Protein 7E6P (pdb70)

Structure (mmCIF, N/CA/C/O backbone):
data_7E6P
#
_entry.id   7E6P
#
_cell.length_a   185.049
_cell.length_b   40.464
_cell.length_c   69.379
_cell.angle_alpha   90.000
_cell.angle_beta   97.219
_cell.angle_gamma   90.000
#
_symmetry.space_group_name_H-M   'C 1 2 1'
#
loop_
_entity.id
_entity.type
_entity.pdbx_description
1 polymer 'Fab Heavy chain'
2 polymer 'Fab Light chain'
3 polymer 'Amyloid beta fragment with an intramolecular disulfide bond at positions 17 and 28'
4 non-polymer 1,2-ETHANEDIOL
5 non-polymer DI(HYDROXYETHYL)ETHER
6 water water
#
loop_
_atom_site.group_PDB
_atom_site.id
_atom_site.type_symbol
_atom_site.label_atom_id
_atom_site.label_alt_id
_atom_site.label_comp_id
_atom_site.label_asym_id
_atom_site.label_entity_id
_atom_site.label_seq_id
_atom_site.pdbx_PDB_ins_code
_atom_site.Cartn_x
_atom_site.Cartn_y
_atom_site.Cartn_z
_atom_site.occupancy
_atom_site.B_iso_or_equiv
_atom_site.auth_seq_id
_atom_site.auth_comp_id
_atom_site.auth_asym_id
_atom_site.auth_atom_id
_atom_site.pdbx_PDB_model_num
ATOM 1 N N . ASP A 1 1 ? 49.593 -9.010 -10.383 1.000 64.319 1 ASP L N 1
ATOM 2 C CA . ASP A 1 1 ? 48.903 -10.141 -11.061 1.000 60.432 1 ASP L CA 1
ATOM 3 C C . ASP A 1 1 ? 49.862 -10.750 -12.090 1.000 51.959 1 ASP L C 1
ATOM 4 O O . ASP A 1 1 ? 50.432 -9.986 -12.895 1.000 50.824 1 ASP L O 1
ATOM 9 N N . ILE A 1 2 ? 50.082 -12.066 -12.016 1.000 42.699 2 ILE L N 1
ATOM 10 C CA . ILE A 1 2 ? 50.931 -12.818 -12.986 1.000 39.199 2 ILE L CA 1
ATOM 11 C C . ILE A 1 2 ? 50.111 -13.061 -14.253 1.000 37.545 2 ILE L C 1
ATOM 12 O O . ILE A 1 2 ? 48.947 -13.496 -14.138 1.000 39.737 2 ILE L O 1
ATOM 17 N N . VAL A 1 3 ? 50.700 -12.758 -15.409 1.000 32.900 3 VAL L N 1
ATOM 18 C CA . VAL A 1 3 ? 50.015 -12.805 -16.731 1.000 28.608 3 VAL L CA 1
ATOM 19 C C . VAL A 1 3 ? 50.490 -14.054 -17.475 1.000 26.080 3 VAL L C 1
ATOM 20 O O . VAL A 1 3 ? 51.701 -14.354 -17.430 1.000 24.555 3 VAL L O 1
ATOM 24 N N . MET A 1 4 ? 49.538 -14.820 -18.009 1.000 25.181 4 MET L N 1
ATOM 25 C CA . MET A 1 4 ? 49.798 -16.129 -18.661 1.000 26.764 4 MET L CA 1
ATOM 26 C C . MET A 1 4 ? 49.456 -15.991 -20.144 1.000 26.429 4 MET L C 1
ATOM 27 O O . MET A 1 4 ? 48.353 -15.507 -20.457 1.000 26.256 4 MET L O 1
ATOM 32 N N . THR A 1 5 ? 50.413 -16.321 -21.006 1.000 26.307 5 THR L N 1
ATOM 33 C CA . THR A 1 5 ? 50.309 -16.176 -22.477 1.000 28.943 5 THR L CA 1
ATOM 34 C C . THR A 1 5 ? 50.389 -17.570 -23.102 1.000 27.608 5 THR L C 1
ATOM 35 O O . THR A 1 5 ? 51.405 -18.253 -22.877 1.000 27.404 5 THR L O 1
ATOM 39 N N . GLN A 1 6 ? 49.329 -17.998 -23.790 1.000 26.671 6 GLN L N 1
ATOM 40 C CA . GLN A 1 6 ? 49.353 -19.223 -24.630 1.000 28.729 6 GLN L CA 1
ATOM 41 C C . GLN A 1 6 ? 49.242 -18.791 -26.091 1.000 31.485 6 GLN L C 1
ATOM 42 O O . GLN A 1 6 ? 48.217 -18.178 -26.452 1.000 32.837 6 GLN L O 1
ATOM 48 N N . SER A 1 7 ? 50.286 -19.062 -26.875 1.000 33.864 7 SER L N 1
ATOM 49 C CA . SER A 1 7 ? 50.331 -18.834 -28.342 1.000 38.437 7 SER L CA 1
ATOM 50 C C . SER A 1 7 ? 50.892 -20.083 -29.018 1.000 40.775 7 SER L C 1
ATOM 51 O O . SER A 1 7 ? 51.753 -20.757 -28.456 1.000 46.134 7 SER L O 1
ATOM 54 N N . PRO A 1 8 ? 50.364 -20.488 -30.195 1.000 41.567 8 PRO L N 1
ATOM 55 C CA . PRO A 1 8 ? 49.195 -19.849 -30.793 1.000 41.012 8 PRO L CA 1
ATOM 56 C C . PRO A 1 8 ? 47.912 -20.356 -30.124 1.000 37.368 8 PRO L C 1
ATOM 57 O O . PRO A 1 8 ? 47.987 -21.302 -29.360 1.000 42.368 8 PRO L O 1
ATOM 61 N N . SER A 1 9 ? 46.773 -19.772 -30.492 1.000 31.206 9 SER L N 1
ATOM 62 C CA . SER A 1 9 ? 45.458 -20.009 -29.843 1.000 31.709 9 SER L CA 1
ATOM 63 C C . SER A 1 9 ? 44.664 -21.118 -30.552 1.000 29.637 9 SER L C 1
ATOM 64 O O . SER A 1 9 ? 43.600 -21.494 -30.026 1.000 27.537 9 SER L O 1
ATOM 67 N N . SER A 1 10 ? 45.153 -21.633 -31.686 1.000 29.096 10 SER L N 1
ATOM 68 C CA . SER A 1 10 ? 44.614 -22.855 -32.344 1.000 30.437 10 SER L CA 1
ATOM 69 C C . SER A 1 10 ? 45.725 -23.582 -33.098 1.000 30.309 10 SER L C 1
ATOM 70 O O . SER A 1 10 ? 46.665 -22.921 -33.573 1.000 34.367 10 SER L O 1
ATOM 73 N N . LEU A 1 11 ? 45.599 -24.904 -33.174 1.000 30.562 11 LEU L N 1
ATOM 74 C CA . LEU A 1 11 ? 46.484 -25.793 -33.963 1.000 32.388 11 LEU L CA 1
ATOM 75 C C . LEU A 1 11 ? 45.601 -26.778 -34.727 1.000 30.643 11 LEU L C 1
ATOM 76 O O . LEU A 1 11 ? 44.633 -27.292 -34.133 1.000 27.159 11 LEU L O 1
ATOM 81 N N . ALA A 1 12 ? 45.929 -27.019 -35.994 1.000 30.572 12 ALA L N 1
ATOM 82 C CA . ALA A 1 12 ? 45.262 -28.015 -36.859 1.000 31.804 12 ALA L CA 1
ATOM 83 C C . ALA A 1 12 ? 46.125 -29.282 -36.883 1.000 31.915 12 ALA L C 1
ATOM 84 O O . ALA A 1 12 ? 47.347 -29.148 -37.085 1.000 30.432 12 ALA L O 1
ATOM 86 N N . LEU A 1 13 ? 45.528 -30.449 -36.613 1.000 33.137 13 LEU L N 1
ATOM 87 C CA . LEU A 1 13 ? 46.274 -31.710 -36.340 1.000 35.735 13 LEU L CA 1
ATOM 88 C C . LEU A 1 13 ? 45.697 -32.874 -37.144 1.000 35.540 13 LEU L C 1
ATOM 89 O O . LEU A 1 13 ? 44.460 -32.955 -37.264 1.000 32.270 13 LEU L O 1
ATOM 94 N N . SER A 1 14 ? 46.557 -33.815 -37.536 1.000 35.948 14 SER L N 1
ATOM 95 C CA . SER A 1 14 ? 46.151 -35.199 -37.886 1.000 36.667 14 SER L CA 1
ATOM 96 C C . SER A 1 14 ? 46.171 -36.041 -36.610 1.000 37.291 14 SER L C 1
ATOM 97 O O . SER A 1 14 ? 47.071 -35.827 -35.774 1.000 34.832 14 SER L O 1
ATOM 100 N N . VAL A 1 15 ? 45.235 -36.982 -36.485 1.000 37.360 15 VAL L N 1
ATOM 101 C CA . VAL A 1 15 ? 45.223 -37.969 -35.368 1.000 39.919 15 VAL L CA 1
ATOM 102 C C . VAL A 1 15 ? 46.524 -38.773 -35.451 1.000 40.807 15 VAL L C 1
ATOM 103 O O . VAL A 1 15 ? 46.962 -39.064 -36.582 1.000 41.545 15 VAL L O 1
ATOM 107 N N . GLY A 1 16 ? 47.149 -39.058 -34.305 1.000 39.422 16 GLY L N 1
ATOM 108 C CA . GLY A 1 16 ? 48.401 -39.833 -34.232 1.000 37.584 16 GLY L CA 1
ATOM 109 C C . GLY A 1 16 ? 49.610 -38.925 -34.177 1.000 36.018 16 GLY L C 1
ATOM 110 O O . GLY A 1 16 ? 50.698 -39.409 -33.808 1.000 37.140 16 GLY L O 1
ATOM 111 N N . GLN A 1 17 ? 49.427 -37.647 -34.517 1.000 36.442 17 GLN L N 1
ATOM 112 C CA . GLN A 1 17 ? 50.550 -36.682 -34.548 1.000 38.388 17 GLN L CA 1
ATOM 113 C C . GLN A 1 17 ? 50.790 -36.210 -33.102 1.000 41.701 17 GLN L C 1
ATOM 114 O O . GLN A 1 17 ? 49.890 -36.385 -32.250 1.000 42.206 17 GLN L O 1
ATOM 120 N N . LYS A 1 18 ? 52.059 -35.793 -32.747 1.000 39.268 18 LYS L N 1
ATOM 121 C CA . LYS A 1 18 ? 52.534 -35.096 -31.522 1.000 39.408 18 LYS L CA 1
ATOM 122 C C . LYS A 1 18 ? 52.280 -33.616 -31.696 1.000 34.248 18 LYS L C 1
ATOM 123 O O . LYS A 1 18 ? 52.527 -33.065 -32.795 1.000 31.261 18 LYS L O 1
ATOM 129 N N . VAL A 1 19 ? 51.652 -33.080 -30.660 1.000 32.139 19 VAL L N 1
ATOM 130 C CA . VAL A 1 19 ? 51.373 -31.633 -30.598 1.000 29.889 19 VAL L CA 1
ATOM 131 C C . VAL A 1 19 ? 52.037 -31.099 -29.338 1.000 28.586 19 VAL L C 1
ATOM 132 O O . VAL A 1 19 ? 52.094 -31.831 -28.331 1.000 28.633 19 VAL L O 1
ATOM 136 N N . THR A 1 20 ? 52.591 -29.897 -29.433 1.000 29.675 20 THR L N 1
ATOM 137 C CA . THR A 1 20 ? 53.185 -29.193 -28.278 1.000 28.767 20 THR L CA 1
ATOM 138 C C . THR A 1 20 ? 52.534 -27.812 -28.197 1.000 28.233 20 THR L C 1
ATOM 139 O O . THR A 1 20 ? 52.512 -27.098 -29.217 1.000 31.746 20 THR L O 1
ATOM 143 N N . MET A 1 21 ? 51.920 -27.524 -27.049 1.000 28.346 21 MET L N 1
ATOM 144 C CA . MET A 1 21 ? 51.224 -26.249 -26.757 1.000 26.327 21 MET L CA 1
ATOM 145 C C . MET A 1 21 ? 52.049 -25.493 -25.722 1.000 24.451 21 MET L C 1
ATOM 146 O O . MET A 1 21 ? 52.496 -26.115 -24.735 1.000 23.930 21 MET L O 1
ATOM 151 N N . ASN A 1 22 ? 52.234 -24.202 -25.970 1.000 23.661 22 ASN L N 1
ATOM 152 C CA . ASN A 1 22 ? 53.149 -23.323 -25.208 1.000 23.430 22 ASN L CA 1
ATOM 153 C C . ASN A 1 22 ? 52.340 -22.455 -24.243 1.000 23.280 22 ASN L C 1
ATOM 154 O O . ASN A 1 22 ? 51.213 -22.054 -24.589 1.000 21.885 22 ASN L O 1
ATOM 159 N N . CYS A 1 23 ? 52.912 -22.211 -23.066 1.000 24.317 23 CYS L N 1
ATOM 160 C CA . CYS A 1 23 ? 52.398 -21.287 -22.026 1.000 27.584 23 CYS L CA 1
ATOM 161 C C . CYS A 1 23 ? 53.577 -20.497 -21.451 1.000 28.431 23 CYS L C 1
ATOM 162 O O . CYS A 1 23 ? 54.511 -21.138 -20.928 1.000 30.642 23 CYS L O 1
ATOM 165 N N . LYS A 1 24 ? 53.566 -19.172 -21.591 1.000 28.676 24 LYS L N 1
ATOM 166 C CA . LYS A 1 24 ? 54.573 -18.291 -20.946 1.000 33.411 24 LYS L CA 1
ATOM 167 C C . LYS A 1 24 ? 53.901 -17.525 -19.806 1.000 33.354 24 LYS L C 1
ATOM 168 O O . LYS A 1 24 ? 52.688 -17.257 -19.907 1.000 35.921 24 LYS L O 1
ATOM 174 N N . SER A 1 25 ? 54.660 -17.201 -18.757 1.000 32.593 25 SER L N 1
ATOM 175 C CA . SER A 1 25 ? 54.205 -16.310 -17.659 1.000 32.062 25 SER L CA 1
ATOM 176 C C . SER A 1 25 ? 55.155 -15.120 -17.510 1.000 30.772 25 SER L C 1
ATOM 177 O O . SER A 1 25 ? 56.358 -15.263 -17.809 1.000 29.469 25 SER L O 1
ATOM 180 N N . SER A 1 26 ? 54.610 -14.009 -17.011 1.000 30.480 26 SER L N 1
ATOM 181 C CA . SER A 1 26 ? 55.284 -12.695 -16.851 1.000 31.260 26 SER L CA 1
ATOM 182 C C . SER A 1 26 ? 56.319 -12.741 -15.718 1.000 32.131 26 SER L C 1
ATOM 183 O O . SER A 1 26 ? 57.231 -11.890 -15.728 1.000 35.149 26 SER L O 1
ATOM 186 N N . GLN A 1 27 ? 56.179 -13.681 -14.777 1.000 30.042 27 GLN L N 1
ATOM 187 C CA . GLN A 1 27 ? 57.137 -13.897 -13.654 1.000 31.999 27 GLN L CA 1
ATOM 188 C C . GLN A 1 27 ? 57.494 -15.388 -13.574 1.000 33.148 27 GLN L C 1
ATOM 189 O O . GLN A 1 27 ? 56.599 -16.222 -13.830 1.000 33.059 27 GLN L O 1
ATOM 195 N N . SER A 1 28 ? 58.746 -15.716 -13.232 1.000 31.487 28 SER L N 1
ATOM 196 C CA . SER A 1 28 ? 59.212 -17.114 -13.022 1.000 30.900 28 SER L CA 1
ATOM 197 C C . SER A 1 28 ? 58.303 -17.812 -12.002 1.000 32.463 28 SER L C 1
ATOM 198 O O . SER A 1 28 ? 58.014 -17.204 -10.951 1.000 34.750 28 SER L O 1
ATOM 201 N N . LEU A 1 29 ? 57.881 -19.044 -12.302 1.000 31.708 29 LEU L N 1
ATOM 202 C CA . LEU A 1 29 ? 57.036 -19.881 -11.406 1.000 29.907 29 LEU L CA 1
ATOM 203 C C . LEU A 1 29 ? 57.897 -20.911 -10.665 1.000 28.759 29 LEU L C 1
ATOM 204 O O . LEU A 1 29 ? 57.316 -21.775 -9.984 1.000 26.117 29 LEU L O 1
ATOM 209 N N . LEU A 1 30 ? 59.224 -20.821 -10.794 1.000 30.378 30 LEU L N 1
ATOM 210 C CA . LEU A 1 30 ? 60.189 -21.713 -10.095 1.000 30.993 30 LEU L CA 1
ATOM 211 C C . LEU A 1 30 ? 60.352 -21.259 -8.639 1.000 31.993 30 LEU L C 1
ATOM 212 O O . LEU A 1 30 ? 60.627 -20.064 -8.421 1.000 30.474 30 LEU L O 1
ATOM 217 N N . ASN A 1 31 ? 60.183 -22.182 -7.688 1.000 33.463 31 ASN L N 1
ATOM 218 C CA . ASN A 1 31 ? 60.537 -21.986 -6.256 1.000 33.969 31 ASN L CA 1
ATOM 219 C C . ASN A 1 31 ? 61.944 -22.551 -6.013 1.000 34.612 31 ASN L C 1
ATOM 220 O O . ASN A 1 31 ? 62.107 -23.780 -6.122 1.000 32.505 31 ASN L O 1
ATOM 225 N N . SER A 1 32 ? 62.905 -21.687 -5.666 1.000 38.324 32 SER L N 1
ATOM 226 C CA . SER A 1 32 ? 64.351 -22.012 -5.508 1.000 39.733 32 SER L CA 1
ATOM 227 C C . SER A 1 32 ? 64.561 -23.103 -4.448 1.000 40.741 32 SER L C 1
ATOM 228 O O . SER A 1 32 ? 65.447 -23.956 -4.657 1.000 41.878 32 SER L O 1
ATOM 231 N N . ASP A 1 33 ? 63.789 -23.082 -3.354 1.000 38.912 33 ASP L N 1
ATOM 232 C CA . ASP A 1 33 ? 64.003 -23.973 -2.179 1.000 42.162 33 ASP L CA 1
ATOM 233 C C . ASP A 1 33 ? 63.656 -25.429 -2.532 1.000 43.246 33 ASP L C 1
ATOM 234 O O . ASP A 1 33 ? 64.443 -26.313 -2.142 1.000 46.060 33 ASP L O 1
ATOM 239 N N . ASN A 1 34 ? 62.535 -25.691 -3.216 1.000 38.863 34 ASN L N 1
ATOM 240 C CA . ASN A 1 34 ? 62.118 -27.085 -3.549 1.000 38.638 34 ASN L CA 1
ATOM 241 C C . ASN A 1 34 ? 62.390 -27.403 -5.026 1.000 34.044 34 ASN L C 1
ATOM 242 O O . ASN A 1 34 ? 62.222 -28.576 -5.406 1.000 29.823 34 ASN L O 1
ATOM 247 N N . GLN A 1 35 ? 62.787 -26.407 -5.823 1.000 35.055 35 GLN L N 1
ATOM 248 C CA . GLN A 1 35 ? 63.134 -26.572 -7.263 1.000 39.338 35 GLN L CA 1
ATOM 249 C C . GLN A 1 35 ? 61.920 -27.099 -8.042 1.000 38.435 35 GLN L C 1
ATOM 250 O O . GLN A 1 35 ? 62.124 -27.892 -8.984 1.000 38.045 35 GLN L O 1
ATOM 256 N N . LYS A 1 36 ? 60.716 -26.624 -7.708 1.000 35.668 36 LYS L N 1
ATOM 257 C CA . LYS A 1 36 ? 59.447 -27.040 -8.367 1.000 35.708 36 LYS L CA 1
ATOM 258 C C . LYS A 1 36 ? 58.769 -25.825 -9.014 1.000 32.758 36 LYS L C 1
ATOM 259 O O . LYS A 1 36 ? 58.883 -24.706 -8.465 1.000 30.431 36 LYS L O 1
ATOM 265 N N . ASN A 1 37 ? 58.130 -26.049 -10.167 1.000 27.813 37 ASN L N 1
ATOM 266 C CA . ASN A 1 37 ? 57.444 -25.011 -10.982 1.000 25.965 37 ASN L CA 1
ATOM 267 C C . ASN A 1 37 ? 55.934 -25.133 -10.768 1.000 25.357 37 ASN L C 1
ATOM 268 O O . ASN A 1 37 ? 55.403 -26.258 -10.860 1.000 25.228 37 ASN L O 1
ATOM 273 N N . TYR A 1 38 ? 55.286 -24.006 -10.478 1.000 25.166 38 TYR L N 1
ATOM 274 C CA . TYR A 1 38 ? 53.896 -23.938 -9.961 1.000 24.952 38 TYR L CA 1
ATOM 275 C C . TYR A 1 38 ? 52.939 -23.621 -11.114 1.000 23.364 38 TYR L C 1
ATOM 276 O O . TYR A 1 38 ? 52.304 -22.548 -11.104 1.000 20.647 38 TYR L O 1
ATOM 285 N N . LEU A 1 39 ? 52.855 -24.530 -12.088 1.000 22.821 39 LEU L N 1
ATOM 286 C CA . LEU A 1 39 ? 51.917 -24.407 -13.232 1.000 23.179 39 LEU L CA 1
ATOM 287 C C . LEU A 1 39 ? 51.048 -25.660 -13.343 1.000 21.928 39 LEU L C 1
ATOM 288 O O . LEU A 1 39 ? 51.584 -26.780 -13.225 1.000 22.803 39 LEU L O 1
ATOM 293 N N . ALA A 1 40 ? 49.760 -25.442 -13.617 1.000 20.901 40 ALA L N 1
ATOM 294 C CA . ALA A 1 40 ? 48.747 -26.485 -13.894 1.000 21.124 40 ALA L CA 1
ATOM 295 C C . ALA A 1 40 ? 48.288 -26.374 -15.350 1.000 20.960 40 ALA L C 1
ATOM 296 O O . ALA A 1 40 ? 48.278 -25.247 -15.887 1.000 19.140 40 ALA L O 1
ATOM 298 N N . TRP A 1 41 ? 47.886 -27.505 -15.938 1.000 21.129 41 TRP L N 1
ATOM 299 C CA . TRP A 1 41 ? 47.216 -27.584 -17.264 1.000 21.414 41 TRP L CA 1
ATOM 300 C C . TRP A 1 41 ? 45.802 -28.151 -17.108 1.000 21.247 41 TRP L C 1
ATOM 301 O O . TRP A 1 41 ? 45.600 -29.045 -16.261 1.000 22.034 41 TRP L O 1
ATOM 312 N N . TYR A 1 42 ? 44.883 -27.682 -17.952 1.000 21.138 42 TYR L N 1
ATOM 313 C CA . TYR A 1 42 ? 43.462 -28.110 -17.972 1.000 21.311 42 TYR L CA 1
ATOM 314 C C . TYR A 1 42 ? 43.022 -28.424 -19.401 1.000 21.616 42 TYR L C 1
ATOM 315 O O . TYR A 1 42 ? 43.497 -27.770 -20.352 1.000 23.015 42 TYR L O 1
ATOM 324 N N . GLN A 1 43 ? 42.105 -29.383 -19.518 1.000 20.108 43 GLN L N 1
ATOM 325 C CA . GLN A 1 43 ? 41.345 -29.681 -20.756 1.000 21.173 43 GLN L CA 1
ATOM 326 C C . GLN A 1 43 ? 39.897 -29.233 -20.564 1.000 20.922 43 GLN L C 1
ATOM 327 O O . GLN A 1 43 ? 39.281 -29.636 -19.559 1.000 21.607 43 GLN L O 1
ATOM 333 N N . GLN A 1 44 ? 39.359 -28.491 -21.530 1.000 22.049 44 GLN L N 1
ATOM 334 C CA . GLN A 1 44 ? 37.919 -28.135 -21.568 1.000 23.410 44 GLN L CA 1
ATOM 335 C C . GLN A 1 44 ? 37.337 -28.444 -22.949 1.000 24.339 44 GLN L C 1
ATOM 336 O O . GLN A 1 44 ? 37.979 -28.096 -23.957 1.000 26.088 44 GLN L O 1
ATOM 342 N N . LYS A 1 45 ? 36.139 -29.031 -22.978 1.000 28.286 45 LYS L N 1
ATOM 343 C CA . LYS A 1 45 ? 35.344 -29.246 -24.217 1.000 30.562 45 LYS L CA 1
ATOM 344 C C . LYS A 1 45 ? 34.070 -28.410 -24.124 1.000 31.888 45 LYS L C 1
ATOM 345 O O . LYS A 1 45 ? 33.534 -28.229 -23.033 1.000 35.605 45 LYS L O 1
ATOM 351 N N . PRO A 1 46 ? 33.563 -27.841 -25.243 1.000 32.875 46 PRO L N 1
ATOM 352 C CA . PRO A 1 46 ? 32.409 -26.940 -25.187 1.000 33.566 46 PRO L CA 1
ATOM 353 C C . PRO A 1 46 ? 31.228 -27.512 -24.388 1.000 34.139 46 PRO L C 1
ATOM 354 O O . PRO A 1 46 ? 30.946 -28.690 -24.519 1.000 29.168 46 PRO L O 1
ATOM 358 N N . GLY A 1 47 ? 30.581 -26.659 -23.584 1.000 36.887 47 GLY L N 1
ATOM 359 C CA . GLY A 1 47 ? 29.421 -27.003 -22.737 1.000 35.833 47 GLY L CA 1
ATOM 360 C C . GLY A 1 47 ? 29.797 -27.920 -21.584 1.000 36.791 47 GLY L C 1
ATOM 361 O O . GLY A 1 47 ? 28.888 -28.574 -21.037 1.000 38.689 47 GLY L O 1
ATOM 362 N N . GLN A 1 48 ? 31.085 -27.986 -21.237 1.000 35.846 48 GLN L N 1
ATOM 363 C CA . GLN A 1 48 ? 31.607 -28.849 -20.142 1.000 32.549 48 GLN L CA 1
ATOM 364 C C . GLN A 1 48 ? 32.546 -28.045 -19.245 1.000 28.906 48 GLN L C 1
ATOM 365 O O . GLN A 1 48 ? 33.123 -27.053 -19.726 1.000 26.290 48 GLN L O 1
ATOM 371 N N . SER A 1 49 ? 32.717 -28.488 -18.000 1.000 29.567 49 SER L N 1
ATOM 372 C CA . SER A 1 49 ? 33.605 -27.831 -17.010 1.000 30.867 49 SER L CA 1
ATOM 373 C C . SER A 1 49 ? 35.031 -28.324 -17.221 1.000 28.146 49 SER L C 1
ATOM 374 O O . SER A 1 49 ? 35.246 -29.411 -17.754 1.000 27.111 49 SER L O 1
ATOM 377 N N . PRO A 1 50 ? 36.049 -27.516 -16.860 1.000 26.774 50 PRO L N 1
ATOM 378 C CA . PRO A 1 50 ? 37.445 -27.889 -17.080 1.000 26.410 50 PRO L CA 1
ATOM 379 C C . PRO A 1 50 ? 37.866 -29.138 -16.296 1.000 27.740 50 PRO L C 1
ATOM 380 O O . PRO A 1 50 ? 37.300 -29.409 -15.250 1.000 29.050 50 PRO L O 1
ATOM 384 N N . LYS A 1 51 ? 38.878 -29.838 -16.810 1.000 28.270 51 LYS L N 1
ATOM 385 C CA . LYS A 1 51 ? 39.410 -31.087 -16.212 1.000 28.712 51 LYS L CA 1
ATOM 386 C C . LYS A 1 51 ? 40.917 -30.944 -15.982 1.000 25.744 51 LYS L C 1
ATOM 387 O O . LYS A 1 51 ? 41.638 -30.612 -16.943 1.000 23.541 51 LYS L O 1
ATOM 393 N N . LEU A 1 52 ? 41.367 -31.215 -14.756 1.000 23.095 52 LEU L N 1
ATOM 394 C CA . LEU A 1 52 ? 42.800 -31.140 -14.366 1.000 22.117 52 LEU L CA 1
ATOM 395 C C . LEU A 1 52 ? 43.593 -32.220 -15.109 1.000 21.089 52 LEU L C 1
ATOM 396 O O . LEU A 1 52 ? 43.229 -33.403 -14.990 1.000 21.632 52 LEU L O 1
ATOM 401 N N . LEU A 1 53 ? 44.669 -31.824 -15.794 1.000 19.420 53 LEU L N 1
ATOM 402 C CA . LEU A 1 53 ? 45.602 -32.751 -16.490 1.000 19.274 53 LEU L CA 1
ATOM 403 C C . LEU A 1 53 ? 46.896 -32.878 -15.690 1.000 19.003 53 LEU L C 1
ATOM 404 O O . LEU A 1 53 ? 47.319 -34.017 -15.421 1.000 19.014 53 LEU L O 1
ATOM 409 N N . ILE A 1 54 ? 47.512 -31.734 -15.389 1.000 19.897 54 ILE L N 1
ATOM 410 C CA . ILE A 1 54 ? 48.911 -31.622 -14.885 1.000 20.605 54 ILE L CA 1
ATOM 411 C C . ILE A 1 54 ? 48.930 -30.583 -13.764 1.000 19.990 54 ILE L C 1
ATOM 412 O O . ILE A 1 54 ? 48.218 -29.572 -13.890 1.000 19.153 54 ILE L O 1
ATOM 417 N N . TYR A 1 55 ? 49.722 -30.831 -12.720 1.000 19.413 55 TYR L N 1
ATOM 418 C CA . TYR A 1 55 ? 50.063 -29.840 -11.668 1.000 20.127 55 TYR L CA 1
ATOM 419 C C . TYR A 1 55 ? 51.574 -29.902 -11.420 1.000 20.260 55 TYR L C 1
ATOM 420 O O . TYR A 1 55 ? 52.208 -30.875 -11.866 1.000 20.905 55 TYR L O 1
ATOM 429 N N . PHE A 1 56 ? 52.131 -28.876 -10.772 1.000 20.174 56 PHE L N 1
ATOM 430 C CA . PHE A 1 56 ? 53.592 -28.692 -10.549 1.000 21.386 56 PHE L CA 1
ATOM 431 C C . PHE A 1 56 ? 54.333 -28.924 -11.872 1.000 21.235 56 PHE L C 1
ATOM 432 O O . PHE A 1 56 ? 55.387 -29.593 -11.886 1.000 21.806 56 PHE L O 1
ATOM 440 N N . ALA A 1 57 ? 53.752 -28.396 -12.953 1.000 20.684 57 ALA L N 1
ATOM 441 C CA . ALA A 1 57 ? 54.316 -28.311 -14.323 1.000 20.931 57 ALA L CA 1
ATOM 442 C C . ALA A 1 57 ? 54.349 -29.675 -15.035 1.000 21.154 57 ALA L C 1
ATOM 443 O O . ALA A 1 57 ? 54.198 -29.666 -16.276 1.000 20.795 57 ALA L O 1
ATOM 445 N N . SER A 1 58 ? 54.596 -30.793 -14.336 1.000 20.746 58 SER L N 1
ATOM 446 C CA . SER A 1 58 ? 54.915 -32.089 -15.003 1.000 20.971 58 SER L CA 1
ATOM 447 C C . SER A 1 58 ? 54.296 -33.307 -14.307 1.000 19.284 58 SER L C 1
ATOM 448 O O . SER A 1 58 ? 54.513 -34.429 -14.806 1.000 19.407 58 SER L O 1
ATOM 451 N N . THR A 1 59 ? 53.524 -33.122 -13.238 1.000 19.275 59 THR L N 1
ATOM 452 C CA . THR A 1 59 ? 52.844 -34.251 -12.554 1.000 19.826 59 THR L CA 1
ATOM 453 C C . THR A 1 59 ? 51.454 -34.447 -13.164 1.000 20.846 59 THR L C 1
ATOM 454 O O . THR A 1 59 ? 50.629 -33.516 -13.071 1.000 21.757 59 THR L O 1
ATOM 458 N N . ARG A 1 60 ? 51.230 -35.593 -13.813 1.000 22.382 60 ARG L N 1
ATOM 459 C CA . ARG A 1 60 ? 49.905 -35.976 -14.364 1.000 23.506 60 ARG L CA 1
ATOM 460 C C . ARG A 1 60 ? 48.951 -36.257 -13.205 1.000 23.467 60 ARG L C 1
ATOM 461 O O . ARG A 1 60 ? 49.351 -36.983 -12.276 1.000 24.413 60 ARG L O 1
ATOM 469 N N . GLU A 1 61 ? 47.739 -35.708 -13.270 1.000 23.876 61 GLU L N 1
ATOM 470 C CA . GLU A 1 61 ? 46.614 -36.120 -12.393 1.000 27.354 61 GLU L CA 1
ATOM 471 C C . GLU A 1 61 ? 46.309 -37.591 -12.686 1.000 28.232 61 GLU L C 1
ATOM 472 O O . GLU A 1 61 ? 46.251 -37.946 -13.879 1.000 29.710 61 GLU L O 1
ATOM 478 N N . SER A 1 62 ? 46.141 -38.418 -11.651 1.000 29.113 62 SER L N 1
ATOM 479 C CA . SER A 1 62 ? 45.802 -39.858 -11.804 1.000 32.598 62 SER L CA 1
ATOM 480 C C . SER A 1 62 ? 44.574 -39.975 -12.713 1.000 30.621 62 SER L C 1
ATOM 481 O O . SER A 1 62 ? 43.678 -39.120 -12.593 1.000 30.146 62 SER L O 1
ATOM 484 N N . GLY A 1 63 ? 44.552 -40.972 -13.602 1.000 28.937 63 GLY L N 1
ATOM 485 C CA . GLY A 1 63 ? 43.467 -41.177 -14.581 1.000 27.914 63 GLY L CA 1
ATOM 486 C C . GLY A 1 63 ? 43.791 -40.534 -15.920 1.000 29.159 63 GLY L C 1
ATOM 487 O O . GLY A 1 63 ? 43.095 -40.844 -16.905 1.000 31.526 63 GLY L O 1
ATOM 488 N N . VAL A 1 64 ? 44.798 -39.658 -15.955 1.000 26.066 64 VAL L N 1
ATOM 489 C CA . VAL A 1 64 ? 45.212 -38.916 -17.183 1.000 24.752 64 VAL L CA 1
ATOM 490 C C . VAL A 1 64 ? 46.192 -39.791 -17.961 1.000 24.621 64 VAL L C 1
ATOM 491 O O . VAL A 1 64 ? 47.180 -40.260 -17.401 1.000 24.332 64 VAL L O 1
ATOM 495 N N . PRO A 1 65 ? 45.922 -40.102 -19.250 1.000 26.158 65 PRO L N 1
ATOM 496 C CA . PRO A 1 65 ? 46.797 -40.996 -20.009 1.000 26.256 65 PRO L CA 1
ATOM 497 C C . PRO A 1 65 ? 48.215 -40.429 -20.178 1.000 26.074 65 PRO L C 1
ATOM 498 O O . PRO A 1 65 ? 48.356 -39.226 -20.290 1.000 25.545 65 PRO L O 1
ATOM 502 N N . ASP A 1 66 ? 49.215 -41.316 -20.237 1.000 27.912 66 ASP L N 1
ATOM 503 C CA . ASP A 1 66 ? 50.660 -40.964 -20.163 1.000 29.279 66 ASP L CA 1
ATOM 504 C C . ASP A 1 66 ? 51.132 -40.361 -21.494 1.000 27.806 66 ASP L C 1
ATOM 505 O O . ASP A 1 66 ? 52.309 -39.946 -21.554 1.000 28.995 66 ASP L O 1
ATOM 510 N N . ARG A 1 67 ? 50.254 -40.272 -22.502 1.000 25.296 67 ARG L N 1
ATOM 511 C CA . ARG A 1 67 ? 50.547 -39.546 -23.771 1.000 24.270 67 ARG L CA 1
ATOM 512 C C . ARG A 1 67 ? 50.521 -38.038 -23.498 1.000 24.332 67 ARG L C 1
ATOM 513 O O . ARG A 1 67 ? 51.146 -37.295 -24.275 1.000 24.681 67 ARG L O 1
ATOM 521 N N . PHE A 1 68 ? 49.833 -37.605 -22.438 1.000 24.124 68 PHE L N 1
ATOM 522 C CA . PHE A 1 68 ? 49.871 -36.202 -21.945 1.000 25.797 68 PHE L CA 1
ATOM 523 C C . PHE A 1 68 ? 51.140 -36.002 -21.116 1.000 26.874 68 PHE L C 1
ATOM 524 O O . PHE A 1 68 ? 51.374 -36.793 -20.182 1.000 29.362 68 PHE L O 1
ATOM 532 N N . MET A 1 69 ? 51.924 -34.973 -21.439 1.000 26.866 69 MET L N 1
ATOM 533 C CA . MET A 1 69 ? 53.210 -34.704 -20.749 1.000 28.748 69 MET L CA 1
ATOM 534 C C . MET A 1 69 ? 53.451 -33.195 -20.637 1.000 26.734 69 MET L C 1
ATOM 535 O O . MET A 1 69 ? 53.397 -32.494 -21.669 1.000 24.989 69 MET L O 1
ATOM 540 N N . GLY A 1 70 ? 53.660 -32.732 -19.402 1.000 24.833 70 GLY L N 1
ATOM 541 C CA . GLY A 1 70 ? 54.026 -31.343 -19.072 1.000 24.378 70 GLY L CA 1
ATOM 542 C C . GLY A 1 70 ? 55.522 -31.207 -18.864 1.000 23.774 70 GLY L C 1
ATOM 543 O O . GLY A 1 70 ? 56.128 -32.136 -18.289 1.000 22.986 70 GLY L O 1
ATOM 544 N N . SER A 1 71 ? 56.093 -30.085 -19.307 1.000 23.880 71 SER L N 1
ATOM 545 C CA . SER A 1 71 ? 57.546 -29.787 -19.220 1.000 23.869 71 SER L CA 1
ATOM 546 C C . SER A 1 71 ? 57.795 -28.278 -19.133 1.000 23.849 71 SER L C 1
ATOM 547 O O . SER A 1 71 ? 56.835 -27.494 -19.273 1.000 22.389 71 SER L O 1
ATOM 550 N N . GLY A 1 72 ? 59.063 -27.910 -18.941 1.000 25.618 72 GLY L N 1
ATOM 551 C CA . GLY A 1 72 ? 59.531 -26.513 -18.901 1.000 27.110 72 GLY L CA 1
ATOM 552 C C . GLY A 1 72 ? 59.871 -26.081 -17.488 1.000 27.775 72 GLY L C 1
ATOM 553 O O . GLY A 1 72 ? 59.773 -26.920 -16.569 1.000 27.743 72 GLY L O 1
ATOM 554 N N . SER A 1 73 ? 60.206 -24.799 -17.327 1.000 30.307 73 SER L N 1
ATOM 555 C CA . SER A 1 73 ? 60.810 -24.205 -16.106 1.000 33.181 73 SER L CA 1
ATOM 556 C C . SER A 1 73 ? 60.781 -22.677 -16.226 1.000 32.955 73 SER L C 1
ATOM 557 O O . SER A 1 73 ? 60.774 -22.174 -17.369 1.000 32.259 73 SER L O 1
ATOM 560 N N . GLY A 1 74 ? 60.741 -21.978 -15.088 1.000 32.898 74 GLY L N 1
ATOM 561 C CA . GLY A 1 74 ? 60.786 -20.503 -15.018 1.000 31.938 74 GLY L CA 1
ATOM 562 C C . GLY A 1 74 ? 59.553 -19.851 -15.628 1.000 30.654 74 GLY L C 1
ATOM 563 O O . GLY A 1 74 ? 58.548 -19.721 -14.906 1.000 31.828 74 GLY L O 1
ATOM 564 N N . THR A 1 75 ? 59.630 -19.412 -16.891 1.000 28.619 75 THR L N 1
ATOM 565 C CA . THR A 1 75 ? 58.555 -18.628 -17.562 1.000 28.326 75 THR L CA 1
ATOM 566 C C . THR A 1 75 ? 58.046 -19.340 -18.819 1.000 27.244 75 THR L C 1
ATOM 567 O O . THR A 1 75 ? 57.148 -18.781 -19.480 1.000 24.903 75 THR L O 1
ATOM 571 N N . ASP A 1 76 ? 58.564 -20.530 -19.124 1.000 28.733 76 ASP L N 1
ATOM 572 C CA . ASP A 1 76 ? 58.303 -21.199 -20.425 1.000 29.607 76 ASP L CA 1
ATOM 573 C C . ASP A 1 76 ? 57.893 -22.654 -20.188 1.000 27.123 76 ASP L C 1
ATOM 574 O O . ASP A 1 76 ? 58.708 -23.424 -19.648 1.000 28.232 76 ASP L O 1
ATOM 579 N N . PHE A 1 77 ? 56.679 -23.017 -20.603 1.000 26.548 77 PHE L N 1
ATOM 580 C CA . PHE A 1 77 ? 56.084 -24.347 -20.322 1.000 26.511 77 PHE L CA 1
ATOM 581 C C . PHE A 1 77 ? 55.395 -24.899 -21.564 1.000 24.384 77 PHE L C 1
ATOM 582 O O . PHE A 1 77 ? 54.898 -24.126 -22.405 1.000 22.163 77 PHE L O 1
ATOM 590 N N . ASN A 1 78 ? 55.374 -26.225 -21.653 1.000 24.059 78 ASN L N 1
ATOM 591 C CA . ASN A 1 78 ? 54.779 -26.951 -22.798 1.000 25.226 78 ASN L CA 1
ATOM 592 C C . ASN A 1 78 ? 53.953 -28.115 -22.264 1.000 24.677 78 ASN L C 1
ATOM 593 O O . ASN A 1 78 ? 54.360 -28.744 -21.264 1.000 23.150 78 ASN L O 1
ATOM 598 N N . LEU A 1 79 ? 52.766 -28.267 -22.844 1.000 24.923 79 LEU L N 1
ATOM 599 C CA . LEU A 1 79 ? 51.947 -29.496 -22.772 1.000 24.907 79 LEU L CA 1
ATOM 600 C C . LEU A 1 79 ? 52.054 -30.193 -24.126 1.000 24.935 79 LEU L C 1
ATOM 601 O O . LEU A 1 79 ? 51.727 -29.555 -25.145 1.000 23.666 79 LEU L O 1
ATOM 606 N N . SER A 1 80 ? 52.555 -31.427 -24.127 1.000 24.798 80 SER L N 1
ATOM 607 C CA . SER A 1 80 ? 52.657 -32.287 -25.330 1.000 25.779 80 SER L CA 1
ATOM 608 C C . SER A 1 80 ? 51.629 -33.408 -25.233 1.000 25.397 80 SER L C 1
ATOM 609 O O . SER A 1 80 ? 51.262 -33.787 -24.106 1.000 24.173 80 SER L O 1
ATOM 612 N N . ILE A 1 81 ? 51.189 -33.895 -26.389 1.000 26.622 81 ILE L N 1
ATOM 613 C CA . ILE A 1 81 ? 50.484 -35.197 -26.538 1.000 27.480 81 ILE L CA 1
ATOM 614 C C . ILE A 1 81 ? 51.245 -35.978 -27.608 1.000 29.570 81 ILE L C 1
ATOM 615 O O . ILE A 1 81 ? 51.495 -35.402 -28.687 1.000 31.921 81 ILE L O 1
ATOM 620 N N . SER A 1 82 ? 51.663 -37.203 -27.295 1.000 28.168 82 SER L N 1
ATOM 621 C CA . SER A 1 82 ? 52.602 -37.986 -28.138 1.000 30.516 82 SER L CA 1
ATOM 622 C C . SER A 1 82 ? 51.874 -38.556 -29.369 1.000 34.441 82 SER L C 1
ATOM 623 O O . SER A 1 82 ? 52.457 -38.481 -30.470 1.000 37.371 82 SER L O 1
ATOM 626 N N . SER A 1 83 ? 50.637 -39.052 -29.207 1.000 36.209 83 SER L N 1
ATOM 627 C CA . SER A 1 83 ? 49.698 -39.429 -30.305 1.000 36.784 83 SER L CA 1
ATOM 628 C C . SER A 1 83 ? 48.328 -38.797 -30.051 1.000 35.649 83 SER L C 1
ATOM 629 O O . SER A 1 83 ? 47.541 -39.398 -29.296 1.000 39.680 83 SER L O 1
ATOM 632 N N . VAL A 1 84 ? 48.021 -37.673 -30.700 1.000 35.051 84 VAL L N 1
ATOM 633 C CA . VAL A 1 84 ? 46.723 -36.965 -30.495 1.000 37.543 84 VAL L CA 1
ATOM 634 C C . VAL A 1 84 ? 45.586 -37.906 -30.914 1.000 36.225 84 VAL L C 1
ATOM 635 O O . VAL A 1 84 ? 45.629 -38.412 -32.054 1.000 35.654 84 VAL L O 1
ATOM 639 N N . GLN A 1 85 ? 44.635 -38.160 -30.008 1.000 34.147 85 GLN L N 1
ATOM 640 C CA . GLN A 1 85 ? 43.435 -39.007 -30.260 1.000 35.629 85 GLN L CA 1
ATOM 641 C C . GLN A 1 85 ? 42.240 -38.101 -30.548 1.000 37.566 85 GLN L C 1
ATOM 642 O O . GLN A 1 85 ? 42.279 -36.909 -30.246 1.000 35.523 85 GLN L O 1
ATOM 648 N N . PRO A 1 86 ? 41.156 -38.625 -31.170 1.000 39.173 86 PRO L N 1
ATOM 649 C CA . PRO A 1 86 ? 39.936 -37.845 -31.393 1.000 36.724 86 PRO L CA 1
ATOM 650 C C . PRO A 1 86 ? 39.398 -37.176 -30.120 1.000 34.369 86 PRO L C 1
ATOM 651 O O . PRO A 1 86 ? 38.986 -36.031 -30.194 1.000 28.961 86 PRO L O 1
ATOM 655 N N . GLU A 1 87 ? 39.410 -37.899 -28.995 1.000 35.938 87 GLU L N 1
ATOM 656 C CA . GLU A 1 87 ? 38.887 -37.400 -27.693 1.000 35.779 87 GLU L CA 1
ATOM 657 C C . GLU A 1 87 ? 39.775 -36.258 -27.175 1.000 31.647 87 GLU L C 1
ATOM 658 O O . GLU A 1 87 ? 39.290 -35.497 -26.320 1.000 36.575 87 GLU L O 1
ATOM 664 N N . ASP A 1 88 ? 40.991 -36.091 -27.710 1.000 28.720 88 ASP L N 1
ATOM 665 C CA . ASP A 1 88 ? 41.938 -35.033 -27.259 1.000 27.943 88 ASP L CA 1
ATOM 666 C C . ASP A 1 88 ? 41.597 -33.695 -27.935 1.000 28.115 88 ASP L C 1
ATOM 667 O O . ASP A 1 88 ? 42.177 -32.668 -27.523 1.000 27.592 88 ASP L O 1
ATOM 672 N N . LEU A 1 89 ? 40.702 -33.695 -28.929 1.000 29.525 89 LEU L N 1
ATOM 673 C CA . LEU A 1 89 ? 40.256 -32.451 -29.618 1.000 31.972 89 LEU L CA 1
ATOM 674 C C . LEU A 1 89 ? 39.413 -31.634 -28.637 1.000 28.478 89 LEU L C 1
ATOM 675 O O . LEU A 1 89 ? 38.263 -32.024 -28.362 1.000 28.886 89 LEU L O 1
ATOM 680 N N . ALA A 1 90 ? 40.014 -30.585 -28.079 1.000 25.121 90 ALA L N 1
ATOM 681 C CA . ALA A 1 90 ? 39.516 -29.857 -26.893 1.000 24.519 90 ALA L CA 1
ATOM 682 C C . ALA A 1 90 ? 40.260 -28.529 -26.798 1.000 24.869 90 ALA L C 1
ATOM 683 O O . ALA A 1 90 ? 41.183 -28.297 -27.607 1.000 23.598 90 ALA L O 1
ATOM 685 N N . ASP A 1 91 ? 39.871 -27.704 -25.833 1.000 25.061 91 ASP L N 1
ATOM 686 C CA . ASP A 1 91 ? 40.649 -26.508 -25.436 1.000 27.399 91 ASP L CA 1
ATOM 687 C C . ASP A 1 91 ? 41.583 -26.950 -24.306 1.000 25.819 91 ASP L C 1
ATOM 688 O O . ASP A 1 91 ? 41.207 -27.878 -23.565 1.000 25.011 91 ASP L O 1
ATOM 693 N N . TYR A 1 92 ? 42.780 -26.371 -24.227 1.000 23.310 92 TYR L N 1
ATOM 694 C CA . TYR A 1 92 ? 43.744 -26.619 -23.125 1.000 23.926 92 TYR L CA 1
ATOM 695 C C . TYR A 1 92 ? 44.247 -25.269 -22.625 1.000 24.079 92 TYR L C 1
ATOM 696 O O . TYR A 1 92 ? 44.681 -24.462 -23.463 1.000 24.850 92 TYR L O 1
ATOM 705 N N . PHE A 1 93 ? 44.185 -25.008 -21.321 1.000 24.575 93 PHE L N 1
ATOM 706 C CA . PHE A 1 93 ? 44.758 -23.756 -20.772 1.000 25.732 93 PHE L CA 1
ATOM 707 C C . PHE A 1 93 ? 45.595 -24.053 -19.535 1.000 23.933 93 PHE L C 1
ATOM 708 O O . PHE A 1 93 ? 45.316 -25.015 -18.789 1.000 23.500 93 PHE L O 1
ATOM 716 N N . CYS A 1 94 ? 46.624 -23.228 -19.370 1.000 24.018 94 CYS L N 1
ATOM 717 C CA . CYS A 1 94 ? 47.535 -23.243 -18.207 1.000 24.173 94 CYS L CA 1
ATOM 718 C C . CYS A 1 94 ? 46.996 -22.292 -17.139 1.000 24.102 94 CYS L C 1
ATOM 719 O O . CYS A 1 94 ? 46.116 -21.458 -17.449 1.000 23.606 94 CYS L O 1
ATOM 722 N N . GLN A 1 95 ? 47.457 -22.508 -15.911 1.000 23.367 95 GLN L N 1
ATOM 723 C CA . GLN A 1 95 ? 47.127 -21.723 -14.698 1.000 23.473 95 GLN L CA 1
ATOM 724 C C . GLN A 1 95 ? 48.381 -21.706 -13.828 1.000 24.100 95 GLN L C 1
ATOM 725 O O . GLN A 1 95 ? 48.883 -22.807 -13.508 1.000 22.821 95 GLN L O 1
ATOM 731 N N . GLN A 1 96 ? 48.900 -20.524 -13.499 1.000 24.009 96 GLN L N 1
ATOM 732 C CA . GLN A 1 96 ? 49.951 -20.413 -12.459 1.000 22.365 96 GLN L CA 1
ATOM 733 C C . GLN A 1 96 ? 49.266 -20.662 -11.113 1.000 20.845 96 GLN L C 1
ATOM 734 O O . GLN A 1 96 ? 48.193 -20.071 -10.877 1.000 19.296 96 GLN L O 1
ATOM 740 N N . HIS A 1 97 ? 49.806 -21.600 -10.331 1.000 21.595 97 HIS L N 1
ATOM 741 C CA . HIS A 1 97 ? 49.392 -21.887 -8.931 1.000 21.688 97 HIS L CA 1
ATOM 742 C C . HIS A 1 97 ? 50.530 -21.459 -7.999 1.000 21.146 97 HIS L C 1
ATOM 743 O O . HIS A 1 97 ? 50.696 -22.073 -6.927 1.000 20.947 97 HIS L O 1
ATOM 750 N N . TYR A 1 98 ? 51.235 -20.392 -8.384 1.000 22.572 98 TYR L N 1
ATOM 751 C CA . TYR A 1 98 ? 52.414 -19.849 -7.663 1.000 25.041 98 TYR L CA 1
ATOM 752 C C . TYR A 1 98 ? 51.956 -18.905 -6.545 1.000 25.570 98 TYR L C 1
ATOM 753 O O . TYR A 1 98 ? 52.243 -19.193 -5.369 1.000 29.680 98 TYR L O 1
ATOM 762 N N . SER A 1 99 ? 51.287 -17.807 -6.902 1.000 26.991 99 SER L N 1
ATOM 763 C CA . SER A 1 99 ? 50.806 -16.773 -5.946 1.000 27.806 99 SER L CA 1
ATOM 764 C C . SER A 1 99 ? 49.420 -16.292 -6.359 1.000 27.285 99 SER L C 1
ATOM 765 O O . SER A 1 99 ? 49.081 -16.311 -7.542 1.000 23.489 99 SER L O 1
ATOM 768 N N . PRO A 1 100 ? 48.575 -15.882 -5.383 1.000 27.031 100 PRO L N 1
ATOM 769 C CA . PRO A 1 100 ? 47.291 -15.242 -5.676 1.000 24.701 100 PRO L CA 1
ATOM 770 C C . PRO A 1 100 ? 47.478 -13.822 -6.202 1.000 23.438 100 PRO L C 1
ATOM 771 O O . PRO A 1 100 ? 48.436 -13.148 -5.832 1.000 24.318 100 PRO L O 1
ATOM 775 N N . PRO A 1 101 ? 46.578 -13.305 -7.067 1.000 23.213 101 PRO L N 1
ATOM 776 C CA . PRO A 1 101 ? 45.392 -14.038 -7.503 1.000 23.843 101 PRO L CA 1
ATOM 777 C C . PRO A 1 101 ? 45.758 -15.094 -8.554 1.000 24.394 101 PRO L C 1
ATOM 778 O O . PRO A 1 101 ? 46.620 -14.831 -9.373 1.000 23.479 101 PRO L O 1
ATOM 782 N N . LEU A 1 102 ? 45.134 -16.270 -8.485 1.000 24.666 102 LEU L N 1
ATOM 783 C CA . LEU A 1 102 ? 45.310 -17.333 -9.508 1.000 26.135 102 LEU L CA 1
ATOM 784 C C . LEU A 1 102 ? 44.956 -16.756 -10.878 1.000 24.636 102 LEU L C 1
ATOM 785 O O . LEU A 1 102 ? 44.026 -15.926 -10.952 1.000 21.559 102 LEU L O 1
ATOM 790 N N . SER A 1 103 ? 45.685 -17.167 -11.914 1.000 22.468 103 SER L N 1
ATOM 791 C CA . SER A 1 103 ? 45.527 -16.628 -13.287 1.000 21.917 103 SER L CA 1
ATOM 792 C C . SER A 1 103 ? 45.718 -17.739 -14.318 1.000 21.506 103 SER L C 1
ATOM 793 O O . SER A 1 103 ? 46.527 -18.656 -14.080 1.000 20.788 103 SER L O 1
ATOM 796 N N . PHE A 1 104 ? 44.977 -17.628 -15.418 1.000 22.783 104 PHE L N 1
ATOM 797 C CA . PHE A 1 104 ? 44.871 -18.642 -16.495 1.000 24.268 104 PHE L CA 1
ATOM 798 C C . PHE A 1 104 ? 45.367 -18.037 -17.811 1.000 24.361 104 PHE L C 1
ATOM 799 O O . PHE A 1 104 ? 45.289 -16.803 -17.978 1.000 25.391 104 PHE L O 1
ATOM 807 N N . GLY A 1 105 ? 45.867 -18.884 -18.713 1.000 24.715 105 GLY L N 1
ATOM 808 C CA . GLY A 1 105 ? 46.061 -18.526 -20.131 1.000 26.057 105 GLY L CA 1
ATOM 809 C C . GLY A 1 105 ? 44.728 -18.517 -20.863 1.000 25.501 105 GLY L C 1
ATOM 810 O O . GLY A 1 105 ? 43.749 -19.049 -20.305 1.000 21.802 105 GLY L O 1
ATOM 811 N N . ALA A 1 106 ? 44.682 -17.938 -22.066 1.000 25.232 106 ALA L N 1
ATOM 812 C CA . ALA A 1 106 ? 43.446 -17.781 -22.870 1.000 25.345 106 ALA L CA 1
ATOM 813 C C . ALA A 1 106 ? 43.132 -19.095 -23.590 1.000 24.345 106 ALA L C 1
ATOM 814 O O . ALA A 1 106 ? 42.066 -19.183 -24.227 1.000 24.412 106 ALA L O 1
ATOM 816 N N . GLY A 1 107 ? 44.042 -20.067 -23.506 1.000 24.895 107 GLY L N 1
ATOM 817 C CA . GLY A 1 107 ? 43.831 -21.428 -24.029 1.000 24.692 107 GLY L CA 1
ATOM 818 C C . GLY A 1 107 ? 44.361 -21.577 -25.442 1.000 25.532 107 GLY L C 1
ATOM 819 O O . GLY A 1 107 ? 44.585 -20.548 -26.111 1.000 27.008 107 GLY L O 1
ATOM 820 N N . THR A 1 108 ? 44.594 -22.823 -25.852 1.000 26.385 108 THR L N 1
ATOM 821 C CA . THR A 1 108 ? 44.927 -23.228 -27.242 1.000 27.921 108 THR L CA 1
ATOM 822 C C . THR A 1 108 ? 43.896 -24.278 -27.669 1.000 28.391 108 THR L C 1
ATOM 823 O O . THR A 1 108 ? 43.769 -25.289 -26.953 1.000 29.058 108 THR L O 1
ATOM 827 N N . ARG A 1 109 ? 43.128 -24.015 -28.730 1.000 31.942 109 ARG L N 1
ATOM 828 C CA . ARG A 1 109 ? 42.123 -24.985 -29.240 1.000 34.005 109 ARG L CA 1
ATOM 829 C C . ARG A 1 109 ? 42.806 -25.917 -30.243 1.000 33.776 109 ARG L C 1
ATOM 830 O O . ARG A 1 109 ? 43.474 -25.415 -31.168 1.000 35.589 109 ARG L O 1
ATOM 838 N N . LEU A 1 110 ? 42.679 -27.225 -30.018 1.000 31.942 110 LEU L N 1
ATOM 839 C CA . LEU A 1 110 ? 43.191 -28.295 -30.913 1.000 31.773 110 LEU L CA 1
ATOM 840 C C . LEU A 1 110 ? 42.073 -28.706 -31.877 1.000 31.897 110 LEU L C 1
ATOM 841 O O . LEU A 1 110 ? 41.012 -29.157 -31.399 1.000 28.417 110 LEU L O 1
ATOM 846 N N . GLU A 1 111 ? 42.332 -28.582 -33.182 1.000 34.436 111 GLU L N 1
ATOM 847 C CA . GLU A 1 111 ? 41.355 -28.843 -34.272 1.000 35.204 111 GLU L CA 1
ATOM 848 C C . GLU A 1 111 ? 41.944 -29.860 -35.253 1.000 32.397 111 GLU L C 1
ATOM 849 O O . GLU A 1 111 ? 43.172 -30.059 -35.242 1.000 33.169 111 GLU L O 1
ATOM 855 N N . LEU A 1 112 ? 41.075 -30.498 -36.037 1.000 31.416 112 LEU L N 1
ATOM 856 C CA . LEU A 1 112 ? 41.428 -31.562 -37.012 1.000 31.792 112 LEU L CA 1
ATOM 857 C C . LEU A 1 112 ? 41.810 -30.885 -38.332 1.000 31.499 112 LEU L C 1
ATOM 858 O O . LEU A 1 112 ? 41.124 -29.920 -38.720 1.000 29.326 112 LEU L O 1
ATOM 863 N N . LYS A 1 113 ? 42.913 -31.314 -38.946 1.000 33.930 113 LYS L N 1
ATOM 864 C CA . LYS A 1 113 ? 43.334 -30.836 -40.288 1.000 37.661 113 LYS L CA 1
ATOM 865 C C . LYS A 1 113 ? 42.457 -31.545 -41.322 1.000 34.327 113 LYS L C 1
ATOM 866 O O . LYS A 1 113 ? 42.029 -32.680 -41.043 1.000 33.788 113 LYS L O 1
ATOM 872 N N . ARG A 1 114 ? 42.164 -30.885 -42.443 1.000 32.230 114 ARG L N 1
ATOM 873 C CA . ARG A 1 114 ? 41.514 -31.507 -43.626 1.000 29.382 114 ARG L CA 1
ATOM 874 C C . ARG A 1 114 ? 41.877 -30.675 -44.857 1.000 29.199 114 ARG L C 1
ATOM 875 O O . ARG A 1 114 ? 42.381 -29.552 -44.672 1.000 33.441 114 ARG L O 1
ATOM 883 N N . ALA A 1 115 ? 41.641 -31.207 -46.059 1.000 30.083 115 ALA L N 1
ATOM 884 C CA . ALA A 1 115 ? 41.842 -30.485 -47.337 1.000 27.175 115 ALA L CA 1
ATOM 885 C C . ALA A 1 115 ? 41.102 -29.145 -47.281 1.000 28.098 115 ALA L C 1
ATOM 886 O O . ALA A 1 115 ? 39.960 -29.109 -46.782 1.000 29.348 115 ALA L O 1
ATOM 888 N N . ASP A 1 116 ? 41.736 -28.088 -47.784 1.000 28.503 116 ASP L N 1
ATOM 889 C CA . ASP A 1 116 ? 41.078 -26.781 -48.029 1.000 29.452 116 ASP L CA 1
ATOM 890 C C . ASP A 1 116 ? 39.767 -27.035 -48.781 1.000 30.874 116 ASP L C 1
ATOM 891 O O . ASP A 1 116 ? 39.776 -27.852 -49.723 1.000 34.925 116 ASP L O 1
ATOM 896 N N . ALA A 1 117 ? 38.681 -26.389 -48.351 1.000 31.412 117 ALA L N 1
ATOM 897 C CA . ALA A 1 117 ? 37.355 -26.441 -49.008 1.000 29.458 117 ALA L CA 1
ATOM 898 C C . ALA A 1 117 ? 36.772 -25.026 -49.113 1.000 29.189 117 ALA L C 1
ATOM 899 O O . ALA A 1 117 ? 36.809 -24.286 -48.111 1.000 31.709 117 ALA L O 1
ATOM 901 N N . ALA A 1 118 ? 36.272 -24.674 -50.301 1.000 28.361 118 ALA L N 1
ATOM 902 C CA . ALA A 1 118 ? 35.637 -23.374 -50.622 1.000 26.036 118 ALA L CA 1
ATOM 903 C C . ALA A 1 118 ? 34.241 -23.318 -50.009 1.000 24.416 118 ALA L C 1
ATOM 904 O O . ALA A 1 118 ? 33.467 -24.266 -50.132 1.000 24.432 118 ALA L O 1
ATOM 906 N N . PRO A 1 119 ? 33.850 -22.183 -49.388 1.000 21.979 119 PRO L N 1
ATOM 907 C CA . PRO A 1 119 ? 32.528 -22.067 -48.776 1.000 20.448 119 PRO L CA 1
ATOM 908 C C . PRO A 1 119 ? 31.426 -22.143 -49.840 1.000 18.901 119 PRO L C 1
ATOM 909 O O . PRO A 1 119 ? 31.632 -21.637 -50.920 1.000 17.504 119 PRO L O 1
ATOM 913 N N . THR A 1 120 ? 30.296 -22.771 -49.522 1.000 18.565 120 THR L N 1
ATOM 914 C CA . THR A 1 120 ? 29.070 -22.680 -50.353 1.000 19.217 120 THR L CA 1
ATOM 915 C C . THR A 1 120 ? 28.287 -21.446 -49.881 1.000 18.928 120 THR L C 1
ATOM 916 O O . THR A 1 120 ? 27.819 -21.446 -48.727 1.000 17.629 120 THR L O 1
ATOM 920 N N . VAL A 1 121 ? 28.195 -20.425 -50.737 1.000 19.761 121 VAL L N 1
ATOM 921 C CA . VAL A 1 121 ? 27.585 -19.101 -50.411 1.000 19.894 121 VAL L CA 1
ATOM 922 C C . VAL A 1 121 ? 26.159 -19.041 -50.967 1.000 18.977 121 VAL L C 1
ATOM 923 O O . VAL A 1 121 ? 25.985 -19.214 -52.189 1.000 17.665 121 VAL L O 1
ATOM 927 N N . SER A 1 122 ? 25.194 -18.773 -50.084 1.000 19.373 122 SER L N 1
ATOM 928 C CA . SER A 1 122 ? 23.774 -18.479 -50.411 1.000 20.111 122 SER L CA 1
ATOM 929 C C . SER A 1 122 ? 23.355 -17.165 -49.743 1.000 19.737 122 SER L C 1
ATOM 930 O O . SER A 1 122 ? 23.614 -16.993 -48.537 1.000 19.054 122 SER L O 1
ATOM 933 N N . ILE A 1 123 ? 22.746 -16.277 -50.529 1.000 20.650 123 ILE L N 1
ATOM 934 C CA . ILE A 1 123 ? 22.169 -14.975 -50.086 1.000 21.700 123 ILE L CA 1
ATOM 935 C C . ILE A 1 123 ? 20.652 -15.085 -50.237 1.000 21.129 123 ILE L C 1
ATOM 936 O O . ILE A 1 123 ? 20.205 -15.678 -51.233 1.000 22.226 123 ILE L O 1
ATOM 941 N N . PHE A 1 124 ? 19.907 -14.579 -49.256 1.000 22.469 124 PHE L N 1
ATOM 942 C CA . PHE A 1 124 ? 18.423 -14.603 -49.215 1.000 23.927 124 PHE L CA 1
ATOM 943 C C . PHE A 1 124 ? 17.907 -13.198 -48.932 1.000 24.226 124 PHE L C 1
ATOM 944 O O . PHE A 1 124 ? 18.297 -12.583 -47.941 1.000 25.305 124 PHE L O 1
ATOM 952 N N . PRO A 1 125 ? 17.035 -12.638 -49.798 1.000 24.872 125 PRO L N 1
ATOM 953 C CA . PRO A 1 125 ? 16.400 -11.354 -49.515 1.000 24.787 125 PRO L CA 1
ATOM 954 C C . PRO A 1 125 ? 15.489 -11.461 -48.298 1.000 25.582 125 PRO L C 1
ATOM 955 O O . PRO A 1 125 ? 15.175 -12.563 -47.853 1.000 23.927 125 PRO L O 1
ATOM 959 N N . PRO A 1 126 ? 15.019 -10.325 -47.735 1.000 28.684 126 PRO L N 1
ATOM 960 C CA . PRO A 1 126 ? 13.991 -10.356 -46.702 1.000 28.533 126 PRO L CA 1
ATOM 961 C C . PRO A 1 126 ? 12.756 -11.091 -47.229 1.000 27.901 126 PRO L C 1
ATOM 962 O O . PRO A 1 126 ? 12.459 -10.966 -48.402 1.000 27.055 126 PRO L O 1
ATOM 966 N N . SER A 1 127 ? 12.086 -11.840 -46.356 1.000 29.956 127 SER L N 1
ATOM 967 C CA . SER A 1 127 ? 10.730 -12.390 -46.598 1.000 30.018 127 SER L CA 1
ATOM 968 C C . SER A 1 127 ? 9.723 -11.237 -46.543 1.000 30.378 127 SER L C 1
ATOM 969 O O . SER A 1 127 ? 9.972 -10.271 -45.795 1.000 29.963 127 SER L O 1
ATOM 972 N N . SER A 1 128 ? 8.638 -11.332 -47.312 1.000 31.309 128 SER L N 1
ATOM 973 C CA . SER A 1 128 ? 7.500 -10.375 -47.286 1.000 35.373 128 SER L CA 1
ATOM 974 C C . SER A 1 128 ? 6.997 -10.183 -45.848 1.000 34.511 128 SER L C 1
ATOM 975 O O . SER A 1 128 ? 6.617 -9.047 -45.509 1.000 38.477 128 SER L O 1
ATOM 978 N N . GLU A 1 129 ? 6.992 -11.249 -45.039 1.000 34.702 129 GLU L N 1
ATOM 979 C CA . GLU A 1 129 ? 6.426 -11.238 -43.662 1.000 35.990 129 GLU L CA 1
ATOM 980 C C . GLU A 1 129 ? 7.226 -10.276 -42.776 1.000 34.917 129 GLU L C 1
ATOM 981 O O . GLU A 1 129 ? 6.592 -9.560 -41.978 1.000 36.177 129 GLU L O 1
ATOM 987 N N . GLN A 1 130 ? 8.559 -10.282 -42.885 1.000 33.142 130 GLN L N 1
ATOM 988 C CA . GLN A 1 130 ? 9.440 -9.372 -42.102 1.000 30.769 130 GLN L CA 1
ATOM 989 C C . GLN A 1 130 ? 9.195 -7.934 -42.567 1.000 29.580 130 GLN L C 1
ATOM 990 O O . GLN A 1 130 ? 9.138 -7.028 -41.711 1.000 28.997 130 GLN L O 1
ATOM 996 N N . LEU A 1 131 ? 9.057 -7.754 -43.883 1.000 31.195 131 LEU L N 1
ATOM 997 C CA . LEU A 1 131 ? 8.957 -6.430 -44.552 1.000 34.185 131 LEU L CA 1
ATOM 998 C C . LEU A 1 131 ? 7.744 -5.671 -44.008 1.000 35.465 131 LEU L C 1
ATOM 999 O O . LEU A 1 131 ? 7.928 -4.525 -43.547 1.000 41.997 131 LEU L O 1
ATOM 1004 N N . THR A 1 132 ? 6.573 -6.313 -43.980 1.000 34.758 132 THR L N 1
ATOM 1005 C CA . THR A 1 132 ? 5.305 -5.695 -43.505 1.000 40.424 132 THR L CA 1
ATOM 1006 C C . THR A 1 132 ? 5.471 -5.222 -42.051 1.000 37.159 132 THR L C 1
ATOM 1007 O O . THR A 1 132 ? 4.648 -4.395 -41.619 1.000 40.693 132 THR L O 1
ATOM 1011 N N . SER A 1 133 ? 6.488 -5.698 -41.322 1.000 35.888 133 SER L N 1
ATOM 1012 C CA . SER A 1 133 ? 6.739 -5.295 -39.910 1.000 34.634 133 SER L CA 1
ATOM 1013 C C . SER A 1 133 ? 7.873 -4.263 -39.814 1.000 35.543 133 SER L C 1
ATOM 1014 O O . SER A 1 133 ? 8.295 -3.972 -38.678 1.000 33.299 133 SER L O 1
ATOM 1017 N N . GLY A 1 134 ? 8.366 -3.747 -40.947 1.000 32.403 134 GLY L N 1
ATOM 1018 C CA . GLY A 1 134 ? 9.310 -2.609 -40.988 1.000 31.329 134 GLY L CA 1
ATOM 1019 C C . GLY A 1 134 ? 10.761 -3.041 -40.854 1.000 31.619 134 GLY L C 1
ATOM 1020 O O . GLY A 1 134 ? 11.622 -2.160 -40.644 1.000 27.811 134 GLY L O 1
ATOM 1021 N N . GLY A 1 135 ? 11.025 -4.346 -40.956 1.000 29.415 135 GLY L N 1
ATOM 1022 C CA . GLY A 1 135 ? 12.386 -4.912 -40.898 1.000 26.503 135 GLY L CA 1
ATOM 1023 C C . GLY A 1 135 ? 12.755 -5.591 -42.202 1.000 24.991 135 GLY L C 1
ATOM 1024 O O . GLY A 1 135 ? 11.852 -6.135 -42.865 1.000 24.050 135 GLY L O 1
ATOM 1025 N N . ALA A 1 136 ? 14.035 -5.533 -42.570 1.000 24.924 136 ALA L N 1
ATOM 1026 C CA . ALA A 1 136 ? 14.587 -6.146 -43.799 1.000 24.230 136 ALA L CA 1
ATOM 1027 C C . ALA A 1 136 ? 15.955 -6.746 -43.480 1.000 23.042 136 ALA L C 1
ATOM 1028 O O . ALA A 1 136 ? 16.958 -6.010 -43.544 1.000 23.949 136 ALA L O 1
ATOM 1030 N N . SER A 1 137 ? 15.980 -8.031 -43.131 1.000 22.665 137 SER L N 1
ATOM 1031 C CA . SER A 1 137 ? 17.225 -8.806 -42.904 1.000 21.895 137 SER L CA 1
ATOM 1032 C C . SER A 1 137 ? 17.603 -9.539 -44.192 1.000 21.797 137 SER L C 1
ATOM 1033 O O . SER A 1 137 ? 16.728 -10.216 -44.769 1.000 23.372 137 SER L O 1
ATOM 1036 N N . VAL A 1 138 ? 18.827 -9.303 -44.669 1.000 21.058 138 VAL L N 1
ATOM 1037 C CA . VAL A 1 138 ? 19.445 -10.030 -45.815 1.000 22.440 138 VAL L CA 1
ATOM 1038 C C . VAL A 1 138 ? 20.388 -11.064 -45.201 1.000 23.645 138 VAL L C 1
ATOM 1039 O O . VAL A 1 138 ? 21.287 -10.652 -44.444 1.000 24.860 138 VAL L O 1
ATOM 1043 N N . VAL A 1 139 ? 20.160 -12.351 -45.466 1.000 23.248 139 VAL L N 1
ATOM 1044 C CA . VAL A 1 139 ? 20.954 -13.452 -44.846 1.000 22.210 139 VAL L CA 1
ATOM 1045 C C . VAL A 1 139 ? 21.921 -14.033 -45.873 1.000 21.690 139 VAL L C 1
ATOM 1046 O O . VAL A 1 139 ? 21.503 -14.340 -47.004 1.000 18.795 139 VAL L O 1
ATOM 1050 N N . CYS A 1 140 ? 23.149 -14.267 -45.425 1.000 24.116 140 CYS L N 1
ATOM 1051 C CA . CYS A 1 140 ? 24.206 -14.940 -46.207 1.000 25.103 140 CYS L CA 1
ATOM 1052 C C . CYS A 1 140 ? 24.775 -16.112 -45.407 1.000 23.022 140 CYS L C 1
ATOM 1053 O O . CYS A 1 140 ? 25.336 -15.870 -44.322 1.000 23.283 140 CYS L O 1
ATOM 1056 N N . PHE A 1 141 ? 24.611 -17.335 -45.911 1.000 21.528 141 PHE L N 1
ATOM 1057 C CA . PHE A 1 141 ? 25.296 -18.535 -45.370 1.000 21.151 141 PHE L CA 1
ATOM 1058 C C . PHE A 1 141 ? 26.552 -18.795 -46.197 1.000 19.288 141 PHE L C 1
ATOM 1059 O O . PHE A 1 141 ? 26.469 -18.826 -47.439 1.000 20.609 141 PHE L O 1
ATOM 1067 N N . LEU A 1 142 ? 27.675 -18.970 -45.505 1.000 17.844 142 LEU L N 1
ATOM 1068 C CA . LEU A 1 142 ? 28.959 -19.442 -46.079 1.000 18.360 142 LEU L CA 1
ATOM 1069 C C . LEU A 1 142 ? 29.302 -20.768 -45.389 1.000 18.628 142 LEU L C 1
ATOM 1070 O O . LEU A 1 142 ? 29.729 -20.732 -44.217 1.000 20.047 142 LEU L O 1
ATOM 1075 N N . ASN A 1 143 ? 28.998 -21.890 -46.048 1.000 18.834 143 ASN L N 1
ATOM 1076 C CA . ASN A 1 143 ? 28.876 -23.225 -45.398 1.000 20.203 143 ASN L CA 1
ATOM 1077 C C . ASN A 1 143 ? 30.022 -24.151 -45.825 1.000 19.966 143 ASN L C 1
ATOM 1078 O O . ASN A 1 143 ? 30.494 -24.025 -46.968 1.000 19.897 143 ASN L O 1
ATOM 1083 N N . ASN A 1 144 ? 30.481 -25.003 -44.903 1.000 20.129 144 ASN L N 1
ATOM 1084 C CA . ASN A 1 144 ? 31.320 -26.195 -45.203 1.000 20.135 144 ASN L CA 1
ATOM 1085 C C . ASN A 1 144 ? 32.643 -25.753 -45.843 1.000 19.145 144 ASN L C 1
ATOM 1086 O O . ASN A 1 144 ? 33.053 -26.366 -46.848 1.000 17.212 144 ASN L O 1
ATOM 1091 N N . PHE A 1 145 ? 33.318 -24.771 -45.240 1.000 20.360 145 PHE L N 1
ATOM 1092 C CA . PHE A 1 145 ? 34.624 -24.250 -45.721 1.000 22.218 145 PHE L CA 1
ATOM 1093 C C . PHE A 1 145 ? 35.743 -24.664 -44.763 1.000 23.276 145 PHE L C 1
ATOM 1094 O O . PHE A 1 145 ? 35.460 -25.089 -43.622 1.000 23.297 145 PHE L O 1
ATOM 1102 N N . TYR A 1 146 ? 36.984 -24.563 -45.243 1.000 24.935 146 TYR L N 1
ATOM 1103 C CA . TYR A 1 146 ? 38.223 -24.814 -44.463 1.000 25.506 146 TYR L CA 1
ATOM 1104 C C . TYR A 1 146 ? 39.405 -24.178 -45.188 1.000 26.090 146 TYR L C 1
ATOM 1105 O O . TYR A 1 146 ? 39.579 -24.378 -46.387 1.000 24.520 146 TYR L O 1
ATOM 1114 N N . PRO A 1 147 ? 40.284 -23.433 -44.481 1.000 26.683 147 PRO L N 1
ATOM 1115 C CA . PRO A 1 147 ? 40.255 -23.348 -43.018 1.000 25.852 147 PRO L CA 1
ATOM 1116 C C . PRO A 1 147 ? 39.256 -22.321 -42.453 1.000 25.616 147 PRO L C 1
ATOM 1117 O O . PRO A 1 147 ? 38.532 -21.724 -43.231 1.000 24.512 147 PRO L O 1
ATOM 1121 N N . LYS A 1 148 ? 39.231 -22.167 -41.121 1.000 26.135 148 LYS L N 1
ATOM 1122 C CA . LYS A 1 148 ? 38.183 -21.437 -40.348 1.000 32.045 148 LYS L CA 1
ATOM 1123 C C . LYS A 1 148 ? 38.219 -19.938 -40.674 1.000 32.596 148 LYS L C 1
ATOM 1124 O O . LYS A 1 148 ? 37.145 -19.305 -40.652 1.000 31.838 148 LYS L O 1
ATOM 1130 N N . ASP A 1 149 ? 39.409 -19.397 -40.946 1.000 34.631 149 ASP L N 1
ATOM 1131 C CA . ASP A 1 149 ? 39.624 -17.962 -41.271 1.000 35.847 149 ASP L CA 1
ATOM 1132 C C . ASP A 1 149 ? 38.807 -17.583 -42.506 1.000 32.837 149 ASP L C 1
ATOM 1133 O O . ASP A 1 149 ? 39.087 -18.118 -43.597 1.000 35.038 149 ASP L O 1
ATOM 1138 N N . ILE A 1 150 ? 37.867 -16.658 -42.331 1.000 26.989 150 ILE L N 1
ATOM 1139 C CA . ILE A 1 150 ? 37.045 -16.088 -43.434 1.000 26.580 150 ILE L CA 1
ATOM 1140 C C . ILE A 1 150 ? 36.684 -14.649 -43.066 1.000 26.601 150 ILE L C 1
ATOM 1141 O O . ILE A 1 150 ? 36.543 -14.354 -41.863 1.000 24.092 150 ILE L O 1
ATOM 1146 N N . ASN A 1 151 ? 36.632 -13.776 -44.067 1.000 29.528 151 ASN L N 1
ATOM 1147 C CA . ASN A 1 151 ? 36.194 -12.369 -43.904 1.000 31.777 151 ASN L CA 1
ATOM 1148 C C . ASN A 1 151 ? 35.016 -12.149 -44.856 1.000 31.880 151 ASN L C 1
ATOM 1149 O O . ASN A 1 151 ? 35.151 -12.498 -46.045 1.000 34.167 151 ASN L O 1
ATOM 1154 N N . VAL A 1 152 ? 33.878 -11.687 -44.334 1.000 33.069 152 VAL L N 1
ATOM 1155 C CA . VAL A 1 152 ? 32.670 -11.396 -45.162 1.000 33.021 152 VAL L CA 1
ATOM 1156 C C . VAL A 1 152 ? 32.419 -9.886 -45.142 1.000 30.513 152 VAL L C 1
ATOM 1157 O O . VAL A 1 152 ? 32.526 -9.276 -44.062 1.000 28.208 152 VAL L O 1
ATOM 1161 N N . LYS A 1 153 ? 32.126 -9.319 -46.314 1.000 34.435 153 LYS L N 1
ATOM 1162 C CA . LYS A 1 153 ? 31.814 -7.878 -46.501 1.000 39.101 153 LYS L CA 1
ATOM 1163 C C . LYS A 1 153 ? 30.491 -7.766 -47.260 1.000 34.273 153 LYS L C 1
ATOM 1164 O O . LYS A 1 153 ? 30.250 -8.598 -48.153 1.000 33.180 153 LYS L O 1
ATOM 1170 N N . TRP A 1 154 ? 29.673 -6.779 -46.899 1.000 30.912 154 TRP L N 1
ATOM 1171 C CA . TRP A 1 154 ? 28.373 -6.479 -47.550 1.000 29.925 154 TRP L CA 1
ATOM 1172 C C . TRP A 1 154 ? 28.523 -5.245 -48.440 1.000 31.918 154 TRP L C 1
ATOM 1173 O O . TRP A 1 154 ? 29.231 -4.303 -48.030 1.000 30.827 154 TRP L O 1
ATOM 1184 N N . LYS A 1 155 ? 27.876 -5.249 -49.605 1.000 31.647 155 LYS L N 1
ATOM 1185 C CA . LYS A 1 155 ? 27.780 -4.050 -50.475 1.000 32.503 155 LYS L CA 1
ATOM 1186 C C . LYS A 1 155 ? 26.310 -3.743 -50.746 1.000 28.564 155 LYS L C 1
ATOM 1187 O O . LYS A 1 155 ? 25.540 -4.685 -51.011 1.000 24.766 155 LYS L O 1
ATOM 1193 N N . ILE A 1 156 ? 25.958 -2.461 -50.666 1.000 26.733 156 ILE L N 1
ATOM 1194 C CA . ILE A 1 156 ? 24.638 -1.917 -51.090 1.000 28.337 156 ILE L CA 1
ATOM 1195 C C . ILE A 1 156 ? 24.896 -0.909 -52.212 1.000 28.741 156 ILE L C 1
ATOM 1196 O O . ILE A 1 156 ? 25.551 0.114 -51.941 1.000 32.022 156 ILE L O 1
ATOM 1201 N N . ASP A 1 157 ? 24.475 -1.240 -53.434 1.000 30.416 157 ASP L N 1
ATOM 1202 C CA . ASP A 1 157 ? 24.607 -0.369 -54.633 1.000 34.517 157 ASP L CA 1
ATOM 1203 C C . ASP A 1 157 ? 26.049 0.134 -54.766 1.000 36.830 157 ASP L C 1
ATOM 1204 O O . ASP A 1 157 ? 26.226 1.320 -55.106 1.000 37.949 157 ASP L O 1
ATOM 1209 N N . GLY A 1 158 ? 27.036 -0.729 -54.506 1.000 39.195 158 GLY L N 1
ATOM 1210 C CA . GLY A 1 158 ? 28.461 -0.434 -54.755 1.000 40.624 158 GLY L CA 1
ATOM 1211 C C . GLY A 1 158 ? 29.239 -0.101 -53.491 1.000 42.437 158 GLY L C 1
ATOM 1212 O O . GLY A 1 158 ? 30.472 -0.285 -53.512 1.000 47.101 158 GLY L O 1
ATOM 1213 N N . SER A 1 159 ? 28.576 0.398 -52.439 1.000 38.117 159 SER L N 1
ATOM 1214 C CA . SER A 1 159 ? 29.241 0.881 -51.196 1.000 38.913 159 SER L CA 1
ATOM 1215 C C . SER A 1 159 ? 29.290 -0.233 -50.149 1.000 38.965 159 SER L C 1
ATOM 1216 O O . SER A 1 159 ? 28.232 -0.827 -49.867 1.000 38.063 159 SER L O 1
ATOM 1219 N N . GLU A 1 160 ? 30.461 -0.450 -49.546 1.000 41.202 160 GLU L N 1
ATOM 1220 C CA . GLU A 1 160 ? 30.593 -1.302 -48.339 1.000 40.917 160 GLU L CA 1
ATOM 1221 C C . GLU A 1 160 ? 29.636 -0.755 -47.279 1.000 38.909 160 GLU L C 1
ATOM 1222 O O . GLU A 1 160 ? 29.409 0.469 -47.246 1.000 41.661 160 GLU L O 1
ATOM 1228 N N . ARG A 1 161 ? 29.073 -1.662 -46.485 1.000 38.355 161 ARG L N 1
ATOM 1229 C CA . ARG A 1 161 ? 28.097 -1.387 -45.403 1.000 38.948 161 ARG L CA 1
ATOM 1230 C C . ARG A 1 161 ? 28.536 -2.192 -44.177 1.000 41.122 161 ARG L C 1
ATOM 1231 O O . ARG A 1 161 ? 28.812 -3.395 -44.351 1.000 39.323 161 ARG L O 1
ATOM 1239 N N . GLN A 1 162 ? 28.652 -1.560 -43.004 1.000 44.727 162 GLN L N 1
ATOM 1240 C CA . GLN A 1 162 ? 29.122 -2.244 -41.766 1.000 50.046 162 GLN L CA 1
ATOM 1241 C C . GLN A 1 162 ? 28.030 -2.245 -40.693 1.000 49.130 162 GLN L C 1
ATOM 1242 O O . GLN A 1 162 ? 27.928 -3.256 -39.973 1.000 51.780 162 GLN L O 1
ATOM 1248 N N . ASN A 1 163 ? 27.268 -1.157 -40.559 1.000 47.323 163 ASN L N 1
ATOM 1249 C CA . ASN A 1 163 ? 26.209 -1.052 -39.521 1.000 50.494 163 ASN L CA 1
ATOM 1250 C C . ASN A 1 163 ? 25.105 -2.069 -39.832 1.000 43.637 163 ASN L C 1
ATOM 1251 O O . ASN A 1 163 ? 24.703 -2.168 -41.009 1.000 40.080 163 ASN L O 1
ATOM 1256 N N . GLY A 1 164 ? 24.696 -2.833 -38.813 1.000 35.538 164 GLY L N 1
ATOM 1257 C CA . GLY A 1 164 ? 23.577 -3.794 -38.864 1.000 33.795 164 GLY L CA 1
ATOM 1258 C C . GLY A 1 164 ? 23.996 -5.151 -39.407 1.000 31.218 164 GLY L C 1
ATOM 1259 O O . GLY A 1 164 ? 23.101 -5.917 -39.821 1.000 27.888 164 GLY L O 1
ATOM 1260 N N . VAL A 1 165 ? 25.305 -5.423 -39.446 1.000 29.505 165 VAL L N 1
ATOM 1261 C CA . VAL A 1 165 ? 25.877 -6.758 -39.799 1.000 28.608 165 VAL L CA 1
ATOM 1262 C C . VAL A 1 165 ? 26.114 -7.530 -38.503 1.000 28.245 165 VAL L C 1
ATOM 1263 O O . VAL A 1 165 ? 26.808 -7.008 -37.610 1.000 30.802 165 VAL L O 1
ATOM 1267 N N . LEU A 1 166 ? 25.538 -8.724 -38.415 1.000 28.342 166 LEU L N 1
ATOM 1268 C CA . LEU A 1 166 ? 25.707 -9.635 -37.261 1.000 27.518 166 LEU L CA 1
ATOM 1269 C C . LEU A 1 166 ? 26.166 -10.989 -37.793 1.000 25.638 166 LEU L C 1
ATOM 1270 O O . LEU A 1 166 ? 25.543 -11.491 -38.750 1.000 23.407 166 LEU L O 1
ATOM 1275 N N . ASN A 1 167 ? 27.273 -11.497 -37.252 1.000 26.056 167 ASN L N 1
ATOM 1276 C CA . ASN A 1 167 ? 27.912 -12.752 -37.722 1.000 26.830 167 ASN L CA 1
ATOM 1277 C C . ASN A 1 167 ? 27.914 -13.789 -36.600 1.000 24.886 167 ASN L C 1
ATOM 1278 O O . ASN A 1 167 ? 28.012 -13.412 -35.416 1.000 24.833 167 ASN L O 1
ATOM 1283 N N . SER A 1 168 ? 27.859 -15.054 -37.012 1.000 24.247 168 SER L N 1
ATOM 1284 C CA . SER A 1 168 ? 27.778 -16.266 -36.163 1.000 24.090 168 SER L CA 1
ATOM 1285 C C . SER A 1 168 ? 28.549 -17.391 -36.863 1.000 22.844 168 SER L C 1
ATOM 1286 O O . SER A 1 168 ? 28.404 -17.523 -38.093 1.000 21.830 168 SER L O 1
ATOM 1289 N N . TRP A 1 169 ? 29.377 -18.133 -36.122 1.000 24.603 169 TRP L N 1
ATOM 1290 C CA . TRP A 1 169 ? 30.244 -19.217 -36.661 1.000 24.977 169 TRP L CA 1
ATOM 1291 C C . TRP A 1 169 ? 29.898 -20.509 -35.933 1.000 23.240 169 TRP L C 1
ATOM 1292 O O . TRP A 1 169 ? 29.645 -20.442 -34.716 1.000 24.527 169 TRP L O 1
ATOM 1303 N N . THR A 1 170 ? 29.955 -21.640 -36.631 1.000 22.754 170 THR L N 1
ATOM 1304 C CA . THR A 1 170 ? 29.879 -22.980 -35.999 1.000 25.992 170 THR L CA 1
ATOM 1305 C C . THR A 1 170 ? 31.285 -23.409 -35.563 1.000 27.938 170 THR L C 1
ATOM 1306 O O . THR A 1 170 ? 32.268 -22.913 -36.154 1.000 29.425 170 THR L O 1
ATOM 1310 N N . ASP A 1 171 ? 31.364 -24.266 -34.542 1.000 27.733 171 ASP L N 1
ATOM 1311 C CA . ASP A 1 171 ? 32.586 -25.042 -34.199 1.000 31.051 171 ASP L CA 1
ATOM 1312 C C . ASP A 1 171 ? 32.832 -26.025 -35.351 1.000 27.910 171 ASP L C 1
ATOM 1313 O O . ASP A 1 171 ? 31.895 -26.247 -36.137 1.000 27.392 171 ASP L O 1
ATOM 1318 N N . GLN A 1 172 ? 34.024 -26.611 -35.448 1.000 28.339 172 GLN L N 1
ATOM 1319 C CA . GLN A 1 172 ? 34.366 -27.559 -36.543 1.000 30.233 172 GLN L CA 1
ATOM 1320 C C . GLN A 1 172 ? 33.317 -28.677 -36.598 1.000 30.921 172 GLN L C 1
ATOM 1321 O O . GLN A 1 172 ? 32.888 -29.136 -35.523 1.000 31.263 172 GLN L O 1
ATOM 1327 N N . ASP A 1 173 ? 32.930 -29.099 -37.806 1.000 30.219 173 ASP L N 1
ATOM 1328 C CA . ASP A 1 173 ? 31.993 -30.231 -38.044 1.000 33.242 173 ASP L CA 1
ATOM 1329 C C . ASP A 1 173 ? 32.662 -31.552 -37.640 1.000 36.392 173 ASP L C 1
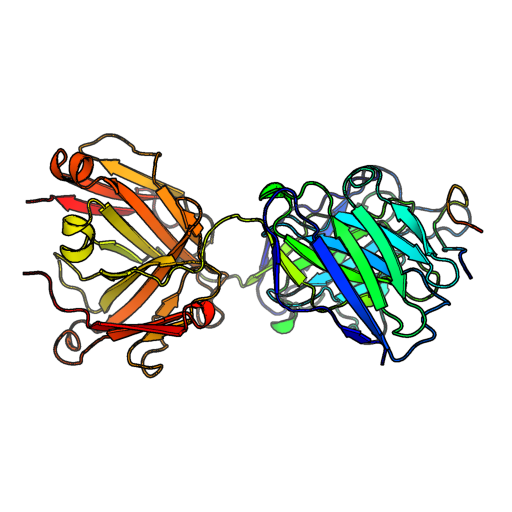ATOM 1330 O O . ASP A 1 173 ? 33.784 -31.827 -38.115 1.000 33.002 173 ASP L O 1
ATOM 1335 N N . SER A 1 174 ? 31.985 -32.333 -36.792 1.000 40.983 174 SER L N 1
ATOM 1336 C CA . SER A 1 174 ? 32.399 -33.691 -36.348 1.000 41.065 174 SER L CA 1
ATOM 1337 C C . SER A 1 174 ? 32.324 -34.692 -37.512 1.000 42.269 174 SER L C 1
ATOM 1338 O O . SER A 1 174 ? 33.044 -35.705 -37.446 1.000 45.628 174 SER L O 1
ATOM 1341 N N . LYS A 1 175 ? 31.505 -34.427 -38.540 1.000 41.960 175 LYS L N 1
ATOM 1342 C CA . LYS A 1 175 ? 31.373 -35.295 -39.740 1.000 44.011 175 LYS L CA 1
ATOM 1343 C C . LYS A 1 175 ? 32.466 -34.966 -40.769 1.000 41.648 175 LYS L C 1
ATOM 1344 O O . LYS A 1 175 ? 33.256 -35.878 -41.078 1.000 43.168 175 LYS L O 1
ATOM 1346 N N . ASP A 1 176 ? 32.522 -33.734 -41.291 1.000 35.107 176 ASP L N 1
ATOM 1347 C CA . ASP A 1 176 ? 33.404 -33.396 -42.445 1.000 32.425 176 ASP L CA 1
ATOM 1348 C C . ASP A 1 176 ? 34.480 -32.377 -42.038 1.000 29.270 176 ASP L C 1
ATOM 1349 O O . ASP A 1 176 ? 35.266 -31.978 -42.924 1.000 25.584 176 ASP L O 1
ATOM 1354 N N . SER A 1 177 ? 34.531 -31.987 -40.760 1.000 27.109 177 SER L N 1
ATOM 1355 C CA . SER A 1 177 ? 35.599 -31.132 -40.169 1.000 28.065 177 SER L CA 1
ATOM 1356 C C . SER A 1 177 ? 35.650 -29.761 -40.853 1.000 26.500 177 SER L C 1
ATOM 1357 O O . SER A 1 177 ? 36.724 -29.125 -40.804 1.000 24.312 177 SER L O 1
ATOM 1360 N N . THR A 1 178 ? 34.554 -29.312 -41.467 1.000 23.683 178 THR L N 1
ATOM 1361 C CA . THR A 1 178 ? 34.477 -27.953 -42.064 1.000 22.607 178 THR L CA 1
ATOM 1362 C C . THR A 1 178 ? 33.946 -26.972 -41.016 1.000 20.897 178 THR L C 1
ATOM 1363 O O . THR A 1 178 ? 33.615 -27.405 -39.889 1.000 19.048 178 THR L O 1
ATOM 1367 N N . TYR A 1 179 ? 33.981 -25.688 -41.368 1.000 19.735 179 TYR L N 1
ATOM 1368 C CA . TYR A 1 179 ? 33.409 -24.564 -40.589 1.000 18.719 179 TYR L CA 1
ATOM 1369 C C . TYR A 1 179 ? 32.290 -23.955 -41.422 1.000 18.361 179 TYR L C 1
ATOM 1370 O O . TYR A 1 179 ? 32.315 -24.067 -42.664 1.000 21.401 179 TYR L O 1
ATOM 1379 N N . SER A 1 180 ? 31.316 -23.362 -40.746 1.000 17.625 180 SER L N 1
ATOM 1380 C CA . SER A 1 180 ? 30.182 -22.678 -41.403 1.000 18.727 180 SER L CA 1
ATOM 1381 C C . SER A 1 180 ? 29.952 -21.343 -40.713 1.000 19.120 180 SER L C 1
ATOM 1382 O O . SER A 1 180 ? 30.225 -21.232 -39.503 1.000 18.466 180 SER L O 1
ATOM 1385 N N . MET A 1 181 ? 29.479 -20.374 -41.483 1.000 21.283 181 MET L N 1
ATOM 1386 C CA . MET A 1 181 ? 29.278 -18.994 -41.001 1.000 22.882 181 MET L CA 1
ATOM 1387 C C . MET A 1 181 ? 27.946 -18.469 -41.526 1.000 22.435 181 MET L C 1
ATOM 1388 O O . MET A 1 181 ? 27.605 -18.752 -42.692 1.000 21.814 181 MET L O 1
ATOM 1393 N N . SER A 1 182 ? 27.244 -17.717 -40.685 1.000 21.274 182 SER L N 1
ATOM 1394 C CA . SER A 1 182 ? 26.012 -16.981 -41.051 1.000 22.093 182 SER L CA 1
ATOM 1395 C C . SER A 1 182 ? 26.269 -15.481 -40.907 1.000 20.988 182 SER L C 1
ATOM 1396 O O . SER A 1 182 ? 26.699 -15.058 -39.819 1.000 20.739 182 SER L O 1
ATOM 1399 N N . SER A 1 183 ? 26.045 -14.716 -41.975 1.000 20.508 183 SER L N 1
ATOM 1400 C CA . SER A 1 183 ? 26.128 -13.234 -41.955 1.000 22.158 183 SER L CA 1
ATOM 1401 C C . SER A 1 183 ? 24.767 -12.635 -42.304 1.000 24.371 183 SER L C 1
ATOM 1402 O O . SER A 1 183 ? 24.224 -12.970 -43.378 1.000 28.663 183 SER L O 1
ATOM 1405 N N . THR A 1 184 ? 24.261 -11.753 -41.441 1.000 23.510 184 THR L N 1
ATOM 1406 C CA . THR A 1 184 ? 22.955 -11.075 -41.627 1.000 24.039 184 THR L CA 1
ATOM 1407 C C . THR A 1 184 ? 23.141 -9.556 -41.592 1.000 24.189 184 THR L C 1
ATOM 1408 O O . THR A 1 184 ? 23.626 -9.026 -40.569 1.000 24.798 184 THR L O 1
ATOM 1412 N N . LEU A 1 185 ? 22.751 -8.899 -42.682 1.000 23.256 185 LEU L N 1
ATOM 1413 C CA . LEU A 1 185 ? 22.612 -7.426 -42.770 1.000 25.802 185 LEU L CA 1
ATOM 1414 C C . LEU A 1 185 ? 21.158 -7.072 -42.454 1.000 25.797 185 LEU L C 1
ATOM 1415 O O . LEU A 1 185 ? 20.278 -7.485 -43.230 1.000 28.747 185 LEU L O 1
ATOM 1420 N N . THR A 1 186 ? 20.905 -6.403 -41.329 1.000 26.851 186 THR L N 1
ATOM 1421 C CA . THR A 1 186 ? 19.541 -5.942 -40.961 1.000 27.616 186 THR L CA 1
ATOM 1422 C C . THR A 1 186 ? 19.435 -4.439 -41.218 1.000 26.791 186 THR L C 1
ATOM 1423 O O . THR A 1 186 ? 20.275 -3.682 -40.701 1.000 28.466 186 THR L O 1
ATOM 1427 N N . LEU A 1 187 ? 18.486 -4.065 -42.073 1.000 27.310 187 LEU L N 1
ATOM 1428 C CA . LEU A 1 187 ? 18.096 -2.664 -42.353 1.000 28.733 187 LEU L CA 1
ATOM 1429 C C . LEU A 1 187 ? 16.645 -2.483 -41.922 1.000 27.146 187 LEU L C 1
ATOM 1430 O O . LEU A 1 187 ? 15.944 -3.494 -41.732 1.000 26.238 187 LEU L O 1
ATOM 1435 N N . THR A 1 188 ? 16.204 -1.234 -41.859 1.000 26.956 188 THR L N 1
ATOM 1436 C CA . THR A 1 188 ? 14.769 -0.877 -41.862 1.000 26.720 188 THR L CA 1
ATOM 1437 C C . THR A 1 188 ? 14.238 -1.149 -43.275 1.000 28.050 188 THR L C 1
ATOM 1438 O O . THR A 1 188 ? 15.056 -1.139 -44.217 1.000 25.729 188 THR L O 1
ATOM 1442 N N . LYS A 1 189 ? 12.948 -1.464 -43.412 1.000 29.637 189 LYS L N 1
ATOM 1443 C CA . LYS A 1 189 ? 12.297 -1.600 -44.742 1.000 32.332 189 LYS L CA 1
ATOM 1444 C C . LYS A 1 189 ? 12.548 -0.307 -45.523 1.000 29.111 189 LYS L C 1
ATOM 1445 O O . LYS A 1 189 ? 12.851 -0.388 -46.729 1.000 24.525 189 LYS L O 1
ATOM 1451 N N . ASP A 1 190 ? 12.474 0.835 -44.834 1.000 30.451 190 ASP L N 1
ATOM 1452 C CA . ASP A 1 190 ? 12.602 2.181 -45.451 1.000 29.852 190 ASP L CA 1
ATOM 1453 C C . ASP A 1 190 ? 13.960 2.272 -46.163 1.000 28.057 190 ASP L C 1
ATOM 1454 O O . ASP A 1 190 ? 13.962 2.628 -47.356 1.000 26.860 190 ASP L O 1
ATOM 1459 N N . GLU A 1 191 ? 15.060 1.874 -45.515 1.000 28.440 191 GLU L N 1
ATOM 1460 C CA . GLU A 1 191 ? 16.403 1.898 -46.158 1.000 28.469 191 GLU L CA 1
ATOM 1461 C C . GLU A 1 191 ? 16.488 0.787 -47.218 1.000 27.183 191 GLU L C 1
ATOM 1462 O O . GLU A 1 191 ? 17.019 1.079 -48.308 1.000 29.774 191 GLU L O 1
ATOM 1468 N N . TYR A 1 192 ? 15.932 -0.407 -46.956 1.000 26.005 192 TYR L N 1
ATOM 1469 C CA . TYR A 1 192 ? 15.957 -1.564 -47.899 1.000 24.814 192 TYR L CA 1
ATOM 1470 C C . TYR A 1 192 ? 15.310 -1.177 -49.238 1.000 25.056 192 TYR L C 1
ATOM 1471 O O . TYR A 1 192 ? 15.870 -1.562 -50.284 1.000 24.209 192 TYR L O 1
ATOM 1480 N N . GLU A 1 193 ? 14.189 -0.445 -49.217 1.000 24.494 193 GLU L N 1
ATOM 1481 C CA . GLU A 1 193 ? 13.395 -0.112 -50.436 1.000 25.807 193 GLU L CA 1
ATOM 1482 C C . GLU A 1 193 ? 14.069 1.007 -51.249 1.000 28.477 193 GLU L C 1
ATOM 1483 O O . GLU A 1 193 ? 13.654 1.203 -52.411 1.000 28.094 193 GLU L O 1
ATOM 1489 N N . ARG A 1 194 ? 15.082 1.690 -50.695 1.000 28.861 194 ARG L N 1
ATOM 1490 C CA . ARG A 1 194 ? 15.744 2.861 -51.344 1.000 31.212 194 ARG L CA 1
ATOM 1491 C C . ARG A 1 194 ? 16.977 2.406 -52.134 1.000 29.737 194 ARG L C 1
ATOM 1492 O O . ARG A 1 194 ? 17.552 3.245 -52.851 1.000 31.490 194 ARG L O 1
ATOM 1500 N N . HIS A 1 195 ? 17.337 1.123 -52.049 1.000 30.779 195 HIS L N 1
ATOM 1501 C CA . HIS A 1 195 ? 18.534 0.543 -52.719 1.000 30.303 195 HIS L CA 1
ATOM 1502 C C . HIS A 1 195 ? 18.119 -0.670 -53.554 1.000 31.342 195 HIS L C 1
ATOM 1503 O O . HIS A 1 195 ? 17.039 -1.235 -53.286 1.000 27.028 195 HIS L O 1
ATOM 1510 N N . ASN A 1 196 ? 18.924 -1.017 -54.560 1.000 36.508 196 ASN L N 1
ATOM 1511 C CA . ASN A 1 196 ? 18.589 -2.081 -55.542 1.000 38.212 196 ASN L CA 1
ATOM 1512 C C . ASN A 1 196 ? 19.447 -3.320 -55.273 1.000 32.107 196 ASN L C 1
ATOM 1513 O O . ASN A 1 196 ? 18.877 -4.415 -55.120 1.000 33.204 196 ASN L O 1
ATOM 1518 N N . SER A 1 197 ? 20.762 -3.132 -55.187 1.000 28.824 197 SER L N 1
ATOM 1519 C CA . SER A 1 197 ? 21.776 -4.203 -55.356 1.000 27.797 197 SER L CA 1
ATOM 1520 C C . SER A 1 197 ? 22.389 -4.589 -54.008 1.000 26.219 197 SER L C 1
ATOM 1521 O O . SER A 1 197 ? 23.035 -3.731 -53.378 1.000 25.035 197 SER L O 1
ATOM 1524 N N . TYR A 1 198 ? 22.224 -5.854 -53.616 1.000 25.435 198 TYR L N 1
ATOM 1525 C CA . TYR A 1 198 ? 22.708 -6.412 -52.329 1.000 24.691 198 TYR L CA 1
ATOM 1526 C C . TYR A 1 198 ? 23.652 -7.581 -52.599 1.000 25.300 198 TYR L C 1
ATOM 1527 O O . TYR A 1 198 ? 23.245 -8.593 -53.204 1.000 24.645 198 TYR L O 1
ATOM 1536 N N . THR A 1 199 ? 24.875 -7.429 -52.098 1.000 24.270 199 THR L N 1
ATOM 1537 C CA . THR A 1 199 ? 26.010 -8.354 -52.309 1.000 26.503 199 THR L CA 1
ATOM 1538 C C . THR A 1 199 ? 26.595 -8.785 -50.966 1.000 27.331 199 THR L C 1
ATOM 1539 O O . THR A 1 199 ? 26.804 -7.926 -50.085 1.000 29.883 199 THR L O 1
ATOM 1543 N N . CYS A 1 200 ? 26.886 -10.079 -50.877 1.000 28.305 200 CYS L N 1
ATOM 1544 C CA . CYS A 1 200 ? 27.604 -10.764 -49.777 1.000 29.914 200 CYS L CA 1
ATOM 1545 C C . CYS A 1 200 ? 28.954 -11.236 -50.330 1.000 29.902 200 CYS L C 1
ATOM 1546 O O . CYS A 1 200 ? 28.942 -11.943 -51.357 1.000 32.056 200 CYS L O 1
ATOM 1549 N N . GLU A 1 201 ? 30.068 -10.828 -49.714 1.000 29.169 201 GLU L N 1
ATOM 1550 C CA . GLU A 1 201 ? 31.432 -11.020 -50.281 1.000 32.909 201 GLU L CA 1
ATOM 1551 C C . GLU A 1 201 ? 32.332 -11.760 -49.287 1.000 31.300 201 GLU L C 1
ATOM 1552 O O . GLU A 1 201 ? 32.574 -11.222 -48.191 1.000 28.992 201 GLU L O 1
ATOM 1558 N N . ALA A 1 202 ? 32.873 -12.909 -49.700 1.000 32.059 202 ALA L N 1
ATOM 1559 C CA . ALA A 1 202 ? 33.727 -13.792 -48.870 1.000 34.289 202 ALA L CA 1
ATOM 1560 C C . ALA A 1 202 ? 35.182 -13.722 -49.343 1.000 31.326 202 ALA L C 1
ATOM 1561 O O . ALA A 1 202 ? 35.438 -14.043 -50.520 1.000 30.708 202 ALA L O 1
ATOM 1563 N N . THR A 1 203 ? 36.099 -13.349 -48.446 1.000 29.424 203 THR L N 1
ATOM 1564 C CA . THR A 1 203 ? 37.561 -13.542 -48.631 1.000 28.256 203 THR L CA 1
ATOM 1565 C C . THR A 1 203 ? 37.985 -14.793 -47.860 1.000 25.444 203 THR L C 1
ATOM 1566 O O . THR A 1 203 ? 37.848 -14.805 -46.619 1.000 22.673 203 THR L O 1
ATOM 1570 N N . HIS A 1 204 ? 38.456 -15.804 -48.593 1.000 25.565 204 HIS L N 1
ATOM 1571 C CA . HIS A 1 204 ? 38.892 -17.124 -48.067 1.000 26.169 204 HIS L CA 1
ATOM 1572 C C . HIS A 1 204 ? 40.130 -17.593 -48.838 1.000 26.107 204 HIS L C 1
ATOM 1573 O O . HIS A 1 204 ? 40.220 -17.305 -50.047 1.000 25.255 204 HIS L O 1
ATOM 1580 N N . LYS A 1 205 ? 41.020 -18.314 -48.152 1.000 27.396 205 LYS L N 1
ATOM 1581 C CA . LYS A 1 205 ? 42.317 -18.817 -48.679 1.000 30.884 205 LYS L CA 1
ATOM 1582 C C . LYS A 1 205 ? 42.092 -19.543 -50.009 1.000 28.463 205 LYS L C 1
ATOM 1583 O O . LYS A 1 205 ? 42.982 -19.469 -50.873 1.000 25.790 205 LYS L O 1
ATOM 1589 N N . THR A 1 206 ? 40.938 -20.196 -50.169 1.000 28.376 206 THR L N 1
ATOM 1590 C CA . THR A 1 206 ? 40.626 -21.055 -51.343 1.000 29.234 206 THR L CA 1
ATOM 1591 C C . THR A 1 206 ? 40.433 -20.219 -52.612 1.000 28.118 206 THR L C 1
ATOM 1592 O O . THR A 1 206 ? 40.397 -20.841 -53.690 1.000 27.488 206 THR L O 1
ATOM 1596 N N . SER A 1 207 ? 40.310 -18.889 -52.523 1.000 26.587 207 SER L N 1
ATOM 1597 C CA . SER A 1 207 ? 40.120 -18.044 -53.734 1.000 26.471 207 SER L CA 1
ATOM 1598 C C . SER A 1 207 ? 40.898 -16.725 -53.680 1.000 27.252 207 SER L C 1
ATOM 1599 O O . SER A 1 207 ? 40.880 -16.021 -52.651 1.000 28.061 207 SER L O 1
ATOM 1602 N N . THR A 1 208 ? 41.481 -16.411 -54.834 1.000 28.591 208 THR L N 1
ATOM 1603 C CA . THR A 1 208 ? 42.244 -15.191 -55.193 1.000 32.368 208 THR L CA 1
ATOM 1604 C C . THR A 1 208 ? 41.273 -14.010 -55.319 1.000 32.072 208 THR L C 1
ATOM 1605 O O . THR A 1 208 ? 41.708 -12.849 -55.153 1.000 29.304 208 THR L O 1
ATOM 1609 N N . SER A 1 209 ? 40.007 -14.315 -55.611 1.000 35.041 209 SER L N 1
ATOM 1610 C CA . SER A 1 209 ? 38.914 -13.330 -55.809 1.000 38.529 209 SER L CA 1
ATOM 1611 C C . SER A 1 209 ? 37.902 -13.441 -54.678 1.000 34.373 209 SER L C 1
ATOM 1612 O O . SER A 1 209 ? 37.737 -14.500 -54.077 1.000 30.799 209 SER L O 1
ATOM 1615 N N . PRO A 1 210 ? 37.183 -12.344 -54.365 1.000 34.571 210 PRO L N 1
ATOM 1616 C CA . PRO A 1 210 ? 35.992 -12.442 -53.530 1.000 33.270 210 PRO L CA 1
ATOM 1617 C C . PRO A 1 210 ? 35.085 -13.563 -54.058 1.000 32.103 210 PRO L C 1
ATOM 1618 O O . PRO A 1 210 ? 34.917 -13.657 -55.265 1.000 29.600 210 PRO L O 1
ATOM 1622 N N . ILE A 1 211 ? 34.582 -14.416 -53.161 1.000 32.777 211 ILE L N 1
ATOM 1623 C CA . ILE A 1 211 ? 33.392 -15.269 -53.449 1.000 32.109 211 ILE L CA 1
ATOM 1624 C C . ILE A 1 211 ? 32.151 -14.442 -53.116 1.000 30.024 211 ILE L C 1
ATOM 1625 O O . ILE A 1 211 ? 32.032 -13.955 -51.972 1.000 27.551 211 ILE L O 1
ATOM 1630 N N . VAL A 1 212 ? 31.283 -14.281 -54.111 1.000 29.746 212 VAL L N 1
ATOM 1631 C CA . VAL A 1 212 ? 30.276 -13.187 -54.175 1.000 32.632 212 VAL L CA 1
ATOM 1632 C C . VAL A 1 212 ? 28.918 -13.780 -54.560 1.000 31.685 212 VAL L C 1
ATOM 1633 O O . VAL A 1 212 ? 28.860 -14.596 -55.503 1.000 28.392 212 VAL L O 1
ATOM 1637 N N . LYS A 1 213 ? 27.888 -13.423 -53.795 1.000 30.391 213 LYS L N 1
ATOM 1638 C CA . LYS A 1 213 ? 26.466 -13.683 -54.124 1.000 28.044 213 LYS L CA 1
ATOM 1639 C C . LYS A 1 213 ? 25.707 -12.375 -53.924 1.000 28.738 213 LYS L C 1
ATOM 1640 O O . LYS A 1 213 ? 25.878 -11.746 -52.859 1.000 26.837 213 LYS L O 1
ATOM 1646 N N . SER A 1 214 ? 24.950 -11.952 -54.932 1.000 28.377 214 SER L N 1
ATOM 1647 C CA . SER A 1 214 ? 24.134 -10.718 -54.856 1.000 29.822 214 SER L CA 1
ATOM 1648 C C . SER A 1 214 ? 22.766 -10.957 -55.501 1.000 28.539 214 SER L C 1
ATOM 1649 O O . SER A 1 214 ? 22.601 -11.978 -56.192 1.000 25.007 214 SER L O 1
ATOM 1652 N N . PHE A 1 215 ? 21.800 -10.095 -55.188 1.000 28.223 215 PHE L N 1
ATOM 1653 C CA . PHE A 1 215 ? 20.495 -10.014 -55.886 1.000 29.879 215 PHE L CA 1
ATOM 1654 C C . PHE A 1 215 ? 20.154 -8.538 -56.074 1.000 30.529 215 PHE L C 1
ATOM 1655 O O . PHE A 1 215 ? 20.697 -7.690 -55.339 1.000 27.502 215 PHE L O 1
ATOM 1663 N N . ASN A 1 216 ? 19.319 -8.248 -57.068 1.000 34.952 216 ASN L N 1
ATOM 1664 C CA . ASN A 1 216 ? 18.685 -6.917 -57.236 1.000 38.627 216 ASN L CA 1
ATOM 1665 C C . ASN A 1 216 ? 17.241 -7.045 -56.755 1.000 38.188 216 ASN L C 1
ATOM 1666 O O . ASN A 1 216 ? 16.640 -8.116 -56.965 1.000 35.141 216 ASN L O 1
ATOM 1671 N N . ARG A 1 217 ? 16.730 -6.001 -56.106 1.000 39.537 217 ARG L N 1
ATOM 1672 C CA . ARG A 1 217 ? 15.377 -5.978 -55.494 1.000 40.668 217 ARG L CA 1
ATOM 1673 C C . ARG A 1 217 ? 14.306 -6.113 -56.581 1.000 43.031 217 ARG L C 1
ATOM 1674 O O . ARG A 1 217 ? 13.178 -6.523 -56.249 1.000 43.136 217 ARG L O 1
ATOM 1682 N N . ASN A 1 218 ? 14.646 -5.772 -57.824 1.000 54.109 218 ASN L N 1
ATOM 1683 C CA . ASN A 1 218 ? 13.738 -5.905 -58.993 1.000 60.449 218 ASN L CA 1
ATOM 1684 C C . ASN A 1 218 ? 13.896 -7.313 -59.576 1.000 64.619 218 ASN L C 1
ATOM 1685 O O . ASN A 1 218 ? 13.089 -8.208 -59.317 1.000 68.500 218 ASN L O 1
ATOM 1690 N N . GLN B 2 1 ? 32.245 -39.517 -4.205 1.000 30.540 1 GLN H N 1
ATOM 1691 C CA . GLN B 2 1 ? 32.734 -38.483 -5.161 1.000 30.457 1 GLN H CA 1
ATOM 1692 C C . GLN B 2 1 ? 32.356 -37.078 -4.666 1.000 29.940 1 GLN H C 1
ATOM 1693 O O . GLN B 2 1 ? 31.224 -36.904 -4.171 1.000 35.377 1 GLN H O 1
ATOM 1695 N N . VAL B 2 2 ? 33.273 -36.113 -4.790 1.000 29.067 2 VAL H N 1
ATOM 1696 C CA . VAL B 2 2 ? 32.992 -34.664 -4.549 1.000 29.538 2 VAL H CA 1
ATOM 1697 C C . VAL B 2 2 ? 31.960 -34.197 -5.579 1.000 30.018 2 VAL H C 1
ATOM 1698 O O . VAL B 2 2 ? 32.167 -34.466 -6.780 1.000 24.134 2 VAL H O 1
ATOM 1702 N N . GLN B 2 3 ? 30.941 -33.458 -5.136 1.000 30.963 3 GLN H N 1
ATOM 1703 C CA . GLN B 2 3 ? 29.916 -32.857 -6.030 1.000 33.146 3 GLN H CA 1
ATOM 1704 C C . GLN B 2 3 ? 29.788 -31.365 -5.714 1.000 30.838 3 GLN H C 1
ATOM 1705 O O . GLN B 2 3 ? 29.688 -31.012 -4.522 1.000 28.285 3 GLN H O 1
ATOM 1711 N N . LEU B 2 4 ? 29.797 -30.530 -6.752 1.000 30.071 4 LEU H N 1
ATOM 1712 C CA . LEU B 2 4 ? 29.480 -29.084 -6.649 1.000 28.992 4 LEU H CA 1
ATOM 1713 C C . LEU B 2 4 ? 28.315 -28.780 -7.593 1.000 28.428 4 LEU H C 1
ATOM 1714 O O . LEU B 2 4 ? 28.527 -28.768 -8.818 1.000 25.289 4 LEU H O 1
ATOM 1719 N N . GLN B 2 5 ? 27.118 -28.622 -7.029 1.000 30.889 5 GLN H N 1
ATOM 1720 C CA . GLN B 2 5 ? 25.850 -28.516 -7.794 1.000 34.533 5 GLN H CA 1
ATOM 1721 C C . GLN B 2 5 ? 25.494 -27.035 -7.973 1.000 32.149 5 GLN H C 1
ATOM 1722 O O . GLN B 2 5 ? 25.223 -26.361 -6.958 1.000 30.505 5 GLN H O 1
ATOM 1728 N N . GLN B 2 6 ? 25.552 -26.550 -9.217 1.000 31.084 6 GLN H N 1
ATOM 1729 C CA . GLN B 2 6 ? 25.206 -25.155 -9.610 1.000 32.728 6 GLN H CA 1
ATOM 1730 C C . GLN B 2 6 ? 24.003 -25.192 -10.552 1.000 31.222 6 GLN H C 1
ATOM 1731 O O . GLN B 2 6 ? 23.904 -26.099 -11.374 1.000 27.677 6 GLN H O 1
ATOM 1737 N N . PRO B 2 7 ? 23.074 -24.207 -10.517 1.000 30.912 7 PRO H N 1
ATOM 1738 C CA . PRO B 2 7 ? 22.025 -24.130 -11.537 1.000 31.258 7 PRO H CA 1
ATOM 1739 C C . PRO B 2 7 ? 22.590 -23.897 -12.949 1.000 31.769 7 PRO H C 1
ATOM 1740 O O . PRO B 2 7 ? 23.642 -23.294 -13.067 1.000 33.356 7 PRO H O 1
ATOM 1744 N N . GLY B 2 8 ? 21.886 -24.389 -13.973 1.000 30.951 8 GLY H N 1
ATOM 1745 C CA . GLY B 2 8 ? 22.265 -24.242 -15.393 1.000 29.920 8 GLY H CA 1
ATOM 1746 C C . GLY B 2 8 ? 22.343 -22.785 -15.820 1.000 32.329 8 GLY H C 1
ATOM 1747 O O . GLY B 2 8 ? 23.349 -22.413 -16.461 1.000 31.048 8 GLY H O 1
ATOM 1748 N N . ALA B 2 9 ? 21.319 -21.987 -15.500 1.000 31.508 9 ALA H N 1
ATOM 1749 C CA . ALA B 2 9 ? 21.165 -20.605 -16.013 1.000 32.633 9 ALA H CA 1
ATOM 1750 C C . ALA B 2 9 ? 20.409 -19.723 -15.011 1.000 33.419 9 ALA H C 1
ATOM 1751 O O . ALA B 2 9 ? 19.410 -20.194 -14.432 1.000 32.925 9 ALA H O 1
ATOM 1753 N N . GLU B 2 10 ? 20.908 -18.501 -14.793 1.000 35.260 10 GLU H N 1
ATOM 1754 C CA . GLU B 2 10 ? 20.203 -17.426 -14.045 1.000 39.515 10 GLU H CA 1
ATOM 1755 C C . GLU B 2 10 ? 20.143 -16.177 -14.924 1.000 36.353 10 GLU H C 1
ATOM 1756 O O . GLU B 2 10 ? 21.173 -15.806 -15.523 1.000 33.980 10 GLU H O 1
ATOM 1762 N N . LEU B 2 11 ? 18.956 -15.587 -15.009 1.000 34.981 11 LEU H N 1
ATOM 1763 C CA . LEU B 2 11 ? 18.707 -14.264 -15.625 1.000 33.404 11 LEU H CA 1
ATOM 1764 C C . LEU B 2 11 ? 18.633 -13.240 -14.490 1.000 34.290 11 LEU H C 1
ATOM 1765 O O . LEU B 2 11 ? 17.835 -13.466 -13.561 1.000 36.382 11 LEU H O 1
ATOM 1770 N N . VAL B 2 12 ? 19.470 -12.200 -14.518 1.000 34.461 12 VAL H N 1
ATOM 1771 C CA . VAL B 2 12 ? 19.515 -11.172 -13.435 1.000 38.064 12 VAL H CA 1
ATOM 1772 C C . VAL B 2 12 ? 19.310 -9.785 -14.053 1.000 37.681 12 VAL H C 1
ATOM 1773 O O . VAL B 2 12 ? 20.024 -9.457 -15.017 1.000 37.172 12 VAL H O 1
ATOM 1777 N N . ARG B 2 13 ? 18.363 -9.012 -13.509 1.000 43.348 13 ARG H N 1
ATOM 1778 C CA . ARG B 2 13 ? 17.982 -7.657 -14.000 1.000 46.065 13 ARG H CA 1
ATOM 1779 C C . ARG B 2 13 ? 19.046 -6.654 -13.559 1.000 46.716 13 ARG H C 1
ATOM 1780 O O . ARG B 2 13 ? 19.568 -6.760 -12.452 1.000 48.626 13 ARG H O 1
ATOM 1788 N N . PRO B 2 14 ? 19.432 -5.672 -14.409 1.000 47.146 14 PRO H N 1
ATOM 1789 C CA . PRO B 2 14 ? 20.444 -4.684 -14.033 1.000 49.973 14 PRO H CA 1
ATOM 1790 C C . PRO B 2 14 ? 20.183 -4.028 -12.671 1.000 54.377 14 PRO H C 1
ATOM 1791 O O . PRO B 2 14 ? 19.032 -3.830 -12.325 1.000 51.686 14 PRO H O 1
ATOM 1795 N N . GLY B 2 15 ? 21.255 -3.752 -11.917 1.000 61.673 15 GLY H N 1
ATOM 1796 C CA . GLY B 2 15 ? 21.169 -3.124 -10.584 1.000 62.151 15 GLY H CA 1
ATOM 1797 C C . GLY B 2 15 ? 20.323 -3.954 -9.650 1.000 63.038 15 GLY H C 1
ATOM 1798 O O . GLY B 2 15 ? 19.545 -3.382 -8.858 1.000 68.237 15 GLY H O 1
ATOM 1799 N N . SER B 2 16 ? 20.564 -5.254 -9.655 1.000 61.422 16 SER H N 1
ATOM 1800 C CA . SER B 2 16 ? 19.736 -6.180 -8.858 1.000 59.826 16 SER H CA 1
ATOM 1801 C C . SER B 2 16 ? 20.682 -7.231 -8.289 1.000 58.284 16 SER H C 1
ATOM 1802 O O . SER B 2 16 ? 21.907 -7.101 -8.551 1.000 54.458 16 SER H O 1
ATOM 1805 N N . SER B 2 17 ? 20.209 -8.171 -7.478 1.000 66.400 17 SER H N 1
ATOM 1806 C CA . SER B 2 17 ? 21.151 -9.031 -6.716 1.000 71.071 17 SER H CA 1
ATOM 1807 C C . SER B 2 17 ? 21.322 -10.410 -7.361 1.000 69.812 17 SER H C 1
ATOM 1808 O O . SER B 2 17 ? 20.444 -11.274 -7.174 1.000 70.333 17 SER H O 1
ATOM 1811 N N . VAL B 2 18 ? 22.456 -10.614 -8.038 1.000 67.463 18 VAL H N 1
ATOM 1812 C CA . VAL B 2 18 ? 22.883 -11.946 -8.562 1.000 67.496 18 VAL H CA 1
ATOM 1813 C C . VAL B 2 18 ? 23.345 -12.789 -7.376 1.000 61.074 18 VAL H C 1
ATOM 1814 O O . VAL B 2 18 ? 24.519 -12.627 -6.995 1.000 64.925 18 VAL H O 1
ATOM 1818 N N . LYS B 2 19 ? 22.501 -13.639 -6.791 1.000 50.229 19 LYS H N 1
ATOM 1819 C CA . LYS B 2 19 ? 23.020 -14.564 -5.752 1.000 47.996 19 LYS H CA 1
ATOM 1820 C C . LYS B 2 19 ? 23.114 -15.977 -6.336 1.000 44.006 19 LYS H C 1
ATOM 1821 O O . LYS B 2 19 ? 22.074 -16.655 -6.457 1.000 39.659 19 LYS H O 1
ATOM 1827 N N . LEU B 2 20 ? 24.333 -16.376 -6.708 1.000 37.176 20 LEU H N 1
ATOM 1828 C CA . LEU B 2 20 ? 24.624 -17.691 -7.330 1.000 35.741 20 LEU H CA 1
ATOM 1829 C C . LEU B 2 20 ? 24.940 -18.715 -6.238 1.000 34.649 20 LEU H C 1
ATOM 1830 O O . LEU B 2 20 ? 25.738 -18.397 -5.334 1.000 33.658 20 LEU H O 1
ATOM 1835 N N . SER B 2 21 ? 24.342 -19.902 -6.341 1.000 30.782 21 SER H N 1
ATOM 1836 C CA . SER B 2 21 ? 24.470 -20.996 -5.348 1.000 29.280 21 SER H CA 1
ATOM 1837 C C . SER B 2 21 ? 25.365 -22.107 -5.907 1.000 28.984 21 SER H C 1
ATOM 1838 O O . SER B 2 21 ? 25.319 -22.364 -7.128 1.000 27.741 21 SER H O 1
ATOM 1841 N N . CYS B 2 22 ? 26.166 -22.701 -5.020 1.000 28.579 22 CYS H N 1
ATOM 1842 C CA . CYS B 2 22 ? 27.065 -23.860 -5.257 1.000 27.919 22 CYS H CA 1
ATOM 1843 C C . CYS B 2 22 ? 26.891 -24.844 -4.093 1.000 29.188 22 CYS H C 1
ATOM 1844 O O . CYS B 2 22 ? 27.451 -24.570 -3.010 1.000 25.997 22 CYS H O 1
ATOM 1847 N N . ARG B 2 23 ? 26.066 -25.883 -4.271 1.000 30.252 23 ARG H N 1
ATOM 1848 C CA . ARG B 2 23 ? 25.771 -26.893 -3.215 1.000 33.122 23 ARG H CA 1
ATOM 1849 C C . ARG B 2 23 ? 26.877 -27.955 -3.248 1.000 30.330 23 ARG H C 1
ATOM 1850 O O . ARG B 2 23 ? 27.031 -28.610 -4.297 1.000 30.191 23 ARG H O 1
ATOM 1858 N N . ALA B 2 24 ? 27.633 -28.081 -2.152 1.000 26.990 24 ALA H N 1
ATOM 1859 C CA . ALA B 2 24 ? 28.736 -29.058 -1.979 1.000 28.841 24 ALA H CA 1
ATOM 1860 C C . ALA B 2 24 ? 28.204 -30.337 -1.319 1.000 30.382 24 ALA H C 1
ATOM 1861 O O . ALA B 2 24 ? 27.353 -30.226 -0.410 1.000 27.608 24 ALA H O 1
ATOM 186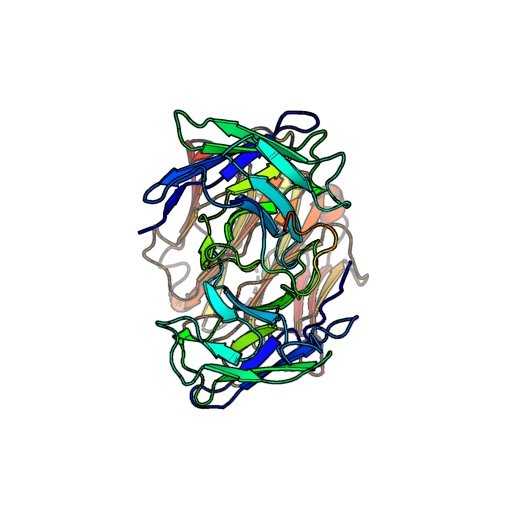3 N N . SER B 2 25 ? 28.694 -31.502 -1.758 1.000 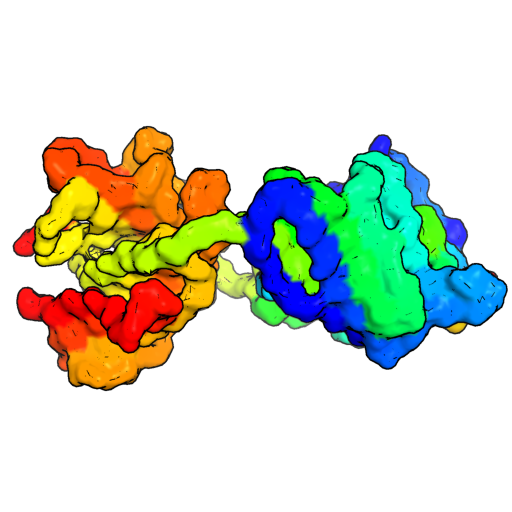29.782 25 SER H N 1
ATOM 1864 C CA . SER B 2 25 ? 28.445 -32.820 -1.111 1.000 29.499 25 SER H CA 1
ATOM 1865 C C . SER B 2 25 ? 29.616 -33.779 -1.356 1.000 28.960 25 SER H C 1
ATOM 1866 O O . SER B 2 25 ? 30.433 -33.512 -2.263 1.000 28.799 25 SER H O 1
ATOM 1869 N N . GLY B 2 26 ? 29.676 -34.847 -0.553 1.000 27.962 26 GLY H N 1
ATOM 1870 C CA . GLY B 2 26 ? 30.672 -35.934 -0.641 1.000 28.777 26 GLY H CA 1
ATOM 1871 C C . GLY B 2 26 ? 32.003 -35.563 -0.008 1.000 29.249 26 GLY H C 1
ATOM 1872 O O . GLY B 2 26 ? 32.993 -36.276 -0.268 1.000 31.029 26 GLY H O 1
ATOM 1873 N N . TYR B 2 27 ? 32.047 -34.490 0.785 1.000 30.195 27 TYR H N 1
ATOM 1874 C CA . TYR B 2 27 ? 33.280 -34.043 1.486 1.000 29.575 27 TYR H CA 1
ATOM 1875 C C . TYR B 2 27 ? 32.919 -33.089 2.626 1.000 27.451 27 TYR H C 1
ATOM 1876 O O . TYR B 2 27 ? 31.796 -32.549 2.638 1.000 28.043 27 TYR H O 1
ATOM 1885 N N . THR B 2 28 ? 33.855 -32.912 3.563 1.000 27.525 28 THR H N 1
ATOM 1886 C CA . THR B 2 28 ? 33.712 -32.038 4.756 1.000 27.021 28 THR H CA 1
ATOM 1887 C C . THR B 2 28 ? 33.750 -30.581 4.289 1.000 28.403 28 THR H C 1
ATOM 1888 O O . THR B 2 28 ? 34.854 -30.065 4.036 1.000 30.027 28 THR H O 1
ATOM 1892 N N . PHE B 2 29 ? 32.572 -29.969 4.169 1.000 31.215 29 PHE H N 1
ATOM 1893 C CA . PHE B 2 29 ? 32.351 -28.589 3.662 1.000 31.490 29 PHE H CA 1
ATOM 1894 C C . PHE B 2 29 ? 33.342 -27.596 4.288 1.000 30.894 29 PHE H C 1
ATOM 1895 O O . PHE B 2 29 ? 33.831 -26.712 3.555 1.000 28.893 29 PHE H O 1
ATOM 1903 N N . THR B 2 30 ? 33.617 -27.719 5.592 1.000 27.711 30 THR H N 1
ATOM 1904 C CA . THR B 2 30 ? 34.297 -26.666 6.400 1.000 29.236 30 THR H CA 1
ATOM 1905 C C . THR B 2 30 ? 35.829 -26.740 6.288 1.000 29.441 30 THR H C 1
ATOM 1906 O O . THR B 2 30 ? 36.480 -25.894 6.924 1.000 28.020 30 THR H O 1
ATOM 1910 N N . SER B 2 31 ? 36.396 -27.665 5.504 1.000 27.913 31 SER H N 1
ATOM 1911 C CA . SER B 2 31 ? 37.857 -27.965 5.534 1.000 29.182 31 SER H CA 1
ATOM 1912 C C . SER B 2 31 ? 38.641 -27.276 4.405 1.000 28.945 31 SER H C 1
ATOM 1913 O O . SER B 2 31 ? 39.871 -27.158 4.562 1.000 31.742 31 SER H O 1
ATOM 1916 N N . TYR B 2 32 ? 37.995 -26.869 3.306 1.000 27.777 32 TYR H N 1
ATOM 1917 C CA . TYR B 2 32 ? 38.694 -26.483 2.047 1.000 27.007 32 TYR H CA 1
ATOM 1918 C C . TYR B 2 32 ? 38.113 -25.193 1.461 1.000 27.462 32 TYR H C 1
ATOM 1919 O O . TYR B 2 32 ? 36.906 -24.925 1.629 1.000 27.665 32 TYR H O 1
ATOM 1928 N N . TRP B 2 33 ? 38.969 -24.427 0.777 1.000 26.341 33 TRP H N 1
ATOM 1929 C CA . TRP B 2 33 ? 38.597 -23.168 0.082 1.000 26.412 33 TRP H CA 1
ATOM 1930 C C . TRP B 2 33 ? 37.750 -23.497 -1.146 1.000 27.566 33 TRP H C 1
ATOM 1931 O O . TRP B 2 33 ? 38.085 -24.459 -1.871 1.000 27.232 33 TRP H O 1
ATOM 1942 N N . VAL B 2 34 ? 36.717 -22.687 -1.373 1.000 26.223 34 VAL H N 1
ATOM 1943 C CA . VAL B 2 34 ? 35.860 -22.736 -2.590 1.000 25.602 34 VAL H CA 1
ATOM 1944 C C . VAL B 2 34 ? 36.045 -21.433 -3.368 1.000 24.558 34 VAL H C 1
ATOM 1945 O O . VAL B 2 34 ? 35.762 -20.354 -2.809 1.000 23.618 34 VAL H O 1
ATOM 1949 N N . SER B 2 35 ? 36.505 -21.553 -4.612 1.000 22.668 35 SER H N 1
ATOM 1950 C CA . SER B 2 35 ? 36.722 -20.419 -5.542 1.000 21.939 35 SER H CA 1
ATOM 1951 C C . SER B 2 35 ? 35.514 -20.265 -6.459 1.000 22.734 35 SER H C 1
ATOM 1952 O O . SER B 2 35 ? 34.765 -21.248 -6.657 1.000 21.254 35 SER H O 1
ATOM 1955 N N . TRP B 2 36 ? 35.375 -19.059 -7.002 1.000 21.971 36 T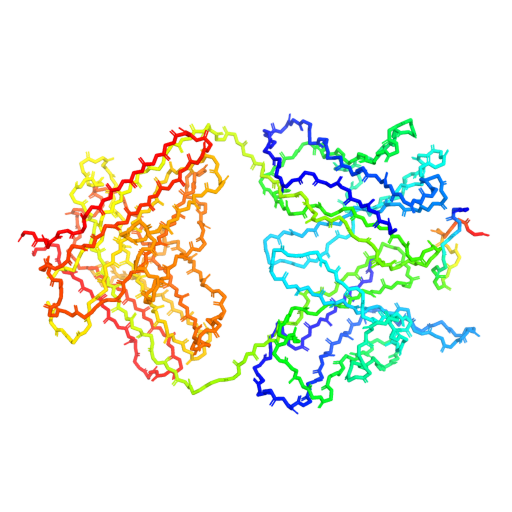RP H N 1
ATOM 1956 C CA . TRP B 2 36 ? 34.463 -18.720 -8.118 1.000 21.539 36 TRP H CA 1
ATOM 1957 C C . TRP B 2 36 ? 35.314 -18.285 -9.307 1.000 21.192 36 TRP H C 1
ATOM 1958 O O . TRP B 2 36 ? 36.328 -17.594 -9.097 1.000 20.937 36 TRP H O 1
ATOM 1969 N N . VAL B 2 37 ? 34.940 -18.724 -10.502 1.000 21.079 37 VAL H N 1
ATOM 1970 C CA . VAL B 2 37 ? 35.775 -18.543 -11.717 1.000 21.285 37 VAL H CA 1
ATOM 1971 C C . VAL B 2 37 ? 34.860 -18.069 -12.844 1.000 21.868 37 VAL H C 1
ATOM 1972 O O . VAL B 2 37 ? 33.781 -18.663 -13.023 1.000 23.163 37 VAL H O 1
ATOM 1976 N N . GLN B 2 38 ? 35.259 -16.996 -13.527 1.000 22.742 38 GLN H N 1
ATOM 1977 C CA . GLN B 2 38 ? 34.434 -16.341 -14.571 1.000 24.706 38 GLN H CA 1
ATOM 1978 C C . GLN B 2 38 ? 34.945 -16.728 -15.960 1.000 25.740 38 GLN H C 1
ATOM 1979 O O . GLN B 2 38 ? 36.170 -16.656 -16.185 1.000 25.709 38 GLN H O 1
ATOM 1985 N N . GLN B 2 39 ? 34.025 -17.081 -16.859 1.000 26.956 39 GLN H N 1
ATOM 1986 C CA . GLN B 2 39 ? 34.325 -17.353 -18.290 1.000 30.835 39 GLN H CA 1
ATOM 1987 C C . GLN B 2 39 ? 33.348 -16.554 -19.163 1.000 32.077 39 GLN H C 1
ATOM 1988 O O . GLN B 2 39 ? 32.209 -17.024 -19.347 1.000 31.770 39 GLN H O 1
ATOM 1994 N N . ARG B 2 40 ? 33.774 -15.383 -19.656 1.000 37.619 40 ARG H N 1
ATOM 1995 C CA . ARG B 2 40 ? 33.008 -14.566 -20.641 1.000 42.781 40 ARG H CA 1
ATOM 1996 C C . ARG B 2 40 ? 32.985 -15.332 -21.964 1.000 44.659 40 ARG H C 1
ATOM 1997 O O . ARG B 2 40 ? 33.882 -16.130 -22.229 1.000 37.113 40 ARG H O 1
ATOM 2005 N N . PRO B 2 41 ? 31.968 -15.130 -22.835 1.000 52.954 41 PRO H N 1
ATOM 2006 C CA . PRO B 2 41 ? 31.898 -15.841 -24.115 1.000 55.516 41 PRO H CA 1
ATOM 2007 C C . PRO B 2 41 ? 33.259 -15.932 -24.828 1.000 57.945 41 PRO H C 1
ATOM 2008 O O . PRO B 2 41 ? 33.805 -14.904 -25.194 1.000 53.051 41 PRO H O 1
ATOM 2012 N N . GLY B 2 42 ? 33.764 -17.162 -24.984 1.000 62.176 42 GLY H N 1
ATOM 2013 C CA . GLY B 2 42 ? 35.103 -17.498 -25.518 1.000 64.001 42 GLY H CA 1
ATOM 2014 C C . GLY B 2 42 ? 36.162 -16.455 -25.184 1.000 65.202 42 GLY H C 1
ATOM 2015 O O . GLY B 2 42 ? 36.751 -15.905 -26.136 1.000 56.697 42 GLY H O 1
ATOM 2016 N N . GLN B 2 43 ? 36.448 -16.222 -23.894 1.000 68.444 43 GLN H N 1
ATOM 2017 C CA . GLN B 2 43 ? 37.392 -15.152 -23.455 1.000 66.198 43 GLN H CA 1
ATOM 2018 C C . GLN B 2 43 ? 38.436 -15.653 -22.447 1.000 54.926 43 GLN H C 1
ATOM 2019 O O . GLN B 2 43 ? 39.311 -14.843 -22.084 1.000 51.312 43 GLN H O 1
ATOM 2025 N N . GLY B 2 44 ? 38.386 -16.914 -22.015 1.000 49.272 44 GLY H N 1
ATOM 2026 C CA . GLY B 2 44 ? 39.365 -17.434 -21.039 1.000 49.584 44 GLY H CA 1
ATOM 2027 C C . GLY B 2 44 ? 39.005 -17.031 -19.620 1.000 47.444 44 GLY H C 1
ATOM 2028 O O . GLY B 2 44 ? 38.230 -16.067 -19.446 1.000 48.127 44 GLY H O 1
ATOM 2029 N N . LEU B 2 45 ? 39.586 -17.723 -18.640 1.000 41.217 45 LEU H N 1
ATOM 2030 C CA . LEU B 2 45 ? 39.064 -17.795 -17.253 1.000 36.206 45 LEU H CA 1
ATOM 2031 C C . LEU B 2 45 ? 39.656 -16.694 -16.377 1.000 32.360 45 LEU H C 1
ATOM 2032 O O . LEU B 2 45 ? 40.868 -16.412 -16.486 1.000 30.507 45 LEU H O 1
ATOM 2037 N N . GLU B 2 46 ? 38.806 -16.138 -15.516 1.000 28.942 46 GLU H N 1
ATOM 2038 C CA . GLU B 2 46 ? 39.177 -15.132 -14.494 1.000 31.012 46 GLU H CA 1
ATOM 2039 C C . GLU B 2 46 ? 38.800 -15.668 -13.110 1.000 29.785 46 GLU H C 1
ATOM 2040 O O . GLU B 2 46 ? 37.614 -15.986 -12.894 1.000 28.527 46 GLU H O 1
ATOM 2046 N N . TRP B 2 47 ? 39.792 -15.798 -12.230 1.000 30.658 47 TRP H N 1
ATOM 2047 C CA . TRP B 2 47 ? 39.604 -16.152 -10.800 1.000 29.639 47 TRP H CA 1
ATOM 2048 C C . TRP B 2 47 ? 39.025 -14.942 -10.065 1.000 29.157 47 TRP H C 1
ATOM 2049 O O . TRP B 2 47 ? 39.686 -13.885 -10.052 1.000 28.758 47 TRP H O 1
ATOM 2060 N N . ILE B 2 48 ? 37.828 -15.098 -9.499 1.000 26.971 48 ILE H N 1
ATOM 2061 C CA . ILE B 2 48 ? 37.055 -13.998 -8.850 1.000 26.873 48 ILE H CA 1
ATOM 2062 C C . ILE B 2 48 ? 37.512 -13.867 -7.397 1.000 28.263 48 ILE H C 1
ATOM 2063 O O . ILE B 2 48 ? 37.720 -12.726 -6.933 1.000 29.451 48 ILE H O 1
ATOM 2068 N N . GLY B 2 49 ? 37.685 -15.011 -6.736 1.000 27.678 49 GLY H N 1
ATOM 2069 C CA . GLY B 2 49 ? 38.167 -15.125 -5.350 1.000 26.312 49 GLY H CA 1
ATOM 2070 C C . GLY B 2 49 ? 37.682 -16.418 -4.731 1.000 26.373 49 GLY H C 1
ATOM 2071 O O . GLY B 2 49 ? 37.126 -17.255 -5.468 1.000 23.527 49 GLY H O 1
ATOM 2072 N N . MET B 2 50 ? 37.823 -16.550 -3.415 1.000 25.809 50 MET H N 1
ATOM 2073 C CA . MET B 2 50 ? 37.565 -17.827 -2.712 1.000 26.160 50 MET H CA 1
ATOM 2074 C C . MET B 2 50 ? 37.125 -17.556 -1.275 1.000 28.826 50 MET H C 1
ATOM 2075 O O . MET B 2 50 ? 37.461 -16.480 -0.732 1.000 26.382 50 MET H O 1
ATOM 2080 N N . ILE B 2 51 ? 36.424 -18.520 -0.682 1.000 27.108 51 ILE H N 1
ATOM 2081 C CA . ILE B 2 51 ? 35.881 -18.394 0.699 1.000 27.469 51 ILE H CA 1
ATOM 2082 C C . ILE B 2 51 ? 36.123 -19.706 1.444 1.000 26.297 51 ILE H C 1
ATOM 2083 O O . ILE B 2 51 ? 35.958 -20.771 0.822 1.000 26.532 51 ILE H O 1
ATOM 2088 N N . HIS B 2 52 ? 36.550 -19.627 2.707 1.000 25.708 52 HIS H N 1
ATOM 2089 C CA . HIS B 2 52 ? 36.721 -20.815 3.586 1.000 27.224 52 HIS H CA 1
ATOM 2090 C C . HIS B 2 52 ? 35.458 -20.985 4.428 1.000 27.034 52 HIS H C 1
ATOM 2091 O O . HIS B 2 52 ? 35.152 -20.144 5.270 1.000 27.429 52 HIS H O 1
ATOM 2098 N N . PRO B 2 53 ? 34.663 -22.055 4.189 1.000 25.676 53 PRO H N 1
ATOM 2099 C CA . PRO B 2 53 ? 33.356 -22.213 4.832 1.000 24.675 53 PRO H CA 1
ATOM 2100 C C . PRO B 2 53 ? 33.382 -22.481 6.345 1.000 25.754 53 PRO H C 1
ATOM 2101 O O . PRO B 2 53 ? 32.329 -22.441 6.945 1.000 28.788 53 PRO H O 1
ATOM 2105 N N . SER B 2 54 ? 34.551 -22.768 6.923 1.000 26.404 54 SER H N 1
ATOM 2106 C CA . SER B 2 54 ? 34.721 -22.983 8.386 1.000 27.949 54 SER H CA 1
ATOM 2107 C C . SER B 2 54 ? 34.244 -21.739 9.145 1.000 32.372 54 SER H C 1
ATOM 2108 O O . SER B 2 54 ? 33.592 -21.905 10.197 1.000 33.020 54 SER H O 1
ATOM 2111 N N . ASP B 2 55 ? 34.541 -20.547 8.606 1.000 34.334 55 ASP H N 1
ATOM 2112 C CA . ASP B 2 55 ? 34.322 -19.230 9.273 1.000 34.995 55 ASP H CA 1
ATOM 2113 C C . ASP B 2 55 ? 33.823 -18.174 8.273 1.000 36.709 55 ASP H C 1
ATOM 2114 O O . ASP B 2 55 ? 33.373 -17.108 8.738 1.000 38.047 55 ASP H O 1
ATOM 2119 N N . GLY B 2 56 ? 33.892 -18.443 6.963 1.000 36.042 56 GLY H N 1
ATOM 2120 C CA . GLY B 2 56 ? 33.392 -17.530 5.912 1.000 31.562 56 GLY H CA 1
ATOM 2121 C C . GLY B 2 56 ? 34.422 -16.497 5.481 1.000 30.764 56 GLY H C 1
ATOM 2122 O O . GLY B 2 56 ? 34.028 -15.529 4.802 1.000 29.678 56 GLY H O 1
ATOM 2123 N N . GLU B 2 57 ? 35.695 -16.679 5.840 1.000 30.986 57 GLU H N 1
ATOM 2124 C CA . GLU B 2 57 ? 36.783 -15.776 5.378 1.000 34.668 57 GLU H CA 1
ATOM 2125 C C . GLU B 2 57 ? 36.806 -15.780 3.845 1.000 35.946 57 GLU H C 1
ATOM 2126 O O . GLU B 2 57 ? 36.762 -16.873 3.246 1.000 34.074 57 GLU H O 1
ATOM 2132 N N . ALA B 2 58 ? 36.873 -14.588 3.250 1.000 38.675 58 ALA H N 1
ATOM 2133 C CA . ALA B 2 58 ? 36.866 -14.351 1.789 1.000 39.833 58 ALA H CA 1
ATOM 2134 C C . ALA B 2 58 ? 38.137 -13.597 1.391 1.000 39.731 58 ALA H C 1
ATOM 2135 O O . ALA B 2 58 ? 38.406 -12.531 1.977 1.000 40.725 58 ALA H O 1
ATOM 2137 N N . ARG B 2 59 ? 38.919 -14.188 0.485 1.000 40.605 59 ARG H N 1
ATOM 2138 C CA . ARG B 2 59 ? 40.031 -13.522 -0.242 1.000 39.786 59 ARG H CA 1
ATOM 2139 C C . ARG B 2 59 ? 39.569 -13.311 -1.686 1.000 38.160 59 ARG H C 1
ATOM 2140 O O . ARG B 2 59 ? 39.285 -14.322 -2.357 1.000 38.415 59 ARG H O 1
ATOM 2148 N N . LEU B 2 60 ? 39.429 -12.060 -2.131 1.000 36.359 60 LEU H N 1
ATOM 2149 C CA . LEU B 2 60 ? 38.966 -11.756 -3.512 1.000 33.636 60 LEU H CA 1
ATOM 2150 C C . LEU B 2 60 ? 40.158 -11.402 -4.401 1.000 31.232 60 LEU H C 1
ATOM 2151 O O . LEU B 2 60 ? 41.185 -10.933 -3.878 1.000 30.458 60 LEU H O 1
ATOM 2156 N N . ASN B 2 61 ? 40.004 -11.628 -5.702 1.000 30.671 61 ASN H N 1
ATOM 2157 C CA . ASN B 2 61 ? 40.806 -10.949 -6.747 1.000 29.448 61 ASN H CA 1
ATOM 2158 C C . ASN B 2 61 ? 40.525 -9.444 -6.643 1.000 30.520 61 ASN H C 1
ATOM 2159 O O . ASN B 2 61 ? 39.343 -9.082 -6.453 1.000 25.963 61 ASN H O 1
ATOM 2164 N N . GLN B 2 62 ? 41.565 -8.605 -6.712 1.000 30.381 62 GLN H N 1
ATOM 2165 C CA . GLN B 2 62 ? 41.433 -7.127 -6.586 1.000 35.595 62 GLN H CA 1
ATOM 2166 C C . GLN B 2 62 ? 40.435 -6.629 -7.639 1.000 35.632 62 GLN H C 1
ATOM 2167 O O . GLN B 2 62 ? 39.684 -5.682 -7.334 1.000 31.832 62 GLN H O 1
ATOM 2173 N N . LYS B 2 63 ? 40.373 -7.298 -8.795 1.000 37.933 63 LYS H N 1
ATOM 2174 C CA . LYS B 2 63 ? 39.483 -6.921 -9.928 1.000 39.631 63 LYS H CA 1
ATOM 2175 C C . LYS B 2 63 ? 38.015 -6.970 -9.494 1.000 37.055 63 LYS H C 1
ATOM 2176 O O . LYS B 2 63 ? 37.215 -6.217 -10.082 1.000 34.775 63 LYS H O 1
ATOM 2182 N N . PHE B 2 64 ? 37.663 -7.835 -8.537 1.000 34.951 64 PHE H N 1
ATOM 2183 C CA . PHE B 2 64 ? 36.250 -8.117 -8.159 1.000 32.576 64 PHE H CA 1
ATOM 2184 C C . PHE B 2 64 ? 35.948 -7.600 -6.747 1.000 31.532 64 PHE H C 1
ATOM 2185 O O . PHE B 2 64 ? 34.933 -8.022 -6.159 1.000 30.796 64 PHE H O 1
ATOM 2193 N N . LYS B 2 65 ? 36.762 -6.662 -6.254 1.000 32.201 65 LYS H N 1
ATOM 2194 C CA . LYS B 2 65 ? 36.707 -6.163 -4.854 1.000 35.789 65 LYS H CA 1
ATOM 2195 C C . LYS B 2 65 ? 35.340 -5.531 -4.551 1.000 36.120 65 LYS H C 1
ATOM 2196 O O . LYS B 2 65 ? 34.792 -5.827 -3.469 1.000 33.643 65 LYS H O 1
ATOM 2202 N N . ASP B 2 66 ? 34.819 -4.679 -5.443 1.000 36.646 66 ASP H N 1
ATOM 2203 C CA . ASP B 2 66 ? 33.554 -3.920 -5.217 1.000 41.884 66 ASP H CA 1
ATOM 2204 C C . ASP B 2 66 ? 32.382 -4.606 -5.929 1.000 41.263 66 ASP H C 1
ATOM 2205 O O . ASP B 2 66 ? 31.268 -4.047 -5.895 1.000 44.636 66 ASP H O 1
ATOM 2210 N N . LYS B 2 67 ? 32.612 -5.788 -6.505 1.000 40.168 67 LYS H N 1
ATOM 2211 C CA . LYS B 2 67 ? 31.659 -6.455 -7.432 1.000 42.460 67 LYS H CA 1
ATOM 2212 C C . LYS B 2 67 ? 31.124 -7.757 -6.820 1.000 41.053 67 LYS H C 1
ATOM 2213 O O . LYS B 2 67 ? 29.920 -8.027 -6.994 1.000 42.013 67 LYS H O 1
ATOM 2219 N N . ALA B 2 68 ? 31.978 -8.536 -6.146 1.000 36.474 68 ALA H N 1
ATOM 2220 C CA . ALA B 2 68 ? 31.656 -9.901 -5.658 1.000 34.352 68 ALA H CA 1
ATOM 2221 C C . ALA B 2 68 ? 31.617 -9.936 -4.129 1.000 32.757 68 ALA H C 1
ATOM 2222 O O . ALA B 2 68 ? 32.593 -9.492 -3.492 1.000 35.517 68 ALA H O 1
ATOM 2224 N N . THR B 2 69 ? 30.538 -10.506 -3.587 1.000 31.534 69 THR H N 1
ATOM 2225 C CA . THR B 2 69 ? 30.337 -10.820 -2.148 1.000 29.777 69 THR H CA 1
ATOM 2226 C C . THR B 2 69 ? 30.186 -12.338 -2.014 1.000 28.676 69 THR H C 1
ATOM 2227 O O . THR B 2 69 ? 29.298 -12.903 -2.685 1.000 26.355 69 THR H O 1
ATOM 2231 N N . LEU B 2 70 ? 31.072 -12.974 -1.244 1.000 27.041 70 LEU H N 1
ATOM 2232 C CA . LEU B 2 70 ? 31.079 -14.446 -1.038 1.000 27.593 70 LEU H CA 1
ATOM 2233 C C . LEU B 2 70 ? 30.541 -14.743 0.362 1.000 29.300 70 LEU H C 1
ATOM 2234 O O . LEU B 2 70 ? 31.007 -14.097 1.318 1.000 29.622 70 LEU H O 1
ATOM 2239 N N . THR B 2 71 ? 29.607 -15.689 0.472 1.000 31.184 71 THR H N 1
ATOM 2240 C CA . THR B 2 71 ? 29.071 -16.172 1.770 1.000 34.646 71 THR H CA 1
ATOM 2241 C C . THR B 2 71 ? 28.858 -17.682 1.715 1.000 36.858 71 THR H C 1
ATOM 2242 O O . THR B 2 71 ? 29.051 -18.288 0.641 1.000 39.912 71 THR H O 1
ATOM 2246 N N . VAL B 2 72 ? 28.378 -18.218 2.833 1.000 40.428 72 VAL H N 1
ATOM 2247 C CA . VAL B 2 72 ? 28.343 -19.675 3.123 1.000 40.321 72 VAL H CA 1
ATOM 2248 C C . VAL B 2 72 ? 27.166 -19.938 4.065 1.000 38.738 72 VAL H C 1
ATOM 2249 O O . VAL B 2 72 ? 26.884 -19.078 4.925 1.000 32.008 72 VAL H O 1
ATOM 2253 N N . ASP B 2 73 ? 26.454 -21.037 3.810 1.000 41.300 73 ASP H N 1
ATOM 2254 C CA . ASP B 2 73 ? 25.378 -21.602 4.666 1.000 38.775 73 ASP H CA 1
ATOM 2255 C C . ASP B 2 73 ? 25.793 -23.028 5.052 1.000 38.775 73 ASP H C 1
ATOM 2256 O O . ASP B 2 73 ? 25.602 -23.947 4.226 1.000 35.168 73 ASP H O 1
ATOM 2261 N N . LYS B 2 74 ? 26.377 -23.189 6.245 1.000 36.709 74 LYS H N 1
ATOM 2262 C CA . LYS B 2 74 ? 26.992 -24.460 6.718 1.000 39.873 74 LYS H CA 1
ATOM 2263 C C . LYS B 2 74 ? 25.931 -25.557 6.827 1.000 42.943 74 LYS H C 1
ATOM 2264 O O . LYS B 2 74 ? 26.283 -26.739 6.635 1.000 47.623 74 LYS H O 1
ATOM 2270 N N . SER B 2 75 ? 24.688 -25.183 7.135 1.000 43.053 75 SER H N 1
ATOM 2271 C CA . SER B 2 75 ? 23.585 -26.138 7.417 1.000 45.515 75 SER H CA 1
ATOM 2272 C C . SER B 2 75 ? 23.078 -26.758 6.105 1.000 42.790 75 SER H C 1
ATOM 2273 O O . SER B 2 75 ? 22.614 -27.917 6.147 1.000 43.042 75 SER H O 1
ATOM 2276 N N . SER B 2 76 ? 23.212 -26.047 4.976 1.000 39.817 76 SER H N 1
ATOM 2277 C CA . SER B 2 76 ? 22.913 -26.574 3.613 1.000 39.084 76 SER H CA 1
ATOM 2278 C C . SER B 2 76 ? 24.207 -26.764 2.804 1.000 34.863 76 SER H C 1
ATOM 2279 O O . SER B 2 76 ? 24.103 -26.975 1.581 1.000 37.835 76 SER H O 1
ATOM 2282 N N . THR B 2 77 ? 25.370 -26.742 3.468 1.000 30.932 77 THR H N 1
ATOM 2283 C CA . THR B 2 77 ? 26.727 -26.825 2.850 1.000 30.478 77 THR H CA 1
ATOM 2284 C C . THR B 2 77 ? 26.684 -26.227 1.437 1.000 30.282 77 THR H C 1
ATOM 2285 O O . THR B 2 77 ? 27.009 -26.945 0.466 1.000 26.419 77 THR H O 1
ATOM 2289 N N . THR B 2 78 ? 26.319 -24.948 1.342 1.000 30.558 78 THR H N 1
ATOM 2290 C CA . THR B 2 78 ? 26.121 -24.225 0.059 1.000 32.010 78 THR H CA 1
ATOM 2291 C C . THR B 2 78 ? 26.966 -22.951 0.068 1.000 30.531 78 THR H C 1
ATOM 2292 O O . THR B 2 78 ? 27.001 -22.276 1.115 1.000 28.975 78 THR H O 1
ATOM 2296 N N . VAL B 2 79 ? 27.648 -22.660 -1.041 1.000 29.741 79 VAL H N 1
ATOM 2297 C CA . VAL B 2 79 ? 28.436 -21.404 -1.198 1.000 30.906 79 VAL H CA 1
ATOM 2298 C C . VAL B 2 79 ? 27.651 -20.457 -2.109 1.000 28.946 79 VAL H C 1
ATOM 2299 O O . VAL B 2 79 ? 27.078 -20.931 -3.111 1.000 26.613 79 VAL H O 1
ATOM 2303 N N . TYR B 2 80 ? 27.598 -19.175 -1.743 1.000 28.593 80 TYR H N 1
ATOM 2304 C CA . TYR B 2 80 ? 26.912 -18.113 -2.519 1.000 28.507 80 TYR H CA 1
ATOM 2305 C C . TYR B 2 80 ? 27.936 -17.079 -2.978 1.000 29.441 80 TYR H C 1
ATOM 2306 O O . TYR B 2 80 ? 28.790 -16.659 -2.170 1.000 25.999 80 TYR H O 1
ATOM 2315 N N . MET B 2 81 ? 27.875 -16.723 -4.260 1.000 30.588 81 MET H N 1
ATOM 2316 C CA . MET B 2 81 ? 28.487 -15.474 -4.763 1.000 33.571 81 MET H CA 1
ATOM 2317 C C . MET B 2 81 ? 27.379 -14.520 -5.196 1.000 33.016 81 MET H C 1
ATOM 2318 O O . MET B 2 81 ? 26.473 -14.931 -5.947 1.000 29.941 81 MET H O 1
ATOM 2323 N N . GLN B 2 82 ? 27.511 -13.274 -4.763 1.000 33.851 82 GLN H N 1
ATOM 2324 C CA . GLN B 2 82 ? 26.576 -12.174 -5.075 1.000 36.851 82 GLN H CA 1
ATOM 2325 C C . GLN B 2 82 ? 27.355 -11.109 -5.855 1.000 34.218 82 GLN H C 1
ATOM 2326 O O . GLN B 2 82 ? 28.457 -10.730 -5.405 1.000 32.138 82 GLN H O 1
ATOM 2332 N N . LEU B 2 83 ? 26.858 -10.753 -7.041 1.000 31.278 83 LEU H N 1
ATOM 2333 C CA . LEU B 2 83 ? 27.402 -9.653 -7.880 1.000 35.554 83 LEU H CA 1
ATOM 2334 C C . LEU B 2 83 ? 26.558 -8.393 -7.675 1.000 36.532 83 LEU H C 1
ATOM 2335 O O . LEU B 2 83 ? 25.363 -8.419 -8.027 1.000 36.701 83 LEU H O 1
ATOM 2340 N N . SER B 2 84 ? 27.171 -7.325 -7.161 1.000 41.468 84 SER H N 1
ATOM 2341 C CA . SER B 2 84 ? 26.548 -5.980 -7.035 1.000 45.141 84 SER H CA 1
ATOM 2342 C C . SER B 2 84 ? 26.635 -5.248 -8.380 1.000 43.316 84 SER H C 1
ATOM 2343 O O . SER B 2 84 ? 27.576 -5.529 -9.151 1.000 41.942 84 SER H O 1
ATOM 2346 N N . SER B 2 85 ? 25.640 -4.399 -8.661 1.000 45.195 85 SER H N 1
ATOM 2347 C CA . SER B 2 85 ? 25.546 -3.498 -9.843 1.000 45.465 85 SER H CA 1
ATOM 23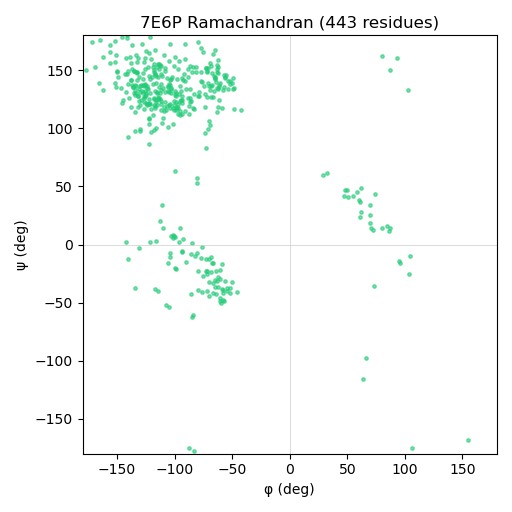48 C C . SER B 2 85 ? 25.846 -4.243 -11.143 1.000 44.053 85 SER H C 1
ATOM 2349 O O . SER B 2 85 ? 26.551 -3.723 -12.006 1.000 44.676 85 SER H O 1
ATOM 2352 N N . PRO B 2 86 ? 25.254 -5.438 -11.371 1.000 42.530 86 PRO H N 1
ATOM 2353 C CA . PRO B 2 86 ? 25.584 -6.238 -12.549 1.000 43.223 86 PRO H CA 1
ATOM 2354 C C . PRO B 2 86 ? 25.120 -5.575 -13.852 1.000 39.660 86 PRO H C 1
ATOM 2355 O O . PRO B 2 86 ? 24.018 -5.058 -13.882 1.000 39.900 86 PRO H O 1
ATOM 2359 N N . THR B 2 87 ? 25.965 -5.613 -14.884 1.000 39.668 87 THR H N 1
ATOM 2360 C CA . THR B 2 87 ? 25.654 -5.134 -16.258 1.000 40.785 87 THR H CA 1
ATOM 2361 C C . THR B 2 87 ? 25.819 -6.296 -17.242 1.000 42.586 87 THR H C 1
ATOM 2362 O O . THR B 2 87 ? 26.207 -7.398 -16.799 1.000 39.459 87 THR H O 1
ATOM 2366 N N . SER B 2 88 ? 25.550 -6.046 -18.525 1.000 41.893 88 SER H N 1
ATOM 2367 C CA . SER B 2 88 ? 25.698 -7.034 -19.624 1.000 41.668 88 SER H CA 1
ATOM 2368 C C . SER B 2 88 ? 27.167 -7.475 -19.709 1.000 40.539 88 SER H C 1
ATOM 2369 O O . SER B 2 88 ? 27.422 -8.590 -20.208 1.000 37.763 88 SER H O 1
ATOM 2372 N N . GLU B 2 89 ? 28.083 -6.648 -19.185 1.000 41.294 89 GLU H N 1
ATOM 2373 C CA . GLU B 2 89 ? 29.546 -6.931 -19.099 1.000 45.735 89 GLU H CA 1
ATOM 2374 C C . GLU B 2 89 ? 29.793 -8.164 -18.219 1.000 43.130 89 GLU H C 1
ATOM 2375 O O . GLU B 2 89 ? 30.825 -8.835 -18.429 1.000 42.914 89 GLU H O 1
ATOM 2381 N N . ASP B 2 90 ? 28.901 -8.429 -17.256 1.000 37.774 90 ASP H N 1
ATOM 2382 C CA . ASP B 2 90 ? 29.037 -9.537 -16.268 1.000 37.689 90 ASP H CA 1
ATOM 2383 C C . ASP B 2 90 ? 28.254 -10.776 -16.723 1.000 34.494 90 ASP H C 1
ATOM 2384 O O . ASP B 2 90 ? 28.238 -11.758 -15.958 1.000 34.732 90 ASP H O 1
ATOM 2389 N N . SER B 2 91 ? 27.615 -10.742 -17.898 1.000 31.962 91 SER H N 1
ATOM 2390 C CA . SER B 2 91 ? 27.019 -11.947 -18.538 1.000 31.647 91 SER H CA 1
ATOM 2391 C C . SER B 2 91 ? 28.151 -12.932 -18.840 1.000 29.343 91 SER H C 1
ATOM 2392 O O . SER B 2 91 ? 29.074 -12.556 -19.590 1.000 26.316 91 SER H O 1
ATOM 2395 N N . ALA B 2 92 ? 28.108 -14.124 -18.244 1.000 28.126 92 ALA H N 1
ATOM 2396 C CA . ALA B 2 92 ? 29.180 -15.137 -18.359 1.000 27.261 92 ALA H CA 1
ATOM 2397 C C . ALA B 2 92 ? 28.723 -16.454 -17.738 1.000 26.243 92 ALA H C 1
ATOM 2398 O O . ALA B 2 92 ? 27.636 -16.485 -17.126 1.000 22.287 92 ALA H O 1
ATOM 2400 N N . VAL B 2 93 ? 29.551 -17.488 -17.888 1.000 24.275 93 VAL H N 1
ATOM 2401 C CA . VAL B 2 93 ? 29.467 -18.739 -17.086 1.000 25.218 93 VAL H CA 1
ATOM 2402 C C . VAL B 2 93 ? 30.272 -18.518 -15.803 1.000 26.212 93 VAL H C 1
ATOM 2403 O O . VAL B 2 93 ? 31.437 -18.096 -15.906 1.000 29.805 93 VAL H O 1
ATOM 2407 N N . TYR B 2 94 ? 29.654 -18.741 -14.642 1.000 24.835 94 TYR H N 1
ATOM 2408 C CA . TYR B 2 94 ? 30.330 -18.686 -13.320 1.000 25.170 94 TYR H CA 1
ATOM 2409 C C . TYR B 2 94 ? 30.441 -20.106 -12.759 1.000 24.346 94 TYR H C 1
ATOM 2410 O O . TYR B 2 94 ? 29.401 -20.735 -12.485 1.000 22.717 94 TYR H O 1
ATOM 2419 N N . TYR B 2 95 ? 31.676 -20.596 -12.623 1.000 25.107 95 TYR H N 1
ATOM 2420 C CA . TYR B 2 95 ? 31.993 -21.893 -11.974 1.000 24.697 95 TYR H CA 1
ATOM 2421 C C . TYR B 2 95 ? 32.321 -21.657 -10.502 1.000 24.100 95 TYR H C 1
ATOM 2422 O O . TYR B 2 95 ? 32.966 -20.640 -10.185 1.000 24.334 95 TYR H O 1
ATOM 2431 N N . CYS B 2 96 ? 31.903 -22.582 -9.638 1.000 23.324 96 CYS H N 1
ATOM 2432 C CA . CYS B 2 96 ? 32.572 -22.824 -8.338 1.000 24.744 96 CYS H CA 1
ATOM 2433 C C . CYS B 2 96 ? 33.530 -24.001 -8.525 1.000 23.233 96 CYS H C 1
ATOM 2434 O O . CYS B 2 96 ? 33.320 -24.800 -9.462 1.000 23.409 96 CYS H O 1
ATOM 2437 N N . ALA B 2 97 ? 34.609 -24.007 -7.748 1.000 22.544 97 ALA H N 1
ATOM 2438 C CA . ALA B 2 97 ? 35.708 -24.991 -7.836 1.000 22.214 97 ALA H CA 1
ATOM 2439 C C . ALA B 2 97 ? 36.325 -25.188 -6.457 1.000 22.801 97 ALA H C 1
ATOM 2440 O O . ALA B 2 97 ? 36.383 -24.220 -5.673 1.000 23.173 97 ALA H O 1
ATOM 2442 N N . LEU B 2 98 ? 36.805 -26.404 -6.219 1.000 24.012 98 LEU H N 1
ATOM 2443 C CA . LEU B 2 98 ? 37.519 -26.801 -4.986 1.000 22.996 98 LEU H CA 1
ATOM 2444 C C . LEU B 2 98 ? 39.005 -26.933 -5.299 1.000 23.065 98 LEU H C 1
ATOM 2445 O O . LEU B 2 98 ? 39.349 -27.555 -6.322 1.000 23.158 98 LEU H O 1
ATOM 2450 N N . PHE B 2 99 ? 39.843 -26.396 -4.419 1.000 24.339 99 PHE H N 1
ATOM 2451 C CA . PHE B 2 99 ? 41.291 -26.699 -4.391 1.000 23.850 99 PHE H CA 1
ATOM 2452 C C . PHE B 2 99 ? 41.459 -28.211 -4.224 1.000 24.114 99 PHE H C 1
ATOM 2453 O O . PHE B 2 99 ? 40.632 -28.856 -3.549 1.000 25.131 99 PHE H O 1
ATOM 2461 N N . ASP B 2 100 ? 42.508 -28.747 -4.842 1.000 24.582 100 ASP H N 1
ATOM 2462 C CA . ASP B 2 100 ? 42.946 -30.156 -4.688 1.000 26.688 100 ASP H CA 1
ATOM 2463 C C . ASP B 2 100 ? 43.575 -30.304 -3.298 1.000 27.415 100 ASP H C 1
ATOM 2464 O O . ASP B 2 100 ? 44.813 -30.213 -3.191 1.000 29.019 100 ASP H O 1
ATOM 2469 N N . GLY B 2 101 ? 42.738 -30.498 -2.275 1.000 28.218 101 GLY H N 1
ATOM 2470 C CA . GLY B 2 101 ? 43.135 -30.389 -0.859 1.000 26.306 101 GLY H CA 1
ATOM 2471 C C . GLY B 2 101 ? 43.568 -28.970 -0.532 1.000 25.614 101 GLY H C 1
ATOM 2472 O O . GLY B 2 101 ? 42.740 -28.046 -0.678 1.000 25.102 101 GLY H O 1
ATOM 2473 N N . TYR B 2 102 ? 44.843 -28.795 -0.179 1.000 24.744 102 TYR H N 1
ATOM 2474 C CA . TYR B 2 102 ? 45.429 -27.512 0.291 1.000 26.550 102 TYR H CA 1
ATOM 2475 C C . TYR B 2 102 ? 46.241 -26.860 -0.834 1.000 25.025 102 TYR H C 1
ATOM 2476 O O . TYR B 2 102 ? 46.876 -25.814 -0.589 1.000 25.440 102 TYR H O 1
ATOM 2485 N N . TYR B 2 103 ? 46.171 -27.431 -2.040 1.000 24.106 103 TYR H N 1
ATOM 2486 C CA . TYR B 2 103 ? 46.981 -27.017 -3.214 1.000 24.112 103 TYR H CA 1
ATOM 2487 C C . TYR B 2 103 ? 46.145 -26.129 -4.130 1.000 23.664 103 TYR H C 1
ATOM 2488 O O . TYR B 2 103 ? 44.993 -26.436 -4.433 1.000 23.118 103 TYR H O 1
ATOM 2497 N N . PRO B 2 104 ? 46.706 -24.973 -4.552 1.000 22.282 104 PRO H N 1
ATOM 2498 C CA . PRO B 2 104 ? 45.952 -23.948 -5.275 1.000 21.802 104 PRO H CA 1
ATOM 2499 C C . PRO B 2 104 ? 45.754 -24.220 -6.774 1.000 23.108 104 PRO H C 1
ATOM 2500 O O . PRO B 2 104 ? 46.029 -23.347 -7.579 1.000 24.838 104 PRO H O 1
ATOM 2504 N N . TRP B 2 105 ? 45.228 -25.404 -7.095 1.000 23.273 105 TRP H N 1
ATOM 2505 C CA . TRP B 2 105 ? 44.660 -25.751 -8.423 1.000 22.313 105 TRP H CA 1
ATOM 2506 C C . TRP B 2 105 ? 43.361 -26.528 -8.198 1.000 23.843 105 TRP H C 1
ATOM 2507 O O . TRP B 2 105 ? 43.101 -26.921 -7.046 1.000 23.862 105 TRP H O 1
ATOM 2518 N N . PHE B 2 106 ? 42.604 -26.778 -9.264 1.000 23.915 106 PHE H N 1
ATOM 2519 C CA . PHE B 2 106 ? 41.171 -27.151 -9.180 1.000 23.475 106 PHE H CA 1
ATOM 2520 C C . PHE B 2 106 ? 40.956 -28.564 -9.726 1.000 23.054 106 PHE H C 1
ATOM 2521 O O . PHE B 2 106 ? 40.864 -28.732 -10.957 1.000 25.659 106 PHE H O 1
ATOM 2529 N N . ALA B 2 107 ? 40.833 -29.542 -8.825 1.000 22.852 107 ALA H N 1
ATOM 2530 C CA . ALA B 2 107 ? 40.522 -30.949 -9.170 1.000 24.589 107 ALA H CA 1
ATOM 2531 C C . ALA B 2 107 ? 39.017 -31.090 -9.433 1.000 24.076 107 ALA H C 1
ATOM 2532 O O . ALA B 2 107 ? 38.648 -31.781 -10.402 1.000 25.719 107 ALA H O 1
ATOM 2534 N N . SER B 2 108 ? 38.187 -30.407 -8.640 1.000 24.724 108 SER H N 1
ATOM 2535 C CA . SER B 2 108 ? 36.703 -30.495 -8.706 1.000 24.103 108 SER H CA 1
ATOM 2536 C C . SER B 2 108 ? 36.090 -29.153 -9.130 1.000 23.129 108 SER H C 1
ATOM 2537 O O . SER B 2 108 ? 36.463 -28.122 -8.542 1.000 23.141 108 SER H O 1
ATOM 2540 N N . TRP B 2 109 ? 35.182 -29.189 -10.115 1.000 23.272 109 TRP H N 1
ATOM 2541 C CA . TRP B 2 109 ? 34.419 -28.021 -10.643 1.000 23.121 109 TRP H CA 1
ATOM 2542 C C . TRP B 2 109 ? 32.917 -28.314 -10.590 1.000 25.234 109 TRP H C 1
ATOM 2543 O O . TRP B 2 109 ? 32.540 -29.489 -10.760 1.000 25.753 109 TRP H O 1
ATOM 2554 N N . GLY B 2 110 ? 32.096 -27.269 -10.450 1.000 26.795 110 GLY H N 1
ATOM 2555 C CA . GLY B 2 110 ? 30.658 -27.311 -10.777 1.000 26.825 110 GLY H CA 1
ATOM 2556 C C . GLY B 2 110 ? 30.467 -27.224 -12.281 1.000 28.453 110 GLY H C 1
ATOM 2557 O O . GLY B 2 110 ? 31.462 -26.931 -12.975 1.000 24.177 110 GLY H O 1
ATOM 2558 N N . GLN B 2 111 ? 29.250 -27.476 -12.775 1.000 31.580 111 GLN H N 1
ATOM 2559 C CA . GLN B 2 111 ? 28.933 -27.434 -14.231 1.000 36.702 111 GLN H CA 1
ATOM 2560 C C . GLN B 2 111 ? 28.911 -25.977 -14.704 1.000 34.513 111 GLN H C 1
ATOM 2561 O O . GLN B 2 111 ? 28.913 -25.756 -15.930 1.000 33.319 111 GLN H O 1
ATOM 2567 N N . GLY B 2 112 ? 28.911 -25.025 -13.767 1.000 34.298 112 GLY H N 1
ATOM 2568 C CA . GLY B 2 112 ? 28.843 -23.583 -14.072 1.000 32.486 112 GLY H CA 1
ATOM 2569 C C . GLY B 2 112 ? 27.407 -23.113 -14.207 1.000 30.138 112 GLY H C 1
ATOM 2570 O O . GLY B 2 112 ? 26.544 -23.933 -14.577 1.000 26.939 112 GLY H O 1
ATOM 2571 N N . THR B 2 113 ? 27.157 -21.847 -13.873 1.000 29.776 113 THR H N 1
ATOM 2572 C CA . THR B 2 113 ? 25.865 -21.154 -14.104 1.000 29.187 113 THR H CA 1
ATOM 2573 C C . THR B 2 113 ? 26.065 -20.118 -15.213 1.000 29.743 113 THR H C 1
ATOM 2574 O O . THR B 2 113 ? 26.934 -19.238 -15.047 1.000 30.128 113 THR H O 1
ATOM 2578 N N . LEU B 2 114 ? 25.348 -20.276 -16.327 1.000 30.729 114 LEU H N 1
ATOM 2579 C CA . LEU B 2 114 ? 25.237 -19.241 -17.389 1.000 32.408 114 LEU H CA 1
ATOM 2580 C C . LEU B 2 114 ? 24.402 -18.082 -16.836 1.000 31.570 114 LEU H C 1
ATOM 2581 O O . LEU B 2 114 ? 23.187 -18.274 -16.627 1.000 32.135 114 LEU H O 1
ATOM 2586 N N . VAL B 2 115 ? 25.056 -16.961 -16.525 1.000 28.026 115 VAL H N 1
ATOM 2587 C CA . VAL B 2 115 ? 24.395 -15.727 -16.012 1.000 26.895 115 VAL H CA 1
ATOM 2588 C C . VAL B 2 115 ? 24.173 -14.777 -17.190 1.000 25.803 115 VAL H C 1
ATOM 2589 O O . VAL B 2 115 ? 25.168 -14.379 -17.826 1.000 22.259 115 VAL H O 1
ATOM 2593 N N . THR B 2 116 ? 22.910 -14.472 -17.493 1.000 25.277 116 THR H N 1
ATOM 2594 C CA . THR B 2 116 ? 22.524 -13.417 -18.463 1.000 24.212 116 THR H CA 1
ATOM 2595 C C . THR B 2 116 ? 22.034 -12.197 -17.681 1.000 25.773 116 THR H C 1
ATOM 2596 O O . THR B 2 116 ? 21.052 -12.333 -16.922 1.000 27.195 116 THR H O 1
ATOM 2600 N N . VAL B 2 117 ? 22.735 -11.069 -17.825 1.000 25.761 117 VAL H N 1
ATOM 2601 C CA . VAL B 2 117 ? 22.286 -9.744 -17.307 1.000 25.705 117 VAL H CA 1
ATOM 2602 C C . VAL B 2 117 ? 21.574 -9.009 -18.442 1.000 25.156 117 VAL H C 1
ATOM 2603 O O . VAL B 2 117 ? 22.209 -8.769 -19.490 1.000 26.144 117 VAL H O 1
ATOM 2607 N N . SER B 2 118 ? 20.324 -8.617 -18.198 1.000 24.825 118 SER H N 1
ATOM 2608 C CA . SER B 2 118 ? 19.416 -8.015 -19.206 1.000 25.027 118 SER H CA 1
ATOM 2609 C C . SER B 2 118 ? 18.088 -7.613 -18.558 1.000 24.449 118 SER H C 1
ATOM 2610 O O . SER B 2 118 ? 17.669 -8.284 -17.591 1.000 24.501 118 SER H O 1
ATOM 2613 N N . ALA B 2 119 ? 17.446 -6.575 -19.103 1.000 23.221 119 ALA H N 1
ATOM 2614 C CA . ALA B 2 119 ? 16.117 -6.066 -18.683 1.000 24.599 119 ALA H CA 1
ATOM 2615 C C . ALA B 2 119 ? 15.031 -6.542 -19.656 1.000 25.933 119 ALA H C 1
ATOM 2616 O O . ALA B 2 119 ? 13.886 -6.073 -19.522 1.000 28.651 119 ALA H O 1
ATOM 2618 N N . ALA B 2 120 ? 15.381 -7.395 -20.624 1.000 25.999 120 ALA H N 1
ATOM 2619 C CA . ALA B 2 120 ? 14.462 -7.864 -21.690 1.000 28.884 120 ALA H CA 1
ATOM 2620 C C . ALA B 2 120 ? 13.327 -8.688 -21.070 1.000 30.076 120 ALA H C 1
ATOM 2621 O O . ALA B 2 120 ? 13.587 -9.416 -20.095 1.000 28.920 120 ALA H O 1
ATOM 2623 N N . LYS B 2 121 ? 12.111 -8.551 -21.606 1.000 32.888 121 LYS H N 1
ATOM 2624 C CA . LYS B 2 121 ? 10.941 -9.387 -21.249 1.000 34.340 121 LYS H CA 1
ATOM 2625 C C . LYS B 2 121 ? 10.992 -10.664 -22.089 1.000 32.523 121 LYS H C 1
ATOM 2626 O O . LYS B 2 121 ? 11.534 -10.612 -23.212 1.000 33.307 121 LYS H O 1
ATOM 2628 N N . THR B 2 122 ? 10.493 -11.773 -21.545 1.000 28.920 122 THR H N 1
ATOM 2629 C CA . THR B 2 122 ? 10.235 -13.018 -22.311 1.000 27.712 122 THR H CA 1
ATOM 2630 C C . THR B 2 122 ? 9.471 -12.637 -23.583 1.000 26.940 122 THR H C 1
ATOM 2631 O O . THR B 2 122 ? 8.378 -12.055 -23.453 1.000 26.828 122 THR H O 1
ATOM 2635 N N . THR B 2 123 ? 10.072 -12.875 -24.751 1.000 25.294 123 THR H N 1
ATOM 2636 C CA . THR B 2 123 ? 9.505 -12.573 -26.095 1.000 25.383 123 THR H CA 1
ATOM 2637 C C . THR B 2 123 ? 9.656 -13.809 -26.974 1.000 25.540 123 THR H C 1
ATOM 2638 O O . THR B 2 123 ? 10.766 -14.312 -27.135 1.000 23.453 123 THR H O 1
ATOM 2642 N N . PRO B 2 124 ? 8.568 -14.357 -27.562 1.000 24.100 124 PRO H N 1
ATOM 2643 C CA . PRO B 2 124 ? 8.710 -15.462 -28.504 1.000 22.461 124 PRO H CA 1
ATOM 2644 C C . PRO B 2 124 ? 9.363 -14.994 -29.800 1.000 22.575 124 PRO H C 1
ATOM 2645 O O . PRO B 2 124 ? 9.310 -13.815 -30.144 1.000 22.250 124 PRO H O 1
ATOM 2649 N N . PRO B 2 125 ? 9.998 -15.911 -30.559 1.000 22.634 125 PRO H N 1
ATOM 2650 C CA . PRO B 2 125 ? 10.636 -15.546 -31.822 1.000 21.763 125 PRO H CA 1
ATOM 2651 C C . PRO B 2 125 ? 9.667 -15.246 -32.971 1.000 22.192 125 PRO H C 1
ATOM 2652 O O . PRO B 2 125 ? 8.568 -15.774 -32.986 1.000 23.845 125 PRO H O 1
ATOM 2656 N N . SER B 2 126 ? 10.115 -14.398 -33.896 1.000 21.361 126 SER H N 1
ATOM 2657 C CA . SER B 2 126 ? 9.585 -14.299 -35.276 1.000 19.908 126 SER H CA 1
ATOM 2658 C C . SER B 2 126 ? 10.447 -15.191 -36.160 1.000 20.820 126 SER H C 1
ATOM 2659 O O . SER B 2 126 ? 11.684 -15.046 -36.127 1.000 21.433 126 SER H O 1
ATOM 2662 N N . VAL B 2 127 ? 9.805 -16.081 -36.907 1.000 19.792 127 VAL H N 1
ATOM 2663 C CA . VAL B 2 127 ? 10.505 -17.068 -37.768 1.000 18.941 127 VAL H CA 1
ATOM 2664 C C . VAL B 2 127 ? 10.229 -16.706 -39.222 1.000 18.561 127 VAL H C 1
ATOM 2665 O O . VAL B 2 127 ? 9.047 -16.598 -39.595 1.000 19.501 127 VAL H O 1
ATOM 2669 N N . TYR B 2 128 ? 11.286 -16.445 -39.985 1.000 18.555 128 TYR H N 1
ATOM 2670 C CA . TYR B 2 128 ? 11.167 -16.018 -41.398 1.000 19.973 128 TYR H CA 1
ATOM 2671 C C . TYR B 2 128 ? 11.751 -17.099 -42.297 1.000 19.689 128 TYR H C 1
ATOM 2672 O O . TYR B 2 128 ? 12.875 -17.549 -42.094 1.000 19.448 128 TYR H O 1
ATOM 2681 N N . PRO B 2 129 ? 10.983 -17.575 -43.299 1.000 22.453 129 PRO H N 1
ATOM 2682 C CA . PRO B 2 129 ? 11.505 -18.542 -44.262 1.000 23.939 129 PRO H CA 1
ATOM 2683 C C . PRO B 2 129 ? 12.544 -17.881 -45.177 1.000 23.835 129 PRO H C 1
ATOM 2684 O O . PRO B 2 129 ? 12.318 -16.757 -45.579 1.000 25.180 129 PRO H O 1
ATOM 2688 N N . LEU B 2 130 ? 13.663 -18.567 -45.430 1.000 25.983 130 LEU H N 1
ATOM 2689 C CA . LEU B 2 130 ? 14.715 -18.133 -46.388 1.000 26.094 130 LEU H CA 1
ATOM 2690 C C . LEU B 2 130 ? 14.690 -19.080 -47.591 1.000 26.800 130 LEU H C 1
ATOM 2691 O O . LEU B 2 130 ? 15.097 -20.254 -47.447 1.000 26.096 130 LEU H O 1
ATOM 2696 N N . ALA B 2 131 ? 14.142 -18.606 -48.708 1.000 28.126 131 ALA H N 1
ATOM 2697 C CA . ALA B 2 131 ? 13.934 -19.422 -49.921 1.000 30.219 131 ALA H CA 1
ATOM 2698 C C . ALA B 2 131 ? 14.744 -18.830 -51.062 1.000 33.067 131 ALA H C 1
ATOM 2699 O O . ALA B 2 131 ? 14.934 -17.618 -51.140 1.000 31.641 131 ALA H O 1
ATOM 2701 N N . PRO B 2 132 ? 15.215 -19.679 -51.995 1.000 37.252 132 PRO H N 1
ATOM 2702 C CA . PRO B 2 132 ? 16.059 -19.223 -53.091 1.000 40.099 132 PRO H CA 1
ATOM 2703 C C . PRO B 2 132 ? 15.277 -18.346 -54.072 1.000 52.032 132 PRO H C 1
ATOM 2704 O O . PRO B 2 132 ? 14.154 -18.696 -54.400 1.000 55.515 132 PRO H O 1
ATOM 2708 N N . GLY B 2 133 ? 15.879 -17.239 -54.504 1.000 46.181 133 GLY H N 1
ATOM 2709 C CA . GLY B 2 133 ? 15.328 -16.416 -55.596 1.000 46.125 133 GLY H CA 1
ATOM 2710 C C . GLY B 2 133 ? 15.775 -16.954 -56.945 1.000 47.293 133 GLY H C 1
ATOM 2711 O O . GLY B 2 133 ? 15.489 -16.279 -57.958 1.000 50.000 133 GLY H O 1
ATOM 2712 N N . GLN B 2 137 ? 18.168 -19.648 -59.876 1.000 39.659 137 GLN H N 1
ATOM 2713 C CA . GLN B 2 137 ? 19.488 -20.297 -60.065 1.000 42.901 137 GLN H CA 1
ATOM 2714 C C . GLN B 2 137 ? 19.372 -21.791 -59.743 1.000 47.644 137 GLN H C 1
ATOM 2715 O O . GLN B 2 137 ? 18.778 -22.119 -58.692 1.000 47.258 137 GLN H O 1
ATOM 2717 N N . THR B 2 138 ? 19.911 -22.664 -60.600 1.000 67.151 138 THR H N 1
ATOM 2718 C CA . THR B 2 138 ? 19.780 -24.139 -60.445 1.000 70.696 138 THR H CA 1
ATOM 2719 C C . THR B 2 138 ? 21.154 -24.797 -60.277 1.000 70.834 138 THR H C 1
ATOM 2720 O O . THR B 2 138 ? 22.094 -24.408 -60.998 1.000 68.015 138 THR H O 1
ATOM 2724 N N . ASN B 2 139 ? 21.236 -25.766 -59.362 1.000 64.975 139 ASN H N 1
ATOM 2725 C CA . ASN B 2 139 ? 22.440 -26.600 -59.092 1.000 56.299 139 ASN H CA 1
ATOM 2726 C C . ASN B 2 139 ? 21.936 -27.993 -58.706 1.000 47.292 139 ASN H C 1
ATOM 2727 O O . ASN B 2 139 ? 20.703 -28.156 -58.656 1.000 46.320 139 ASN H O 1
ATOM 2732 N N . SER B 2 140 ? 22.822 -28.955 -58.430 1.000 38.516 140 SER H N 1
ATOM 2733 C CA . SER B 2 140 ? 22.415 -30.309 -57.966 1.000 36.954 140 SER H CA 1
ATOM 2734 C C . SER B 2 140 ? 21.866 -30.218 -56.535 1.000 35.842 140 SER H C 1
ATOM 2735 O O . SER B 2 140 ? 20.977 -31.023 -56.196 1.000 32.263 140 SER H O 1
ATOM 2738 N N . MET B 2 141 ? 22.391 -29.293 -55.722 1.000 33.041 141 MET H N 1
ATOM 2739 C CA . MET B 2 141 ? 21.928 -29.064 -54.325 1.000 31.418 141 MET H CA 1
ATOM 2740 C C . MET B 2 141 ? 21.284 -27.681 -54.233 1.000 28.368 141 MET H C 1
ATOM 2741 O O . MET B 2 141 ? 21.619 -26.812 -55.058 1.000 29.301 141 MET H O 1
ATOM 2746 N N . VAL B 2 142 ? 20.398 -27.499 -53.255 1.000 25.455 142 VAL H N 1
ATOM 2747 C CA . VAL B 2 142 ? 19.751 -26.190 -52.958 1.000 21.991 142 VAL H CA 1
ATOM 2748 C C . VAL B 2 142 ? 19.750 -25.992 -51.444 1.000 20.666 142 VAL H C 1
ATOM 2749 O O . VAL B 2 142 ? 19.402 -26.942 -50.715 1.000 20.295 142 VAL H O 1
ATOM 2753 N N . THR B 2 143 ? 20.111 -24.786 -51.009 1.000 19.297 143 THR H N 1
ATOM 2754 C CA . THR B 2 143 ? 20.128 -24.386 -49.585 1.000 18.349 143 THR H CA 1
ATOM 2755 C C . THR B 2 143 ? 18.899 -23.521 -49.307 1.000 19.566 143 THR H C 1
ATOM 2756 O O . THR B 2 143 ? 18.589 -22.618 -50.112 1.000 21.870 143 THR H O 1
ATOM 2760 N N . LEU B 2 144 ? 18.237 -23.837 -48.197 1.000 19.405 144 LEU H N 1
ATOM 2761 C CA . LEU B 2 144 ? 17.012 -23.188 -47.674 1.000 18.429 144 LEU H CA 1
ATOM 2762 C C . LEU B 2 144 ? 17.343 -22.766 -46.245 1.000 17.965 144 LEU H C 1
ATOM 2763 O O . LEU B 2 144 ? 18.378 -23.236 -45.737 1.000 17.456 144 LEU H O 1
ATOM 2768 N N . GLY B 2 145 ? 16.524 -21.927 -45.617 1.000 18.665 145 GLY H N 1
ATOM 2769 C CA . GLY B 2 145 ? 16.878 -21.380 -44.297 1.000 20.616 145 GLY H CA 1
ATOM 2770 C C . GLY B 2 145 ? 15.682 -20.946 -43.480 1.000 21.239 145 GLY H C 1
ATOM 2771 O O . GLY B 2 145 ? 14.548 -20.962 -43.999 1.000 20.828 145 GLY H O 1
ATOM 2772 N N . CYS B 2 146 ? 15.957 -20.604 -42.223 1.000 22.154 146 CYS H N 1
ATOM 2773 C CA . CYS B 2 146 ? 15.025 -19.936 -41.285 1.000 22.289 146 CYS H CA 1
ATOM 2774 C C . CYS B 2 146 ? 15.794 -18.890 -40.490 1.000 20.752 146 CYS H C 1
ATOM 2775 O O . CYS B 2 146 ? 16.863 -19.219 -39.942 1.000 18.695 146 CYS H O 1
ATOM 2778 N N . LEU B 2 147 ? 15.287 -17.660 -40.513 1.000 21.783 147 LEU H N 1
ATOM 2779 C CA . LEU B 2 147 ? 15.781 -16.558 -39.658 1.000 21.551 147 LEU H CA 1
ATOM 2780 C C . LEU B 2 147 ? 14.877 -16.468 -38.429 1.000 21.039 147 LEU H C 1
ATOM 2781 O O . LEU B 2 147 ? 13.651 -16.322 -38.591 1.000 19.017 147 LEU H O 1
ATOM 2786 N N . VAL B 2 148 ? 15.483 -16.630 -37.256 1.000 21.273 148 VAL H N 1
ATOM 2787 C CA . VAL B 2 148 ? 14.803 -16.639 -35.930 1.000 20.792 148 VAL H CA 1
ATOM 2788 C C . VAL B 2 148 ? 15.218 -15.360 -35.198 1.000 22.636 148 VAL H C 1
ATOM 2789 O O . VAL B 2 148 ? 16.398 -15.261 -34.807 1.000 26.481 148 VAL H O 1
ATOM 2793 N N . LYS B 2 149 ? 14.291 -14.411 -35.057 1.000 23.209 149 LYS H N 1
ATOM 2794 C CA . LYS B 2 149 ? 14.612 -12.998 -34.741 1.000 25.215 149 LYS H CA 1
ATOM 2795 C C . LYS B 2 149 ? 13.748 -12.485 -33.587 1.000 24.331 149 LYS H C 1
ATOM 2796 O O . LYS B 2 149 ? 12.520 -12.692 -33.623 1.000 24.759 149 LYS H O 1
ATOM 2802 N N . GLY B 2 150 ? 14.384 -11.807 -32.626 1.000 23.565 150 GLY H N 1
ATOM 2803 C CA . GLY B 2 150 ? 13.720 -11.044 -31.552 1.000 22.805 150 GLY H CA 1
ATOM 2804 C C . GLY B 2 150 ? 13.103 -11.937 -30.493 1.000 22.598 150 GLY H C 1
ATOM 2805 O O . GLY B 2 150 ? 11.977 -11.626 -30.053 1.000 23.676 150 GLY H O 1
ATOM 2806 N N . TYR B 2 151 ? 13.809 -12.988 -30.064 1.000 21.657 151 TYR H N 1
ATOM 2807 C CA . TYR B 2 151 ? 13.359 -13.867 -28.953 1.000 20.365 151 TYR H CA 1
ATOM 2808 C C . TYR B 2 151 ? 14.166 -13.555 -27.692 1.000 20.639 151 TYR H C 1
ATOM 2809 O O . TYR B 2 151 ? 15.269 -12.978 -27.788 1.000 19.667 151 TYR H O 1
ATOM 2818 N N . PHE B 2 152 ? 13.599 -13.904 -26.537 1.000 21.025 152 PHE H N 1
ATOM 2819 C CA . PHE B 2 152 ? 14.274 -13.806 -25.219 1.000 23.776 152 PHE H CA 1
ATOM 2820 C C . PHE B 2 152 ? 13.499 -14.607 -24.181 1.000 23.508 152 PHE H C 1
ATOM 2821 O O . PHE B 2 152 ? 12.272 -14.551 -24.158 1.000 25.973 152 PHE H O 1
ATOM 2829 N N . PRO B 2 153 ? 14.172 -15.352 -23.274 1.000 24.888 153 PRO H N 1
ATOM 2830 C CA . PRO B 2 153 ? 15.626 -15.534 -23.297 1.000 26.463 153 PRO H CA 1
ATOM 2831 C C . PRO B 2 153 ? 16.076 -16.716 -24.169 1.000 26.701 153 PRO H C 1
ATOM 2832 O O . PRO B 2 153 ? 15.235 -17.307 -24.819 1.000 28.092 153 PRO H O 1
ATOM 2836 N N . GLU B 2 154 ? 17.380 -17.020 -24.162 1.000 27.244 154 GLU H N 1
ATOM 2837 C CA . GLU B 2 154 ? 17.941 -18.306 -24.661 1.000 30.039 154 GLU H CA 1
ATOM 2838 C C . GLU B 2 154 ? 17.376 -19.432 -23.796 1.000 28.658 154 GLU H C 1
ATOM 2839 O O . GLU B 2 154 ? 17.048 -19.204 -22.635 1.000 29.861 154 GLU H O 1
ATOM 2845 N N . PRO B 2 155 ? 17.253 -20.6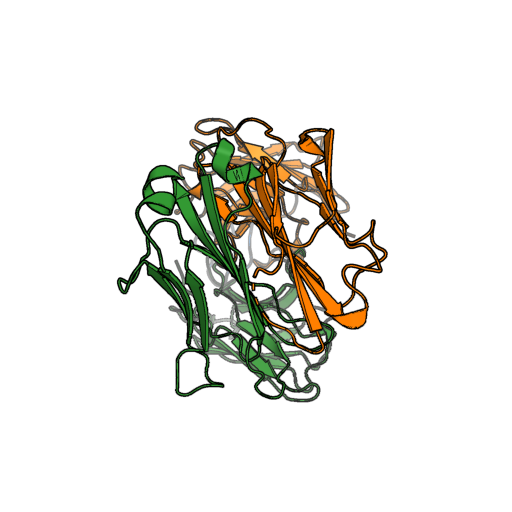79 -24.309 1.000 25.321 155 PRO H N 1
ATOM 2846 C CA . PRO B 2 155 ? 17.546 -20.999 -25.708 1.000 26.030 155 PRO H CA 1
ATOM 2847 C C . PRO B 2 155 ? 16.328 -21.199 -26.627 1.000 25.400 155 PRO H C 1
ATOM 2848 O O . PRO B 2 155 ? 15.219 -21.245 -26.131 1.000 25.498 155 PRO H O 1
ATOM 2852 N N . VAL B 2 156 ? 16.574 -21.343 -27.934 1.000 25.878 156 VAL H N 1
ATOM 2853 C CA . VAL B 2 156 ? 15.607 -21.915 -28.921 1.000 25.994 156 VAL H CA 1
ATOM 2854 C C . VAL B 2 156 ? 16.180 -23.249 -29.404 1.000 26.001 156 VAL H C 1
ATOM 2855 O O . VAL B 2 156 ? 17.403 -23.441 -29.306 1.000 28.125 156 VAL H O 1
ATOM 2859 N N . THR B 2 157 ? 15.300 -24.144 -29.849 1.000 26.544 157 THR H N 1
ATOM 2860 C CA . THR B 2 157 ? 15.625 -25.461 -30.454 1.000 24.398 157 THR H CA 1
ATOM 2861 C C . THR B 2 157 ? 15.130 -25.442 -31.901 1.000 24.399 157 THR H C 1
ATOM 2862 O O . THR B 2 157 ? 13.937 -25.145 -32.105 1.000 22.818 157 THR H O 1
ATOM 2866 N N . VAL B 2 158 ? 16.019 -25.683 -32.865 1.000 22.833 158 VAL H N 1
ATOM 2867 C CA . VAL B 2 158 ? 15.639 -25.736 -34.305 1.000 21.950 158 VAL H CA 1
ATOM 2868 C C . VAL B 2 158 ? 15.814 -27.166 -34.806 1.000 21.647 158 VAL H C 1
ATOM 2869 O O . VAL B 2 158 ? 16.934 -27.702 -34.705 1.000 22.927 158 VAL H O 1
ATOM 2873 N N . THR B 2 159 ? 14.748 -27.717 -35.378 1.000 19.656 159 THR H N 1
ATOM 2874 C CA . THR B 2 159 ? 14.759 -28.985 -36.143 1.000 19.570 159 THR H CA 1
ATOM 2875 C C . THR B 2 159 ? 14.236 -28.686 -37.549 1.000 19.515 159 THR H C 1
ATOM 2876 O O . THR B 2 159 ? 13.666 -27.595 -37.761 1.000 19.281 159 THR H O 1
ATOM 2880 N N . TRP B 2 160 ? 14.453 -29.609 -38.476 1.000 18.997 160 TRP H N 1
ATOM 2881 C CA . TRP B 2 160 ? 13.879 -29.538 -39.840 1.000 19.819 160 TRP H CA 1
ATOM 2882 C C . TRP B 2 160 ? 13.043 -30.796 -40.073 1.000 18.986 160 TRP H C 1
ATOM 2883 O O . TRP B 2 160 ? 13.521 -31.889 -39.717 1.000 18.626 160 TRP H O 1
ATOM 2894 N N . ASN B 2 161 ? 11.811 -30.621 -40.552 1.000 20.663 161 ASN H N 1
ATOM 2895 C CA . ASN B 2 161 ? 10.822 -31.715 -40.749 1.000 22.580 161 ASN H CA 1
ATOM 2896 C C . ASN B 2 161 ? 10.748 -32.547 -39.462 1.000 23.427 161 ASN H C 1
ATOM 2897 O O . ASN B 2 161 ? 10.840 -33.787 -39.548 1.000 25.149 161 ASN H O 1
ATOM 2902 N N . SER B 2 162 ? 10.650 -31.862 -38.317 1.000 23.645 162 SER H N 1
ATOM 2903 C CA . SER B 2 162 ? 10.424 -32.430 -36.960 1.000 25.516 162 SER H CA 1
ATOM 2904 C C . SER B 2 162 ? 11.567 -33.367 -36.549 1.000 26.529 162 SER H C 1
ATOM 2905 O O . SER B 2 162 ? 11.317 -34.256 -35.710 1.000 26.923 162 SER H O 1
ATOM 2908 N N . GLY B 2 163 ? 12.780 -33.146 -37.066 1.000 25.737 163 GLY H N 1
ATOM 2909 C CA . GLY B 2 163 ? 13.976 -33.925 -36.685 1.000 24.971 163 GLY H CA 1
ATOM 2910 C C . GLY B 2 163 ? 14.383 -34.928 -37.752 1.000 25.117 163 GLY H C 1
ATOM 2911 O O . GLY B 2 163 ? 15.490 -35.489 -37.640 1.000 26.560 163 GLY H O 1
ATOM 2912 N N . SER B 2 164 ? 13.539 -35.129 -38.767 1.000 23.696 164 SER H N 1
ATOM 2913 C CA . SER B 2 164 ? 13.717 -36.172 -39.810 1.000 24.903 164 SER H CA 1
ATOM 2914 C C . SER B 2 164 ? 14.727 -35.714 -40.878 1.000 25.677 164 SER H C 1
ATOM 2915 O O . SER B 2 164 ? 15.287 -36.592 -41.562 1.000 24.500 164 SER H O 1
ATOM 2918 N N . LEU B 2 165 ? 14.945 -34.402 -41.031 1.000 27.943 165 LEU H N 1
ATOM 2919 C CA . LEU B 2 165 ? 16.111 -33.837 -41.773 1.000 30.133 165 LEU H CA 1
ATOM 2920 C C . LEU B 2 165 ? 17.160 -33.377 -40.759 1.000 31.361 165 LEU H C 1
ATOM 2921 O O . LEU B 2 165 ? 16.851 -32.458 -39.972 1.000 30.470 165 LEU H O 1
ATOM 2926 N N . SER B 2 166 ? 18.352 -33.976 -40.791 1.000 31.439 166 SER H N 1
ATOM 2927 C CA . SER B 2 166 ? 19.455 -33.680 -39.838 1.000 31.311 166 SER H CA 1
ATOM 2928 C C . SER B 2 166 ? 20.785 -33.512 -40.583 1.000 28.615 166 SER H C 1
ATOM 2929 O O . SER B 2 166 ? 21.575 -32.647 -40.167 1.000 28.615 166 SER H O 1
ATOM 2932 N N . SER B 2 167 ? 21.031 -34.307 -41.629 1.000 27.724 167 SER H N 1
ATOM 2933 C CA . SER B 2 167 ? 22.181 -34.125 -42.555 1.000 28.968 167 SER H CA 1
ATOM 2934 C C . SER B 2 167 ? 21.994 -32.812 -43.322 1.000 31.052 167 SER H C 1
ATOM 2935 O O . SER B 2 167 ? 20.834 -32.471 -43.629 1.000 34.695 167 SER H O 1
ATOM 2938 N N . GLY B 2 168 ? 23.087 -32.102 -43.613 1.000 28.512 168 GLY H N 1
ATOM 2939 C CA . GLY B 2 168 ? 23.053 -30.836 -44.370 1.000 28.343 168 GLY H CA 1
ATOM 2940 C C . GLY B 2 168 ? 22.474 -29.673 -43.571 1.000 26.732 168 GLY H C 1
ATOM 2941 O O . GLY B 2 168 ? 22.194 -28.634 -44.200 1.000 25.311 168 GLY H O 1
ATOM 2942 N N . VAL B 2 169 ? 22.294 -29.818 -42.248 1.000 24.204 169 VAL H N 1
ATOM 2943 C CA . VAL B 2 169 ? 21.756 -28.741 -41.355 1.000 24.308 169 VAL H CA 1
ATOM 2944 C C . VAL B 2 169 ? 22.911 -28.028 -40.642 1.000 23.457 169 VAL H C 1
ATOM 2945 O O . VAL B 2 169 ? 23.763 -28.711 -40.039 1.000 23.259 169 VAL H O 1
ATOM 2949 N N . HIS B 2 170 ? 22.905 -26.696 -40.699 1.000 22.909 170 HIS H N 1
ATOM 2950 C CA . HIS B 2 170 ? 23.755 -25.795 -39.879 1.000 21.056 170 HIS H CA 1
ATOM 2951 C C . HIS B 2 170 ? 22.835 -24.856 -39.098 1.000 21.894 170 HIS H C 1
ATOM 2952 O O . HIS B 2 170 ? 22.181 -24.002 -39.732 1.000 20.755 170 HIS H O 1
ATOM 2959 N N . THR B 2 171 ? 22.730 -25.068 -37.788 1.000 21.936 171 THR H N 1
ATOM 2960 C CA . THR B 2 171 ? 22.039 -24.145 -36.856 1.000 22.045 171 THR H CA 1
ATOM 2961 C C . THR B 2 171 ? 23.103 -23.307 -36.143 1.000 22.322 171 THR H C 1
ATOM 2962 O O . THR B 2 171 ? 23.960 -23.900 -35.468 1.000 23.405 171 THR H O 1
ATOM 2966 N N . PHE B 2 172 ? 23.098 -21.991 -36.360 1.000 22.507 172 PHE H N 1
ATOM 2967 C CA . PHE B 2 172 ? 24.175 -21.075 -35.907 1.000 21.769 172 PHE H CA 1
ATOM 2968 C C . PHE B 2 172 ? 23.876 -20.597 -34.492 1.000 22.376 172 PHE H C 1
ATOM 2969 O O . PHE B 2 172 ? 22.722 -20.582 -34.068 1.000 23.529 172 PHE H O 1
ATOM 2977 N N . PRO B 2 173 ? 24.922 -20.283 -33.694 1.000 22.700 173 PRO H N 1
ATOM 2978 C CA . PRO B 2 173 ? 24.727 -19.687 -32.376 1.000 20.988 173 PRO H CA 1
ATOM 2979 C C . PRO B 2 173 ? 24.043 -18.315 -32.477 1.000 20.745 173 PRO H C 1
ATOM 2980 O O . PRO B 2 173 ? 24.228 -17.623 -33.468 1.000 19.422 173 PRO H O 1
ATOM 2984 N N . ALA B 2 174 ? 23.239 -17.986 -31.464 1.000 20.907 174 ALA H N 1
ATOM 2985 C CA . ALA B 2 174 ? 22.433 -16.747 -31.381 1.000 22.578 174 ALA H CA 1
ATOM 2986 C C . ALA B 2 174 ? 23.364 -15.544 -31.236 1.000 23.872 174 ALA H C 1
ATOM 2987 O O . ALA B 2 174 ? 24.443 -15.694 -30.634 1.000 23.095 174 ALA H O 1
ATOM 2989 N N . VAL B 2 175 ? 22.954 -14.401 -31.782 1.000 25.485 175 VAL H N 1
ATOM 2990 C CA . VAL B 2 175 ? 23.667 -13.106 -31.607 1.000 27.717 175 VAL H CA 1
ATOM 2991 C C . VAL B 2 175 ? 22.712 -12.156 -30.893 1.000 29.660 175 VAL H C 1
ATOM 2992 O O . VAL B 2 175 ? 21.485 -12.363 -30.981 1.000 28.508 175 VAL H O 1
ATOM 2996 N N . LEU B 2 176 ? 23.261 -11.165 -30.199 1.000 31.679 176 LEU H N 1
ATOM 2997 C CA . LEU B 2 176 ? 22.454 -10.149 -29.488 1.000 37.082 176 LEU H CA 1
ATOM 2998 C C . LEU B 2 176 ? 22.136 -9.015 -30.463 1.000 39.194 176 LEU H C 1
ATOM 2999 O O . LEU B 2 176 ? 23.083 -8.421 -31.016 1.000 37.995 176 LEU H O 1
ATOM 3004 N N . GLN B 2 177 ? 20.847 -8.781 -30.707 1.000 41.991 177 GLN H N 1
ATOM 3005 C CA . GLN B 2 177 ? 20.349 -7.736 -31.634 1.000 43.693 177 GLN H CA 1
ATOM 3006 C C . GLN B 2 177 ? 19.213 -6.985 -30.943 1.000 43.689 177 GLN H C 1
ATOM 3007 O O . GLN B 2 177 ? 18.182 -7.625 -30.662 1.000 39.952 177 GLN H O 1
ATOM 3013 N N . SER B 2 178 ? 19.406 -5.701 -30.640 1.000 44.167 178 SER H N 1
ATOM 3014 C CA . SER B 2 178 ? 18.338 -4.841 -30.071 1.000 42.281 178 SER H CA 1
ATOM 3015 C C . SER B 2 178 ? 17.879 -5.414 -28.721 1.000 38.155 178 SER H C 1
ATOM 3016 O O . SER B 2 178 ? 16.660 -5.369 -28.450 1.000 36.133 178 SER H O 1
ATOM 3019 N N . ASP B 2 179 ? 18.814 -5.968 -27.935 1.000 32.899 179 ASP H N 1
ATOM 3020 C CA . ASP B 2 179 ? 18.582 -6.486 -26.557 1.000 31.791 179 ASP H CA 1
ATOM 3021 C C . ASP B 2 179 ? 17.738 -7.766 -26.627 1.000 28.963 179 ASP H C 1
ATOM 3022 O O . ASP B 2 179 ? 17.229 -8.206 -25.575 1.000 26.383 179 ASP H O 1
ATOM 3027 N N . LEU B 2 180 ? 17.611 -8.341 -27.824 1.000 27.072 180 LEU H N 1
ATOM 3028 C CA . LEU B 2 180 ? 16.922 -9.635 -28.062 1.000 26.164 180 LEU H CA 1
ATOM 3029 C C . LEU B 2 180 ? 17.862 -10.547 -28.852 1.000 25.862 180 LEU H C 1
ATOM 3030 O O . LEU B 2 180 ? 18.945 -10.077 -29.253 1.000 24.726 180 LEU H O 1
ATOM 3035 N N . TYR B 2 181 ? 17.481 -11.810 -29.034 1.000 25.103 181 TYR H N 1
ATOM 3036 C CA . TYR B 2 181 ? 18.343 -12.840 -29.663 1.000 24.249 181 TYR H CA 1
ATOM 3037 C C . TYR B 2 181 ? 17.856 -13.108 -31.087 1.000 23.321 181 TYR H C 1
ATOM 3038 O O . TYR B 2 181 ? 16.637 -13.157 -31.327 1.000 24.682 181 TYR H O 1
ATOM 3047 N N . THR B 2 182 ? 18.812 -13.229 -32.005 1.000 23.512 182 THR H N 1
ATOM 3048 C CA . THR B 2 182 ? 18.588 -13.638 -33.412 1.000 23.645 182 THR H CA 1
ATOM 3049 C C . THR B 2 182 ? 19.528 -14.799 -33.736 1.000 22.144 182 THR H C 1
ATOM 3050 O O . THR B 2 182 ? 20.657 -14.829 -33.215 1.000 21.916 182 THR H O 1
ATOM 3054 N N . LEU B 2 183 ? 19.069 -15.694 -34.599 1.000 22.584 183 LEU H N 1
ATOM 3055 C CA . LEU B 2 183 ? 19.703 -17.003 -34.871 1.000 22.943 183 LEU H CA 1
ATOM 3056 C C . LEU B 2 183 ? 19.242 -17.406 -36.265 1.000 22.056 183 LEU H C 1
ATOM 3057 O O . LEU B 2 183 ? 18.226 -16.858 -36.731 1.000 19.877 183 LEU H O 1
ATOM 3062 N N . SER B 2 184 ? 20.000 -18.256 -36.937 1.000 22.397 184 SER H N 1
ATOM 3063 C CA . SER B 2 184 ? 19.585 -18.790 -38.248 1.000 22.268 184 SER H CA 1
ATOM 3064 C C . SER B 2 184 ? 20.008 -20.246 -38.354 1.000 21.308 184 SER H C 1
ATOM 3065 O O . SER B 2 184 ? 20.844 -20.711 -37.548 1.000 18.919 184 SER H O 1
ATOM 3068 N N . SER B 2 185 ? 19.350 -20.935 -39.273 1.000 20.293 185 SER H N 1
ATOM 3069 C CA . SER B 2 185 ? 19.565 -22.362 -39.578 1.000 19.169 185 SER H CA 1
ATOM 3070 C C . SER B 2 185 ? 19.419 -22.517 -41.083 1.000 19.985 185 SER H C 1
ATOM 3071 O O . SER B 2 185 ? 18.475 -21.930 -41.656 1.000 19.241 185 SER H O 1
ATOM 3074 N N . SER B 2 186 ? 20.386 -23.196 -41.688 1.000 19.948 186 SER H N 1
ATOM 3075 C CA . SER B 2 186 ? 20.383 -23.549 -43.124 1.000 20.411 186 SER H CA 1
ATOM 3076 C C . SER B 2 186 ? 20.225 -25.063 -43.232 1.000 21.721 186 SER H C 1
ATOM 3077 O O . SER B 2 186 ? 20.640 -25.779 -42.298 1.000 23.003 186 SER H O 1
ATOM 3080 N N . VAL B 2 187 ? 19.550 -25.505 -44.288 1.000 22.561 187 VAL H N 1
ATOM 3081 C CA . VAL B 2 187 ? 19.460 -26.939 -44.667 1.000 22.026 187 VAL H CA 1
ATOM 3082 C C . VAL B 2 187 ? 19.723 -27.031 -46.169 1.000 23.316 187 VAL H C 1
ATOM 3083 O O . VAL B 2 187 ? 19.278 -26.135 -46.919 1.000 22.377 187 VAL H O 1
ATOM 3087 N N . THR B 2 188 ? 20.524 -28.023 -46.550 1.000 23.472 188 THR H N 1
ATOM 3088 C CA . THR B 2 188 ? 20.974 -28.275 -47.938 1.000 25.048 188 THR H CA 1
ATOM 3089 C C . THR B 2 188 ? 20.431 -29.639 -48.362 1.000 25.952 188 THR H C 1
ATOM 3090 O O . THR B 2 188 ? 20.717 -30.635 -47.667 1.000 27.366 188 THR H O 1
ATOM 3094 N N . VAL B 2 189 ? 19.611 -29.653 -49.413 1.000 25.887 189 VAL H N 1
ATOM 3095 C CA . VAL B 2 189 ? 18.934 -30.874 -49.938 1.000 24.879 189 VAL H CA 1
ATOM 3096 C C . VAL B 2 189 ? 19.138 -30.924 -51.446 1.000 25.978 189 VAL H C 1
ATOM 3097 O O . VAL B 2 189 ? 19.476 -29.915 -52.063 1.000 27.377 189 VAL H O 1
ATOM 3101 N N . PRO B 2 190 ? 18.968 -32.106 -52.080 1.000 26.754 190 PRO H N 1
ATOM 3102 C CA . PRO B 2 190 ? 18.996 -32.204 -53.538 1.000 26.098 190 PRO H CA 1
ATOM 3103 C C . PRO B 2 190 ? 17.875 -31.374 -54.180 1.000 26.774 190 PRO H C 1
ATOM 3104 O O . PRO B 2 190 ? 16.762 -31.396 -53.682 1.000 26.296 190 PRO H O 1
ATOM 3108 N N . SER B 2 191 ? 18.216 -3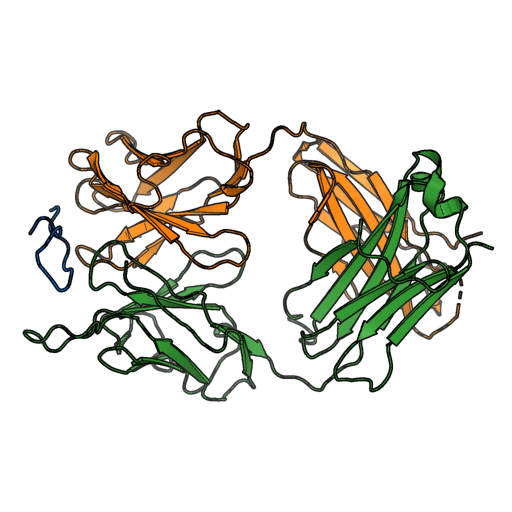0.669 -55.262 1.000 28.612 191 SER H N 1
ATOM 3109 C CA . SER B 2 191 ? 17.349 -29.709 -55.996 1.000 29.903 191 SER H CA 1
ATOM 3110 C C . SER B 2 191 ? 16.130 -30.425 -56.576 1.000 30.327 191 SER H C 1
ATOM 3111 O O . SER B 2 191 ? 15.058 -29.793 -56.663 1.000 30.177 191 SER H O 1
ATOM 3114 N N . SER B 2 192 ? 16.324 -31.665 -57.031 1.000 32.259 192 SER H N 1
ATOM 3115 C CA . SER B 2 192 ? 15.281 -32.486 -57.696 1.000 34.046 192 SER H CA 1
ATOM 3116 C C . SER B 2 192 ? 14.182 -32.839 -56.689 1.000 34.190 192 SER H C 1
ATOM 3117 O O . SER B 2 192 ? 13.110 -33.295 -57.128 1.000 35.811 192 SER H O 1
ATOM 3120 N N . THR B 2 193 ? 14.461 -32.672 -55.391 1.000 34.098 193 THR H N 1
ATOM 3121 C CA . THR B 2 193 ? 13.574 -33.110 -54.278 1.000 30.992 193 THR H CA 1
ATOM 3122 C C . THR B 2 193 ? 12.834 -31.923 -53.655 1.000 28.086 193 THR H C 1
ATOM 3123 O O . THR B 2 193 ? 11.952 -32.173 -52.817 1.000 29.234 193 THR H O 1
ATOM 3127 N N . TRP B 2 194 ? 13.202 -30.687 -53.993 1.000 25.815 194 TRP H N 1
ATOM 3128 C CA . TRP B 2 194 ? 12.509 -29.481 -53.468 1.000 26.590 194 TRP H CA 1
ATOM 3129 C C . TRP B 2 194 ? 12.030 -28.619 -54.632 1.000 27.711 194 TRP H C 1
ATOM 3130 O O . TRP B 2 194 ? 12.827 -28.253 -55.493 1.000 31.480 194 TRP H O 1
ATOM 3141 N N . PRO B 2 195 ? 10.750 -28.178 -54.656 1.000 28.641 195 PRO H N 1
ATOM 3142 C CA . PRO B 2 195 ? 9.835 -28.320 -53.519 1.000 29.917 195 PRO H CA 1
ATOM 3143 C C . PRO B 2 195 ? 8.876 -29.524 -53.467 1.000 30.185 195 PRO H C 1
ATOM 3144 O O . PRO B 2 195 ? 7.983 -29.494 -52.636 1.000 28.764 195 PRO H O 1
ATOM 3148 N N . SER B 2 196 ? 9.082 -30.558 -54.290 1.000 30.560 196 SER H N 1
ATOM 3149 C CA . SER B 2 196 ? 8.186 -31.748 -54.359 1.000 30.801 196 SER H CA 1
ATOM 3150 C C . SER B 2 196 ? 8.067 -32.398 -52.974 1.000 32.361 196 SER H C 1
ATOM 3151 O O . SER B 2 196 ? 6.929 -32.673 -52.553 1.000 38.660 196 SER H O 1
ATOM 3154 N N . GLU B 2 197 ? 9.192 -32.635 -52.296 1.000 29.195 197 GLU H N 1
ATOM 3155 C CA . GLU B 2 197 ? 9.229 -33.143 -50.898 1.000 27.967 197 GLU H CA 1
ATOM 3156 C C . GLU B 2 197 ? 9.432 -31.940 -49.965 1.000 27.111 197 GLU H C 1
ATOM 3157 O O . GLU B 2 197 ? 10.481 -31.269 -50.074 1.000 24.020 197 GLU H O 1
ATOM 3163 N N . THR B 2 198 ? 8.470 -31.673 -49.077 1.000 23.933 198 THR H N 1
ATOM 3164 C CA . THR B 2 198 ? 8.385 -30.370 -48.370 1.000 21.963 198 THR H CA 1
ATOM 3165 C C . THR B 2 198 ? 9.494 -30.267 -47.324 1.000 22.463 198 THR H C 1
ATOM 3166 O O . THR B 2 198 ? 9.965 -31.311 -46.829 1.000 23.307 198 THR H O 1
ATOM 3170 N N . VAL B 2 199 ? 9.902 -29.033 -47.039 1.000 20.929 199 VAL H N 1
ATOM 3171 C CA . VAL B 2 199 ? 10.957 -28.705 -46.041 1.000 18.800 199 VAL H CA 1
ATOM 3172 C C . VAL B 2 199 ? 10.415 -27.620 -45.114 1.000 17.596 199 VAL H C 1
ATOM 3173 O O . VAL B 2 199 ? 10.007 -26.550 -45.608 1.000 17.891 199 VAL H O 1
ATOM 3177 N N . THR B 2 200 ? 10.356 -27.939 -43.825 1.000 16.679 200 THR H N 1
ATOM 3178 C CA . THR B 2 200 ? 9.763 -27.088 -42.766 1.000 17.667 200 THR H CA 1
ATOM 3179 C C . THR B 2 200 ? 10.758 -26.981 -41.612 1.000 18.329 200 THR H C 1
ATOM 3180 O O . THR B 2 200 ? 11.272 -28.035 -41.192 1.000 19.263 200 THR H O 1
ATOM 3184 N N . CYS B 2 201 ? 11.027 -25.768 -41.128 1.000 19.062 201 CYS H N 1
ATOM 3185 C CA . CYS B 2 201 ? 11.838 -25.552 -39.905 1.000 20.095 201 CYS H CA 1
ATOM 3186 C C . CYS B 2 201 ? 10.900 -25.406 -38.709 1.000 18.838 201 CYS H C 1
ATOM 3187 O O . CYS B 2 201 ? 9.881 -24.709 -38.837 1.000 20.339 201 CYS H O 1
ATOM 3190 N N . ASN B 2 202 ? 11.255 -26.052 -37.599 1.000 17.917 202 ASN H N 1
ATOM 3191 C CA . ASN B 2 202 ? 10.500 -26.025 -36.321 1.000 17.987 202 ASN H CA 1
ATOM 3192 C C . ASN B 2 202 ? 11.364 -25.305 -35.293 1.000 17.726 202 ASN H C 1
ATOM 3193 O O . ASN B 2 202 ? 12.539 -25.695 -35.134 1.000 18.777 202 ASN H O 1
ATOM 3198 N N . VAL B 2 203 ? 10.814 -24.281 -34.651 1.000 15.490 203 VAL H N 1
ATOM 3199 C CA . VAL B 2 203 ? 11.566 -23.453 -33.671 1.000 15.976 203 VAL H CA 1
ATOM 3200 C C . VAL B 2 203 ? 10.817 -23.512 -32.346 1.000 16.209 203 VAL H C 1
ATOM 3201 O O . VAL B 2 203 ? 9.721 -22.928 -32.255 1.000 17.357 203 VAL H O 1
ATOM 3205 N N . ALA B 2 204 ? 11.383 -24.204 -31.364 1.000 15.750 204 ALA H N 1
ATOM 3206 C CA . ALA B 2 204 ? 10.783 -24.310 -30.019 1.000 17.788 204 ALA H CA 1
ATOM 3207 C C . ALA B 2 204 ? 11.467 -23.301 -29.093 1.000 17.974 204 ALA H C 1
ATOM 3208 O O . ALA B 2 204 ? 12.716 -23.249 -29.075 1.000 16.189 204 ALA H O 1
ATOM 3210 N N . HIS B 2 205 ? 10.662 -22.475 -28.420 1.000 19.685 205 HIS H N 1
ATOM 3211 C CA . HIS B 2 205 ? 11.115 -21.493 -27.400 1.000 22.269 205 HIS H CA 1
ATOM 3212 C C . HIS B 2 205 ? 10.400 -21.796 -26.090 1.000 23.637 205 HIS H C 1
ATOM 3213 O O . HIS B 2 205 ? 9.342 -21.236 -25.810 1.000 24.835 205 HIS H O 1
ATOM 3220 N N . PRO B 2 206 ? 10.949 -22.716 -25.266 1.000 25.331 206 PRO H N 1
ATOM 3221 C CA . PRO B 2 206 ? 10.287 -23.153 -24.037 1.000 25.313 206 PRO H CA 1
ATOM 3222 C C . PRO B 2 206 ? 9.899 -22.015 -23.079 1.000 23.702 206 PRO H C 1
ATOM 3223 O O . PRO B 2 206 ? 8.854 -22.114 -22.463 1.000 25.468 206 PRO H O 1
ATOM 3227 N N . ALA B 2 207 ? 10.731 -20.975 -22.966 1.000 21.816 207 ALA H N 1
ATOM 3228 C CA . ALA B 2 207 ? 10.546 -19.877 -21.985 1.000 20.944 207 ALA H CA 1
ATOM 3229 C C . ALA B 2 207 ? 9.263 -19.085 -22.285 1.000 20.284 207 ALA H C 1
ATOM 3230 O O . ALA B 2 207 ? 8.602 -18.672 -21.313 1.000 21.316 207 ALA H O 1
ATOM 3232 N N . SER B 2 208 ? 8.914 -18.877 -23.561 1.000 19.131 208 SER H N 1
ATOM 3233 C CA . SER B 2 208 ? 7.620 -18.263 -23.982 1.000 19.539 208 SER H CA 1
ATOM 3234 C C . SER B 2 208 ? 6.559 -19.341 -24.250 1.000 19.764 208 SER H C 1
ATOM 3235 O O . SER B 2 208 ? 5.474 -18.979 -24.735 1.000 18.392 208 SER H O 1
ATOM 3238 N N . SER B 2 209 ? 6.871 -20.616 -24.000 1.000 22.262 209 SER H N 1
ATOM 3239 C CA . SER B 2 209 ? 5.935 -21.759 -24.185 1.000 24.016 209 SER H CA 1
ATOM 3240 C C . SER B 2 209 ? 5.389 -21.751 -25.619 1.000 23.888 209 SER H C 1
ATOM 3241 O O . SER B 2 209 ? 4.181 -22.012 -25.810 1.000 24.980 209 SER H O 1
ATOM 3244 N N . THR B 2 210 ? 6.270 -21.485 -26.585 1.000 22.694 210 THR H N 1
ATOM 3245 C CA . THR B 2 210 ? 5.922 -21.224 -28.005 1.000 23.643 210 THR H CA 1
ATOM 3246 C C . THR B 2 210 ? 6.729 -22.131 -28.933 1.000 24.653 210 THR H C 1
ATOM 3247 O O . THR B 2 210 ? 7.950 -22.269 -28.719 1.000 27.304 210 THR H O 1
ATOM 3251 N N . LYS B 2 211 ? 6.067 -22.676 -29.953 1.000 23.776 211 LYS H N 1
ATOM 3252 C CA . LYS B 2 211 ? 6.737 -23.331 -31.102 1.000 25.755 211 LYS H CA 1
ATOM 3253 C C . LYS B 2 211 ? 6.165 -22.743 -32.397 1.000 22.245 211 LYS H C 1
ATOM 3254 O O . LYS B 2 211 ? 4.940 -22.522 -32.455 1.000 22.791 211 LYS H O 1
ATOM 3260 N N . VAL B 2 212 ? 7.033 -22.452 -33.371 1.000 20.854 212 VAL H N 1
ATOM 3261 C CA . VAL B 2 212 ? 6.645 -21.936 -34.720 1.000 21.484 212 VAL H CA 1
ATOM 3262 C C . VAL B 2 212 ? 7.214 -22.886 -35.778 1.000 21.999 212 VAL H C 1
ATOM 3263 O O . VAL B 2 212 ? 8.378 -23.309 -35.631 1.000 23.355 212 VAL H O 1
ATOM 3267 N N . ASP B 2 213 ? 6.398 -23.254 -36.766 1.000 21.981 213 ASP H N 1
ATOM 3268 C CA . ASP B 2 213 ? 6.838 -24.026 -37.957 1.000 21.838 213 ASP H CA 1
ATOM 3269 C C . ASP B 2 213 ? 6.650 -23.131 -39.184 1.000 21.355 213 ASP H C 1
ATOM 3270 O O . ASP B 2 213 ? 5.567 -22.527 -39.302 1.000 21.282 213 ASP H O 1
ATOM 3275 N N . LYS B 2 214 ? 7.678 -23.004 -40.028 1.000 21.334 214 LYS H N 1
ATOM 3276 C CA . LYS B 2 214 ? 7.561 -22.347 -41.357 1.000 23.135 214 LYS H CA 1
ATOM 3277 C C . LYS B 2 214 ? 7.944 -23.346 -42.449 1.000 23.260 214 LYS H C 1
ATOM 3278 O O . LYS B 2 214 ? 9.108 -23.798 -42.461 1.000 21.555 214 LYS H O 1
ATOM 3284 N N . LYS B 2 215 ? 6.987 -23.685 -43.316 1.000 22.450 215 LYS H N 1
ATOM 3285 C CA . LYS B 2 215 ? 7.273 -24.418 -44.572 1.000 22.920 215 LYS H CA 1
ATOM 3286 C C . LYS B 2 215 ? 7.942 -23.446 -45.543 1.000 20.934 215 LYS H C 1
ATOM 3287 O O . LYS B 2 215 ? 7.425 -22.332 -45.715 1.000 19.120 215 LYS H O 1
ATOM 3293 N N . ILE B 2 216 ? 9.072 -23.849 -46.120 1.000 21.936 216 ILE H N 1
ATOM 3294 C CA . ILE B 2 216 ? 9.803 -23.046 -47.140 1.000 22.811 216 ILE H CA 1
ATOM 3295 C C . ILE B 2 216 ? 9.150 -23.298 -48.499 1.000 24.107 216 ILE H C 1
ATOM 3296 O O . ILE B 2 216 ? 9.198 -24.452 -48.970 1.000 23.795 216 ILE H O 1
ATOM 3301 N N . VAL B 2 217 ? 8.572 -22.264 -49.109 1.000 25.770 217 VAL H N 1
ATOM 3302 C CA . VAL B 2 217 ? 7.933 -22.374 -50.451 1.000 30.041 217 VAL H CA 1
ATOM 3303 C C . VAL B 2 217 ? 8.739 -21.518 -51.419 1.000 30.542 217 VAL H C 1
ATOM 3304 O O . VAL B 2 217 ? 9.463 -20.623 -50.993 1.000 29.222 217 VAL H O 1
ATOM 3308 N N . PRO B 2 218 ? 8.712 -21.810 -52.738 1.000 35.082 218 PRO H N 1
ATOM 3309 C CA . PRO B 2 218 ? 9.497 -21.030 -53.692 1.000 36.329 218 PRO H CA 1
ATOM 3310 C C . PRO B 2 218 ? 8.989 -19.582 -53.751 1.000 38.593 218 PRO H C 1
ATOM 3311 O O . PRO B 2 218 ? 7.800 -19.375 -53.585 1.000 39.786 218 PRO H O 1
ATOM 3315 N N . ARG B 2 219 ? 9.903 -18.623 -53.919 1.000 43.174 219 ARG H N 1
ATOM 3316 C CA . ARG B 2 219 ? 9.567 -17.180 -54.052 1.000 50.875 219 ARG H CA 1
ATOM 3317 C C . ARG B 2 219 ? 8.755 -16.986 -55.339 1.000 53.771 219 ARG H C 1
ATOM 3318 O O . ARG B 2 219 ? 9.080 -17.649 -56.345 1.000 48.912 219 ARG H O 1
ATOM 3326 N N . ASP B 2 220 ? 7.722 -16.135 -55.292 1.000 57.103 220 ASP H N 1
ATOM 3327 C CA . ASP B 2 220 ? 6.807 -15.855 -56.435 1.000 65.307 220 ASP H CA 1
ATOM 3328 C C . ASP B 2 220 ? 7.389 -14.715 -57.280 1.000 61.826 220 ASP H C 1
ATOM 3329 O O . ASP B 2 220 ? 7.816 -14.934 -58.414 1.000 51.824 220 ASP H O 1
ATOM 3334 N N . GLN C 3 1 ? 42.179 -26.958 7.177 1.000 62.897 15 GLN A N 1
ATOM 3335 C CA . GLN C 3 1 ? 42.841 -25.701 7.634 1.000 64.555 15 GLN A CA 1
ATOM 3336 C C . GLN C 3 1 ? 42.791 -24.658 6.515 1.000 60.389 15 GLN A C 1
ATOM 3337 O O . GLN C 3 1 ? 42.310 -24.997 5.411 1.000 57.748 15 GLN A O 1
ATOM 3339 N N . LYS C 3 2 ? 43.297 -23.451 6.782 1.000 50.634 16 LYS A N 1
ATOM 3340 C CA . LYS C 3 2 ? 43.197 -22.311 5.835 1.000 47.906 16 LYS A CA 1
ATOM 3341 C C . LYS C 3 2 ? 44.507 -22.143 5.053 1.000 43.197 16 LYS A C 1
ATOM 3342 O O . LYS C 3 2 ? 44.450 -21.559 3.957 1.000 40.882 16 LYS A O 1
ATOM 3348 N N . CYS C 3 3 ? 45.628 -22.677 5.545 1.000 43.649 17 CYS A N 1
ATOM 3349 C CA . CYS C 3 3 ? 46.930 -22.628 4.825 1.000 40.271 17 CYS A CA 1
ATOM 3350 C C . CYS C 3 3 ? 46.773 -23.265 3.438 1.000 36.238 17 CYS A C 1
ATOM 3351 O O . CYS C 3 3 ? 46.098 -24.311 3.330 1.000 34.419 17 CYS A O 1
ATOM 3354 N N . VAL C 3 4 ? 47.334 -22.604 2.421 1.000 29.603 18 VAL A N 1
ATOM 3355 C CA . VAL C 3 4 ? 47.334 -23.030 0.989 1.000 28.293 18 VAL A CA 1
ATOM 3356 C C . VAL C 3 4 ? 48.789 -23.088 0.517 1.000 26.191 18 VAL A C 1
ATOM 3357 O O . VAL C 3 4 ? 49.520 -22.107 0.751 1.000 23.252 18 VAL A O 1
ATOM 3361 N N . PHE C 3 5 ? 49.177 -24.153 -0.183 1.000 24.383 19 PHE A N 1
ATOM 3362 C CA . PHE C 3 5 ? 50.593 -24.385 -0.568 1.000 25.855 19 PHE A CA 1
ATOM 3363 C C . PHE C 3 5 ? 50.947 -23.551 -1.808 1.000 23.281 19 PHE A C 1
ATOM 3364 O O . PHE C 3 5 ? 51.417 -24.138 -2.801 1.000 22.072 19 PHE A O 1
ATOM 3372 N N . PHE C 3 6 ? 50.776 -22.222 -1.734 1.000 22.896 20 PHE A N 1
ATOM 3373 C CA . PHE C 3 6 ? 51.403 -21.249 -2.672 1.000 24.376 20 PHE A CA 1
ATOM 3374 C C . PHE C 3 6 ? 52.919 -21.371 -2.512 1.000 27.596 20 PHE A C 1
ATOM 3375 O O . PHE C 3 6 ? 53.371 -21.902 -1.478 1.000 25.886 20 PHE A O 1
ATOM 3383 N N . ALA C 3 7 ? 53.677 -20.931 -3.516 1.000 31.605 21 ALA A N 1
ATOM 3384 C CA . ALA C 3 7 ? 55.155 -21.030 -3.544 1.000 31.330 21 ALA A CA 1
ATOM 3385 C C . ALA C 3 7 ? 55.748 -20.166 -2.426 1.000 31.204 21 ALA A C 1
ATOM 3386 O O . ALA C 3 7 ? 56.819 -20.529 -1.905 1.000 36.916 21 ALA A O 1
ATOM 3388 N N . GLU C 3 8 ? 55.064 -19.077 -2.066 1.000 29.831 22 GLU A N 1
ATOM 3389 C CA . GLU C 3 8 ? 55.528 -18.105 -1.040 1.000 29.229 22 GLU A CA 1
ATOM 3390 C C . GLU C 3 8 ? 54.479 -18.048 0.076 1.000 28.318 22 GLU A C 1
ATOM 3391 O O . GLU C 3 8 ? 53.343 -18.495 -0.167 1.000 28.706 22 GLU A O 1
ATOM 3397 N N . ASP C 3 9 ? 54.867 -17.571 1.262 1.000 29.785 23 ASP A N 1
ATOM 3398 C CA . ASP C 3 9 ? 54.013 -17.577 2.482 1.000 32.105 23 ASP A CA 1
ATOM 3399 C C . ASP C 3 9 ? 53.199 -16.279 2.565 1.000 34.946 23 ASP A C 1
ATOM 3400 O O . ASP C 3 9 ? 52.223 -16.255 3.344 1.000 38.749 23 ASP A O 1
ATOM 3405 N N . VAL C 3 10 ? 53.558 -15.252 1.787 1.000 34.662 24 VAL A N 1
ATOM 3406 C CA . VAL C 3 10 ? 52.842 -13.940 1.808 1.000 37.349 24 VAL A CA 1
ATOM 3407 C C . VAL C 3 10 ? 51.402 -14.168 1.334 1.000 36.969 24 VAL A C 1
ATOM 3408 O O . VAL C 3 10 ? 51.212 -14.553 0.162 1.000 40.153 24 VAL A O 1
ATOM 3412 N N . GLY C 3 11 ? 50.438 -13.969 2.237 1.000 38.480 25 GLY A N 1
ATOM 3413 C CA . GLY C 3 11 ? 48.990 -14.059 1.961 1.000 43.938 25 GLY A CA 1
ATOM 3414 C C . GLY C 3 11 ? 48.541 -15.484 1.687 1.000 41.310 25 GLY A C 1
ATOM 3415 O O . GLY C 3 11 ? 47.599 -15.662 0.890 1.000 42.559 25 GLY A O 1
ATOM 3416 N N . SER C 3 12 ? 49.173 -16.460 2.345 1.000 44.201 26 SER A N 1
ATOM 3417 C CA . SER C 3 12 ? 48.917 -17.916 2.172 1.000 45.702 26 SER A CA 1
ATOM 3418 C C . SER C 3 12 ? 48.131 -18.480 3.368 1.000 45.293 26 SER A C 1
ATOM 3419 O O . SER C 3 12 ? 47.577 -19.589 3.228 1.000 41.421 26 SER A O 1
ATOM 3422 N N . ASN C 3 13 ? 48.084 -17.745 4.490 1.000 46.824 27 ASN A N 1
ATOM 3423 C CA . ASN C 3 13 ? 47.391 -18.118 5.759 1.000 47.680 27 ASN A CA 1
ATOM 3424 C C . ASN C 3 13 ? 48.143 -19.280 6.433 1.000 46.333 27 ASN A C 1
ATOM 3425 O O . ASN C 3 13 ? 47.504 -20.023 7.209 1.000 43.688 27 ASN A O 1
ATOM 3430 N N . CYS C 3 14 ? 49.446 -19.426 6.164 1.000 44.047 28 CYS A N 1
ATOM 3431 C CA . CYS C 3 14 ? 50.289 -20.556 6.652 1.000 44.638 28 CYS A CA 1
ATOM 3432 C C . CYS C 3 14 ? 51.157 -20.100 7.830 1.000 43.602 28 CYS A C 1
ATOM 3433 O O . CYS C 3 14 ? 51.662 -20.950 8.569 1.000 44.749 28 CYS A O 1
#

Nearest PDB structures (foldseek):
  8h8q-assembly1_L  TM=9.928E-01  e=2.209E-40  Mus musculus
  5kvd-assembly1_L  TM=9.948E-01  e=2.554E-38  Mus musculus
  3q3g-assembly1_C  TM=9.944E-01  e=1.030E-37  Mus musculus
  3ujt-assembly2_M  TM=7.231E-01  e=3.980E-39  Mus musculus
  6azm-assembly2_C  TM=8.730E-01  e=2.926E-34  Homo sapiens

Secondary structure (DSSP, 8-state):
------SSSTTS--/--EEE--SEEEE-TTS-EEEEEEEESS-GGGS-EEEEEE-TTS-EEEEEEEETTTTEEEE-GGGTTTEEEEEEGGGTEEEEEESS--GGG-EEEEEEEEETTEEEEEEE---EEEEE--PPPBPPEEEEE------SEEEEEEEEEEEBSS--EEEEGGGTB-TTEEEPPPEEETTEEEEEEEEEEEGGGTTTS--EEEEEEGGGTEEEEEE-----/---EE---SEEEE-TT--EEEEEEESS--EETTTTEE-EEEEEE-TTS--EEEEETTTEEPTTS-TTEEEEEETTEEEEEESS--GGG-SEEEEEE-SSSSPEE---EEEEE----B--EEEEEPPPHHHHTTTEEEEEEEEEEEBSS--EEEEEETTEEE-TTEEEEEPPPPTTT--EEEEEEEEEEHHHHTT--EEEEEEE-TT-SS-EEEEEE--

Radius of gyration: 24.97 Å; Cα contacts (8 Å, |Δi|>4): 1169; chains: 3; bounding box: 59×44×70 Å

InterPro domains:
  IPR002223 Pancreatic trypsin inhibitor Kunitz domain [PF00014] (290-341)
  IPR002223 Pancreatic trypsin inhibitor Kunitz domain [PR00759] (288-302)
  IPR002223 Pancreatic trypsin inhibitor Kunitz domain [PR00759] (316-326)
  IPR002223 Pancreatic trypsin inhibitor Kunitz domain [PR00759] (326-341)
  IPR002223 Pancreatic trypsin inhibitor Kunitz domain [PS50279] (291-341)
  IPR002223 Pancreatic trypsin inhibitor Kunitz domain [SM00131] (289-342)
  IPR008154 Amyloidogenic glycoprotein, extracellular [PS51869] (28-189)
  IPR008154 Amyloidogenic glycoprotein, extracellular [SM00006] (24-188)
  IPR008155 Amyloidogenic glycoprotein [PR00203] (177-195)
  IPR008155 Amyloidogenic glycoprotein [PR00203] (382-405)
  IPR008155 Amyloidogenic glycoprotein [PR00203] (699-724)
  IPR008155 Amyloidogenic glycoprotein [PR00203] (745-767)
  IPR008155 Amyloidogenic glycoprotein [PTHR23103] (10-770)
  IPR011178 Amyloidogenic glycoprotein, copper-binding [PF12924] (132-188)
  IPR011993 PH-like domain superfamily [G3DSA:2.30.29.30] (742-770)
  IPR013803 Amyloidogenic glycoprotein, amyloid-beta peptide [PF03494] (676-713)
  IPR013803 Amyloidogenic glycoprotein, amyloid-beta peptide [PR00204] (675-688)
  IPR013803 Amyloidogenic glycoprotein, amyloid-beta peptide [PR00204] (689-701)
  IPR013803 Amyloidogenic glycoprotein, amyloid-beta peptide [PR00204] (701-713)
  IPR015849 Amyloidogenic glycoprotein, heparin-binding [PF02177] (31-131)

GO terms:
  GO:1905898 positive regulation of response to endoplasmic reticulum stress (P, IDA)
  GO:0005634 nucleus (C, IGI)
  GO:0003682 chromatin binding (F, IGI)
  GO:0010629 negative regulation of gene expression (P, TAS)
  GO:0141137 positive regulation of gene expression, epigenetic (P, IGI)
  GO:0006357 regulation of transcription by RNA polymerase II (P, IGI)
  GO:0000122 negative regulation of transcription by RNA polymerase II (P, IGI)
  GO:1900221 regulation of amyloid-beta clearance (P, IMP)
  GO:0005515 protein binding (F, IPI)
  GO:0031901 early endosome membrane (C, IDA)
  GO:0005576 extracellular region (C, IDA)
  GO:0106003 amyloid-beta complex (C, IDA)
  GO:1904646 cellular response to amyloid-beta (P, IDA)
  GO:0032224 positive regulation of synaptic transmission, cholinergic (P, IDA)
  GO:0048018 receptor ligand activity (F, IDA)
  GO:0043083 synaptic cleft (C, TAS)
  GO:0005178 integrin binding (F, IDA)
  GO:0070381 endosome to plasma membrane transport vesicle (C, IDA)
  GO:0005739 mitochondrion (C, IDA)
  GO:0005764 lysosome (C, IDA)

Sequence (449 aa):
DIVMTQSPSSLALSVGQKVTMNCKSSQSLLNSDNQKNYLAWYQQKPGQSPKLLIYFASTRESGVPDRFMGSGSGTDFNLSISSVQPEDLADYFCQQHYSPPLSFGAGTRLELKRADAAPTVSIFPPSSEQLTSGGASVVCFLNNFYPKDINVKWKIDGSERQNGVLNSWTDQDSKDSTYSMSSTLTLTKDEYERHNSYTCEATHKTSTSPIVKSFNRNQVQLQQPGAELVRPGSSVKLSCRASGYTFTSYWVSWVQQRPGQGLEWIGMIHPSDGEARLNQKFKDKATLTVDKSSTTVY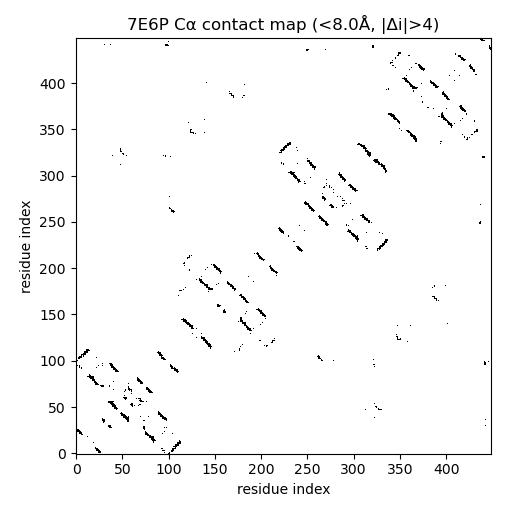MQLSSPTSEDSAVYYCALFDGYYPWFASWGQGTLVTVSAAKTTPPSVYPLAPGQTNSMVTLGCLVKGYFPEPVTVTWNSGSLSSGVHTFPAVLQSDLYTLSSSVTVPSSTWPSETVTCNVAHPASSTKVDKKIVPRDQKCVFFAEDVGSNC

B-factor: mean 31.3, std 10.28, range [15.05, 81.14]

Organism: Homo sapiens (NCBI:txid9606)

Foldseek 3Di:
DKAKAKPPQEDADAFFAKDKTKIFIPWFQADPVVRFGAKWKWWAAPPGDIDTQDGSQFHGDPVHDPLWGWDDGTGMIITMRNGHHPVNQTWMKMWGPRDPPIDIYPTHGYAHDDPFDFWDKDWDWADPVQLVVFKTKIKIKGDFGPDPDKDKWKDFQRDTDDPQKDKDKDQQDPPNRGIMMMIIRMDTSVVVVVTFKIKIWMDDPVDPGTPIDMGTPD/DWAWAWDAADEAEFQGKDKTKTQIDPDQLQQFKKWKWWAADPDDIDTQWIFRQVPGDTDGDPVCVVFWDWGADNVRSMIIIIGGRDDQVRQTWMKIFTAPRHHPDGPDIYPTYGYGYAPDDADAWDKDKAADPDDDQKDKIKIKTDFGDDDDKDKDKPNPPQDPQKDKADWDQDPRGTITMMMHMDGPVPPPVPWIKMWIDDVSNPDIDIDIHHHDD/DQADVDVDRVVRVD

Solvent-accessible surface area: 20426 Å² total; per-residue (Å²): 98,13,92,15,75,14,70,69,78,39,45,46,4,56,76,45,63,129,6,65,0,31,0,105,9,82,81,49,0,57,23,90,144,66,123,93,14,9,0,0,0,0,25,16,61,89,82,96,25,7,115,5,4,0,49,28,4,71,57,102,45,106,82,7,60,115,47,7,122,4,42,41,61,16,56,61,0,37,0,15,0,66,48,0,57,78,95,2,50,2,21,0,4,0,0,0,0,16,25,45,24,4,21,18,2,76,2,0,83,4,17,51,108,82,76,67,20,64,9,80,8,22,23,3,17,2,10,78,82,3,31,123,82,40,14,0,1,0,0,0,0,0,6,49,1,16,33,85,116,28,74,20,100,1,74,14,72,60,73,85,76,139,119,33,34,48,45,10,135,30,104,40,44,125,96,55,14,4,12,1,4,4,0,11,0,26,10,77,89,85,80,10,69,181,69,51,34,0,16,0,28,0,84,4,149,49,44,153,66,74,36,76,90,62,34,84,84,155,135,60,82,12,92,16,52,60,73,58,70,14,99,69,67,55,76,0,98,0,31,0,102,2,33,62,44,88,9,48,32,58,6,0,0,0,0,15,34,59,105,89,116,23,11,63,5,0,0,2,0,2,1,41,92,31,55,48,90,59,5,122,120,21,145,126,50,5,72,13,57,35,59,118,115,51,46,9,0,51,0,46,1,51,82,1,66,67,116,14,24,3,38,1,8,0,0,10,4,45,29,88,71,0,6,0,42,28,26,1,107,5,0,85,1,29,6,21,84,15,72,74,45,64,11,50,4,23,27,3,9,38,87,134,126,106,95,104,25,15,0,0,0,2,0,40,18,0,2,28,70,86,18,76,22,48,1,41,95,41,93,48,86,97,37,39,19,55,3,73,24,29,107,21,95,112,45,27,7,15,4,0,0,0,44,11,61,31,107,34,28,74,90,113,76,5,28,0,8,0,25,0,90,51,24,107,40,127,35,80,47,116,3,85,69,116,199,83,68,35,1,94,16,14,82,117,133,28,1,53,95